Protein 6GMM (pdb70)

Sequence (433 aa):
QDLSDSYERLNNLLTNYSVLNALIRQSADPNAINNARGNLNASAKNLINDKKNSPAYQAVLLALNAAAGLWQVMSYAISPCGPGKDTSKNGGVQTFHNTPSNQWGGTTITCGTTGYEPGPYSILSTENYAKINKAYQIIQKAFGSSGKDIPALSDTNTELKFTINEEIVTKNNAQVLLEQASTIITTLNSACPWINNGGAGGASSGSLWEGIYLKGDGSACGIFKNEISAIQDMIKNAAIAVEQSKIVAANAQNQRNLDTGKTFNPYKDANFAQSMFANAKAQAEILNRAQAVVKDFERIPAEFVKDSLGVCHEVQNGHLRGDNTWGAGCAYVGETVTNLKDSIAHFGDQAERIHNARNLAYTLANFSSQYQKLGEHYDSITAAISSLPDAQSLQNVVSKKTNPNSPQGIQDNYYIDSNIHSQVQSRSQELKG

Foldseek 3Di:
DVQLVLLVVLLVLLVLLVLLQVLLVLLQALVSLLVLLVLLLVVLCQAQQDQLLHLLNLLLQLLLQLLLAVCLQAVQQFAQAAAAQDQVGQLHKDKFAQCRQHPVGDRIGIRHDHPWHFAAQAHHGNNLVVQLRVLSVQSLQLCPQQNPNQGGLLDWAAWRWDPGCNIDTDTSHSLSNLVSSCSNLVSCQGRQGFGHVLQADDDPLRGNFWQQHDPPGGTRCRSCVLSSQLSNLSSVLSNLLSVLSVLSSVSNDDDDRDPSPDGDALVPNLPVLVSLLSSLVSSLSNLVSSVVSLVSVPSRDPRRLVGRLCCGSCVVNPNDHDVRRSSGYSVCSVVSSVSSVVSSVVCVVSNVSSVVSNSSSVCSVVVVVSLVVSVVSLVVSCVSLVVRPPSVVVNVQKDWDADPVDPNPSRINIDGDVVSSVVSVVVSVVSVD

B-factor: mean 36.27, std 14.68, range [3.0, 115.53]

Radius of gyration: 29.17 Å; Cα contacts (8 Å, |Δi|>4): 776; chains: 1; bounding box: 36×54×90 Å

Structure (mmCIF, N/CA/C/O backbone):
data_6GMM
#
_entry.id   6GMM
#
_cell.length_a   59.860
_cell.length_b   59.860
_cell.length_c   264.740
_cell.angle_alpha   90.00
_cell.angle_beta   90.00
_cell.angle_gamma   90.00
#
_symmetry.space_group_name_H-M   'P 41 21 2'
#
loop_
_entity.id
_entity.type
_entity.pdbx_description
1 polymer 'adhesin LabA'
2 water water
#
loop_
_atom_site.group_PDB
_atom_site.id
_atom_site.type_symbol
_atom_site.label_atom_id
_atom_site.label_alt_id
_atom_site.label_comp_id
_atom_site.label_asym_id
_atom_site.label_entity_id
_atom_site.label_seq_id
_atom_site.pdbx_PDB_ins_code
_atom_site.Cartn_x
_atom_site.Cartn_y
_atom_site.Cartn_z
_atom_site.occupancy
_atom_site.B_iso_or_equiv
_atom_site.auth_seq_id
_atom_site.auth_comp_id
_atom_site.auth_asym_id
_atom_site.auth_atom_id
_atom_site.pdbx_PDB_model_num
ATOM 1 N N . GLN A 1 3 ? -5.466 -22.916 4.795 1.00 65.09 48 GLN A N 1
ATOM 2 C CA . GLN A 1 3 ? -6.036 -23.053 6.130 1.00 65.33 48 GLN A CA 1
ATOM 3 C C . GLN A 1 3 ? -6.811 -21.805 6.563 1.00 66.36 48 GLN A C 1
ATOM 4 O O . GLN A 1 3 ? -6.598 -20.716 6.021 1.00 63.24 48 GLN A O 1
ATOM 10 N N . ASP A 1 4 ? -7.701 -21.977 7.554 1.00 62.76 49 ASP A N 1
ATOM 11 C CA . ASP A 1 4 ? -8.578 -20.923 8.064 1.00 60.43 49 ASP A CA 1
ATOM 12 C C . ASP A 1 4 ? -7.814 -19.761 8.724 1.00 59.62 49 ASP A C 1
ATOM 13 O O . ASP A 1 4 ? -8.273 -18.617 8.631 1.00 56.74 49 ASP A O 1
ATOM 18 N N . LEU A 1 5 ? -6.641 -20.051 9.344 1.00 54.74 50 LEU A N 1
ATOM 19 C CA . LEU A 1 5 ? -5.767 -19.071 10.004 1.00 52.62 50 LEU A CA 1
ATOM 20 C C . LEU A 1 5 ? -5.087 -18.160 8.978 1.00 55.90 50 LEU A C 1
ATOM 21 O O . LEU A 1 5 ? -5.035 -16.945 9.188 1.00 54.13 50 LEU A O 1
ATOM 26 N N . SER A 1 6 ? -4.626 -18.733 7.841 1.00 53.13 51 SER A N 1
ATOM 27 C CA . SER A 1 6 ? -4.000 -17.966 6.762 1.00 50.58 51 SER A CA 1
ATOM 28 C C . SER A 1 6 ? -5.036 -17.069 6.105 1.00 52.05 51 SER A C 1
ATOM 29 O O . SER A 1 6 ? -4.732 -15.928 5.753 1.00 47.51 51 SER A O 1
ATOM 32 N N . ASP A 1 7 ? -6.273 -17.586 5.978 1.00 52.35 52 ASP A N 1
ATOM 33 C CA . ASP A 1 7 ? -7.417 -16.880 5.403 1.00 51.91 52 ASP A CA 1
ATOM 34 C C . ASP A 1 7 ? -7.791 -15.696 6.289 1.00 53.99 52 ASP A C 1
ATOM 35 O O . ASP A 1 7 ? -8.055 -14.605 5.776 1.00 51.31 52 ASP A O 1
ATOM 40 N N . SER A 1 8 ? -7.774 -15.915 7.619 1.00 51.50 53 SER A N 1
ATOM 41 C CA . SER A 1 8 ? -8.085 -14.906 8.619 1.00 50.88 53 SER A CA 1
ATOM 42 C C . SER A 1 8 ? -7.068 -13.765 8.613 1.00 52.86 53 SER A C 1
ATOM 43 O O . SER A 1 8 ? -7.452 -12.614 8.864 1.00 51.85 53 SER A O 1
ATOM 46 N N . TYR A 1 9 ? -5.779 -14.082 8.322 1.00 47.17 54 TYR A N 1
ATOM 47 C CA . TYR A 1 9 ? -4.711 -13.093 8.301 1.00 44.65 54 TYR A CA 1
ATOM 48 C C . TYR A 1 9 ? -4.794 -12.213 7.078 1.00 46.19 54 TYR A C 1
ATOM 49 O O . TYR A 1 9 ? -4.698 -10.996 7.224 1.00 44.38 54 TYR A O 1
ATOM 58 N N . GLU A 1 10 ? -5.038 -12.805 5.887 1.00 42.08 55 GLU A N 1
ATOM 59 C CA . GLU A 1 10 ? -5.204 -12.051 4.642 1.00 40.93 55 GLU A CA 1
ATOM 60 C C . GLU A 1 10 ? -6.446 -11.141 4.743 1.00 42.96 55 GLU A C 1
ATOM 61 O O . GLU A 1 10 ? -6.412 -10.003 4.270 1.00 40.71 55 GLU A O 1
ATOM 67 N N . ARG A 1 11 ? -7.490 -11.623 5.444 1.00 39.65 56 ARG A N 1
ATOM 68 C CA . ARG A 1 11 ? -8.750 -10.921 5.710 1.00 38.91 56 ARG A CA 1
ATOM 69 C C . ARG A 1 11 ? -8.486 -9.701 6.594 1.00 39.85 56 ARG A C 1
ATOM 70 O O . ARG A 1 11 ? -8.976 -8.615 6.297 1.00 37.99 56 ARG A O 1
ATOM 78 N N . LEU A 1 12 ? -7.712 -9.892 7.691 1.00 35.37 57 LEU A N 1
ATOM 79 C CA . LEU A 1 12 ? -7.366 -8.820 8.610 1.00 33.73 57 LEU A CA 1
ATOM 80 C C . LEU A 1 12 ? -6.471 -7.808 7.923 1.00 37.55 57 LEU A C 1
ATOM 81 O O . LEU A 1 12 ? -6.747 -6.610 8.015 1.00 34.89 57 LEU A O 1
ATOM 86 N N . ASN A 1 13 ? -5.449 -8.292 7.175 1.00 36.62 58 ASN A N 1
ATOM 87 C CA . ASN A 1 13 ? -4.510 -7.436 6.447 1.00 36.02 58 ASN A CA 1
ATOM 88 C C . ASN A 1 13 ? -5.203 -6.492 5.481 1.00 39.00 58 ASN A C 1
ATOM 89 O O . ASN A 1 13 ? -4.865 -5.307 5.455 1.00 37.95 58 ASN A O 1
ATOM 94 N N . ASN A 1 14 ? -6.198 -6.989 4.737 1.00 35.72 59 ASN A N 1
ATOM 95 C CA . ASN A 1 14 ? -6.909 -6.136 3.789 1.00 35.27 59 ASN A CA 1
ATOM 96 C C . ASN A 1 14 ? -7.782 -5.099 4.499 1.00 36.95 59 ASN A C 1
ATOM 97 O O . ASN A 1 14 ? -7.882 -3.969 4.016 1.00 34.91 59 ASN A O 1
ATOM 102 N N . LEU A 1 15 ? -8.309 -5.439 5.684 1.00 33.55 60 LEU A N 1
ATOM 103 C CA . LEU A 1 15 ? -9.079 -4.508 6.510 1.00 32.80 60 LEU A CA 1
ATOM 104 C C . LEU A 1 15 ? -8.134 -3.401 7.028 1.00 34.27 60 LEU A C 1
ATOM 105 O O . LEU A 1 15 ? -8.532 -2.242 7.112 1.00 33.54 60 LEU A O 1
ATOM 110 N N . LEU A 1 16 ? -6.887 -3.772 7.369 1.00 28.32 61 LEU A N 1
ATOM 111 C CA . LEU A 1 16 ? -5.878 -2.839 7.869 1.00 26.52 61 LEU A CA 1
ATOM 112 C C . LEU A 1 16 ? -5.484 -1.829 6.795 1.00 29.72 61 LEU A C 1
ATOM 113 O O . LEU A 1 16 ? -5.445 -0.631 7.071 1.00 29.22 61 LEU A O 1
ATOM 118 N N . THR A 1 17 ? -5.261 -2.320 5.565 1.00 25.55 62 THR A N 1
ATOM 119 C CA . THR A 1 17 ? -4.944 -1.535 4.364 1.00 24.66 62 THR A CA 1
ATOM 120 C C . THR A 1 17 ? -6.084 -0.551 4.086 1.00 27.10 62 THR A C 1
ATOM 121 O O . THR A 1 17 ? -5.848 0.660 4.000 1.00 26.41 62 THR A O 1
ATOM 125 N N . ASN A 1 18 ? -7.321 -1.059 4.056 1.00 25.29 63 ASN A N 1
ATOM 126 C CA . ASN A 1 18 ? -8.508 -0.230 3.818 1.00 26.08 63 ASN A CA 1
ATOM 127 C C . ASN A 1 18 ? -8.684 0.821 4.900 1.00 28.61 63 ASN A C 1
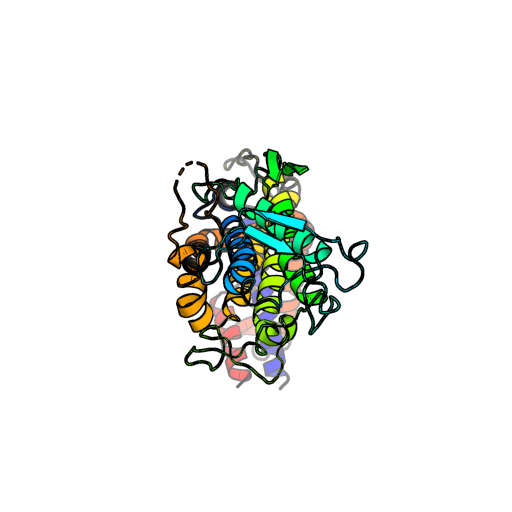ATOM 128 O O . ASN A 1 18 ? -8.983 1.970 4.591 1.00 26.55 63 ASN A O 1
ATOM 133 N N . TYR A 1 19 ? -8.441 0.438 6.167 1.00 26.28 64 TYR A N 1
ATOM 134 C CA . TYR A 1 19 ? -8.541 1.320 7.324 1.00 25.34 64 TYR A CA 1
ATOM 135 C C . TYR A 1 19 ? -7.487 2.437 7.207 1.00 27.04 64 TYR A C 1
ATOM 136 O O . TYR A 1 19 ? -7.833 3.615 7.288 1.00 25.58 64 TYR A O 1
ATOM 145 N N . SER A 1 20 ? -6.210 2.050 7.044 1.00 23.98 65 SER A N 1
ATOM 146 C CA . SER A 1 20 ? -5.054 2.944 6.969 1.00 24.78 65 SER A CA 1
ATOM 147 C C . SER A 1 20 ? -5.221 4.049 5.928 1.00 30.76 65 SER A C 1
ATOM 148 O O . SER A 1 20 ? -4.944 5.218 6.235 1.00 29.73 65 SER A O 1
ATOM 151 N N . VAL A 1 21 ? -5.673 3.657 4.700 1.00 27.28 66 VAL A N 1
ATOM 152 C CA . VAL A 1 21 ? -5.905 4.501 3.539 1.00 27.55 66 VAL A CA 1
ATOM 153 C C . VAL A 1 21 ? -7.084 5.463 3.779 1.00 34.20 66 VAL A C 1
ATOM 154 O O . VAL A 1 21 ? -6.956 6.668 3.519 1.00 34.51 66 VAL A O 1
ATOM 158 N N . LEU A 1 22 ? -8.217 4.935 4.297 1.00 29.76 67 LEU A N 1
ATOM 159 C CA . LEU A 1 22 ? -9.392 5.744 4.585 1.00 29.23 67 LEU A CA 1
ATOM 160 C C . LEU A 1 22 ? -9.066 6.736 5.717 1.00 33.97 67 LEU A C 1
ATOM 161 O O . LEU A 1 22 ? -9.534 7.878 5.707 1.00 34.19 67 LEU A O 1
ATOM 166 N N . ASN A 1 23 ? -8.186 6.331 6.627 1.00 29.46 68 ASN A N 1
ATOM 167 C CA . ASN A 1 23 ? -7.781 7.199 7.711 1.00 29.70 68 ASN A CA 1
ATOM 168 C C . ASN A 1 23 ? -6.962 8.379 7.197 1.00 32.19 68 ASN A C 1
ATOM 169 O O . ASN A 1 23 ? -7.328 9.520 7.476 1.00 32.43 68 ASN A O 1
ATOM 174 N N . ALA A 1 24 ? -5.905 8.114 6.393 1.00 26.04 69 ALA A N 1
ATOM 175 C CA . ALA A 1 24 ? -5.056 9.168 5.838 1.00 25.17 69 ALA A CA 1
ATOM 176 C C . ALA A 1 24 ? -5.879 10.162 5.023 1.00 28.39 69 ALA A C 1
ATOM 177 O O . ALA A 1 24 ? -5.597 11.356 5.066 1.00 28.52 69 ALA A O 1
ATOM 179 N N . LEU A 1 25 ? -6.932 9.675 4.333 1.00 25.22 70 LEU A N 1
ATOM 180 C CA . LEU A 1 25 ? -7.826 10.516 3.541 1.00 24.99 70 LEU A CA 1
ATOM 181 C C . LEU A 1 25 ? -8.725 11.399 4.390 1.00 29.33 70 LEU A C 1
ATOM 182 O O . LEU A 1 25 ? -8.909 12.566 4.048 1.00 28.87 70 LEU A O 1
ATOM 187 N N . ILE A 1 26 ? -9.249 10.860 5.514 1.00 26.72 71 ILE A N 1
ATOM 188 C CA . ILE A 1 26 ? -10.138 11.584 6.420 1.00 26.24 71 ILE A CA 1
ATOM 189 C C . ILE A 1 26 ? -9.379 12.709 7.112 1.00 28.80 71 ILE A C 1
ATOM 190 O O . ILE A 1 26 ? -9.915 13.815 7.259 1.00 27.20 71 ILE A O 1
ATOM 195 N N . ARG A 1 27 ? -8.104 12.433 7.459 1.00 26.06 72 ARG A N 1
ATOM 196 C CA . ARG A 1 27 ? -7.186 13.389 8.059 1.00 26.92 72 ARG A CA 1
ATOM 197 C C . ARG A 1 27 ? -6.934 14.484 7.024 1.00 31.98 72 ARG A C 1
ATOM 198 O O . ARG A 1 27 ? -7.172 15.654 7.326 1.00 33.42 72 ARG A O 1
ATOM 206 N N . GLN A 1 28 ? -6.579 14.090 5.769 1.00 26.90 73 GLN A N 1
ATOM 207 C CA . GLN A 1 28 ? -6.332 15.008 4.656 1.00 26.33 73 GLN A CA 1
ATOM 208 C C . GLN A 1 28 ? -7.549 15.915 4.375 1.00 30.18 73 GLN A C 1
ATOM 209 O O . GLN A 1 28 ? -7.368 17.115 4.159 1.00 32.50 73 GLN A O 1
ATOM 215 N N . SER A 1 29 ? -8.782 15.361 4.447 1.00 24.86 74 SER A N 1
ATOM 216 C CA . SER A 1 29 ? -10.049 16.083 4.203 1.00 24.79 74 SER A CA 1
ATOM 217 C C . SER A 1 29 ? -10.328 17.224 5.164 1.00 30.56 74 SER A C 1
ATOM 218 O O . SER A 1 29 ? -11.203 18.055 4.896 1.00 30.31 74 SER A O 1
ATOM 221 N N . ALA A 1 30 ? -9.639 17.219 6.316 1.00 28.15 75 ALA A N 1
ATOM 222 C CA . ALA A 1 30 ? -9.784 18.223 7.355 1.00 29.11 75 ALA A CA 1
ATOM 223 C C . ALA A 1 30 ? -8.664 19.281 7.293 1.00 33.67 75 ALA A C 1
ATOM 224 O O . ALA A 1 30 ? -8.575 20.133 8.177 1.00 33.08 75 ALA A O 1
ATOM 226 N N . ASP A 1 31 ? -7.830 19.245 6.240 1.00 31.49 76 ASP A N 1
ATOM 227 C CA . ASP A 1 31 ? -6.678 20.135 6.128 1.00 31.12 76 ASP A CA 1
ATOM 228 C C . ASP A 1 31 ? -6.794 21.092 4.926 1.00 33.80 76 ASP A C 1
ATOM 229 O O . ASP A 1 31 ? -6.546 20.656 3.807 1.00 32.40 76 ASP A O 1
ATOM 234 N N . PRO A 1 32 ? -7.147 22.399 5.128 1.00 31.98 77 PRO A N 1
ATOM 235 C CA . PRO A 1 32 ? -7.279 23.319 3.968 1.00 32.47 77 PRO A CA 1
ATOM 236 C C . PRO A 1 32 ? -6.007 23.509 3.154 1.00 37.37 77 PRO A C 1
ATOM 237 O O . PRO A 1 32 ? -6.104 23.708 1.951 1.00 38.47 77 PRO A O 1
ATOM 241 N N . ASN A 1 33 ? -4.828 23.378 3.790 1.00 34.33 78 ASN A N 1
ATOM 242 C CA . ASN A 1 33 ? -3.522 23.436 3.133 1.00 33.35 78 ASN A CA 1
ATOM 243 C C . ASN A 1 33 ? -3.425 22.272 2.136 1.00 33.87 78 ASN A C 1
ATOM 244 O O . ASN A 1 33 ? -3.136 22.519 0.973 1.00 33.25 78 ASN A O 1
ATOM 249 N N . ALA A 1 34 ? -3.733 21.024 2.578 1.00 28.65 79 ALA A N 1
ATOM 250 C CA . ALA A 1 34 ? -3.716 19.801 1.751 1.00 26.57 79 ALA A CA 1
ATOM 251 C C . ALA A 1 34 ? -4.747 19.855 0.632 1.00 30.17 79 ALA A C 1
ATOM 252 O O . ALA A 1 34 ? -4.498 19.333 -0.450 1.00 30.68 79 ALA A O 1
ATOM 254 N N . ILE A 1 35 ? -5.890 20.500 0.878 1.00 27.13 80 ILE A N 1
ATOM 255 C CA . ILE A 1 35 ? -6.923 20.658 -0.149 1.00 25.71 80 ILE A CA 1
ATOM 256 C C . ILE A 1 35 ? -6.436 21.685 -1.176 1.00 28.17 80 ILE A C 1
ATOM 257 O O . ILE A 1 35 ? -6.520 21.419 -2.375 1.00 26.44 80 ILE A O 1
ATOM 262 N N . ASN A 1 36 ? -5.885 22.843 -0.714 1.00 27.64 81 ASN A N 1
ATOM 263 C CA . ASN A 1 36 ? -5.348 23.875 -1.622 1.00 28.21 81 ASN A CA 1
ATOM 264 C C . ASN A 1 36 ? -4.249 23.281 -2.487 1.00 32.81 81 ASN A C 1
ATOM 265 O O . ASN A 1 36 ? -4.249 23.509 -3.692 1.00 32.76 81 ASN A O 1
ATOM 270 N N . ASN A 1 37 ? -3.343 22.475 -1.892 1.00 31.16 82 ASN A N 1
ATOM 271 C CA . ASN A 1 37 ? -2.275 21.825 -2.678 1.00 30.88 82 ASN A CA 1
ATOM 272 C C . ASN A 1 37 ? -2.818 20.926 -3.778 1.00 31.86 82 ASN A C 1
ATOM 273 O O . ASN A 1 37 ? -2.335 21.014 -4.914 1.00 34.84 82 ASN A O 1
ATOM 278 N N . ALA A 1 38 ? -3.854 20.115 -3.481 1.00 25.02 83 ALA A N 1
ATOM 279 C CA . ALA A 1 38 ? -4.441 19.211 -4.494 1.00 23.61 83 ALA A CA 1
ATOM 280 C C . ALA A 1 38 ? -5.168 19.966 -5.615 1.00 26.06 83 ALA A C 1
ATOM 281 O O . ALA A 1 38 ? -5.019 19.625 -6.795 1.00 24.18 83 ALA A O 1
ATOM 283 N N . ARG A 1 39 ? -5.893 21.035 -5.250 1.00 24.44 84 ARG A N 1
ATOM 284 C CA . ARG A 1 39 ? -6.626 21.859 -6.212 1.00 24.37 84 ARG A CA 1
ATOM 285 C C . ARG A 1 39 ? -5.663 22.599 -7.118 1.00 27.48 84 ARG A C 1
ATOM 286 O O . ARG A 1 39 ? -5.880 22.601 -8.322 1.00 27.47 84 ARG A O 1
ATOM 294 N N . GLY A 1 40 ? -4.573 23.131 -6.553 1.00 25.77 85 GLY A N 1
ATOM 295 C CA . GLY A 1 40 ? -3.522 23.809 -7.309 1.00 26.65 85 GLY A CA 1
ATOM 296 C C . GLY A 1 40 ? -2.802 22.836 -8.225 1.00 32.44 85 GLY A C 1
ATOM 297 O O . GLY A 1 40 ? -2.492 23.177 -9.377 1.00 34.00 85 GLY A O 1
ATOM 298 N N . ASN A 1 41 ? -2.592 21.579 -7.748 1.00 28.70 86 ASN A N 1
ATOM 299 C CA . ASN A 1 41 ? -1.976 20.522 -8.576 1.00 27.15 86 ASN A CA 1
ATOM 300 C C . ASN A 1 41 ? -2.837 20.172 -9.795 1.00 29.02 86 ASN A C 1
ATOM 301 O O . ASN A 1 41 ? -2.287 19.878 -10.852 1.00 26.88 86 ASN A O 1
ATOM 306 N N . LEU A 1 42 ? -4.176 20.086 -9.612 1.00 26.31 87 LEU A N 1
ATOM 307 C CA . LEU A 1 42 ? -5.096 19.724 -10.691 1.00 25.30 87 LEU A CA 1
ATOM 308 C C . LEU A 1 42 ? -5.173 20.822 -11.719 1.00 31.60 87 LEU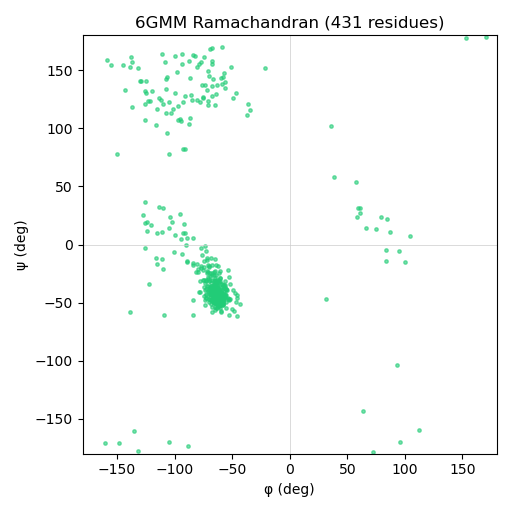 A C 1
ATOM 309 O O . LEU A 1 42 ? -5.173 20.525 -12.912 1.00 31.21 87 LEU A O 1
ATOM 314 N N . ASN A 1 43 ? -5.237 22.084 -11.268 1.00 29.17 88 ASN A N 1
ATOM 315 C CA . ASN A 1 43 ? -5.306 23.258 -12.152 1.00 29.82 88 ASN A CA 1
ATOM 316 C C . ASN A 1 43 ? -4.049 23.326 -13.025 1.00 35.34 88 ASN A C 1
ATOM 317 O O . ASN A 1 43 ? -4.166 23.552 -14.242 1.00 37.91 88 ASN A O 1
ATOM 322 N N . ALA A 1 44 ? -2.865 23.062 -12.433 1.00 30.96 89 ALA A N 1
ATOM 323 C CA . ALA A 1 44 ? -1.582 23.041 -13.148 1.00 31.92 89 ALA A CA 1
ATOM 324 C C . ALA A 1 44 ? -1.533 21.893 -14.157 1.00 34.82 89 ALA A C 1
ATOM 325 O O . ALA A 1 44 ? -1.257 22.152 -15.325 1.00 35.93 89 ALA A O 1
ATOM 327 N N . SER A 1 45 ? -1.857 20.647 -13.748 1.00 29.44 90 SER A N 1
ATOM 328 C CA . SER A 1 45 ? -1.865 19.537 -14.716 1.00 27.45 90 SER A CA 1
ATOM 329 C C . SER A 1 45 ? -2.992 19.626 -15.760 1.00 31.54 90 SER A C 1
ATOM 330 O O . SER A 1 45 ? -2.826 19.088 -16.865 1.00 31.19 90 SER A O 1
ATOM 333 N N . ALA A 1 46 ? -4.102 20.327 -15.450 1.00 27.90 91 ALA A N 1
ATOM 334 C CA . ALA A 1 46 ? -5.206 20.525 -16.407 1.00 27.31 91 ALA A CA 1
ATOM 335 C C . ALA A 1 46 ? -4.665 21.358 -17.542 1.00 31.60 91 ALA A C 1
ATOM 336 O O . ALA A 1 46 ? -4.672 20.909 -18.689 1.00 30.87 91 ALA A O 1
ATOM 338 N N . LYS A 1 47 ? -4.120 22.546 -17.209 1.00 28.91 92 LYS A N 1
ATOM 339 C CA . LYS A 1 47 ? -3.486 23.471 -18.148 1.00 29.10 92 LYS A CA 1
ATOM 340 C C . LYS A 1 47 ? -2.374 22.748 -18.902 1.00 32.79 92 LYS A C 1
ATOM 341 O O . LYS A 1 47 ? -2.230 22.961 -20.085 1.00 32.56 92 LYS A O 1
ATOM 347 N N . ASN A 1 48 ? -1.618 21.858 -18.243 1.00 30.54 93 ASN A N 1
ATOM 348 C CA . ASN A 1 48 ? -0.564 21.124 -18.936 1.00 30.87 93 ASN A CA 1
ATOM 349 C C . ASN A 1 48 ? -1.114 20.111 -19.947 1.00 34.38 93 ASN A C 1
ATOM 350 O O . ASN A 1 48 ? -0.440 19.831 -20.937 1.00 35.93 93 ASN A O 1
ATOM 355 N N . LEU A 1 49 ? -2.342 19.592 -19.728 1.00 27.18 94 LEU A N 1
ATOM 356 C CA . LEU A 1 49 ? -2.948 18.639 -20.669 1.00 24.59 94 LEU A CA 1
ATOM 357 C C . LEU A 1 49 ? -3.664 19.311 -21.849 1.00 27.10 94 LEU A C 1
ATOM 358 O O . LEU A 1 49 ? -3.439 18.943 -22.990 1.00 26.05 94 LEU A O 1
ATOM 363 N N . ILE A 1 50 ? -4.496 20.312 -21.583 1.00 24.10 95 ILE A N 1
ATOM 364 C CA . ILE A 1 50 ? -5.316 20.937 -22.612 1.00 24.27 95 ILE A CA 1
ATOM 365 C C . ILE A 1 50 ? -4.765 22.293 -23.160 1.00 29.33 95 ILE A C 1
ATOM 366 O O . ILE A 1 50 ? -5.336 22.817 -24.108 1.00 27.49 95 ILE A O 1
ATOM 371 N N . ASN A 1 51 ? -3.697 22.869 -22.595 1.00 28.04 96 ASN A N 1
ATOM 372 C CA . ASN A 1 51 ? -3.188 24.114 -23.192 1.00 29.91 96 ASN A CA 1
ATOM 373 C C . ASN A 1 51 ? -1.852 23.919 -23.882 1.00 35.55 96 ASN A C 1
ATOM 374 O O . ASN A 1 51 ? -1.485 24.738 -24.730 1.00 37.28 96 ASN A O 1
ATOM 379 N N . ASP A 1 52 ? -1.120 22.855 -23.514 1.00 31.23 97 ASP A N 1
ATOM 380 C CA . ASP A 1 52 ? 0.184 22.526 -24.087 1.00 31.49 97 ASP A CA 1
ATOM 381 C C . ASP A 1 52 ? 0.100 21.560 -25.240 1.00 35.29 97 ASP A C 1
ATOM 382 O O . ASP A 1 52 ? -0.841 20.764 -25.324 1.00 34.81 97 ASP A O 1
ATOM 387 N N . LYS A 1 53 ? 1.120 21.608 -26.105 1.00 31.37 98 LYS A N 1
ATOM 388 C CA . LYS A 1 53 ? 1.224 20.743 -27.263 1.00 30.84 98 LYS A CA 1
ATOM 389 C C . LYS A 1 53 ? 2.355 19.726 -27.049 1.00 36.13 98 LYS A C 1
ATOM 390 O O . LYS A 1 53 ? 2.103 18.519 -27.017 1.00 34.15 98 LYS A O 1
ATOM 396 N N . LYS A 1 54 ? 3.593 20.222 -26.879 1.00 35.42 99 LYS A N 1
ATOM 397 C CA . LYS A 1 54 ? 4.779 19.386 -26.755 1.00 36.76 99 LYS A CA 1
ATOM 398 C C . LYS A 1 54 ? 4.738 18.463 -25.546 1.00 39.86 99 LYS A C 1
ATOM 399 O O . LYS A 1 54 ? 4.882 17.251 -25.714 1.00 39.05 99 LYS A O 1
ATOM 405 N N . ASN A 1 55 ? 4.497 19.017 -24.346 1.00 35.58 100 ASN A N 1
ATOM 406 C CA . ASN A 1 55 ? 4.499 18.218 -23.133 1.00 33.90 100 ASN A CA 1
ATOM 407 C C . ASN A 1 55 ? 3.091 17.737 -22.710 1.00 33.45 100 ASN A C 1
ATOM 408 O O . ASN A 1 55 ? 2.866 17.441 -21.530 1.00 34.29 100 ASN A O 1
ATOM 413 N N . SER A 1 56 ? 2.160 17.608 -23.678 1.00 24.66 101 SER A N 1
ATOM 414 C CA . SER A 1 56 ? 0.847 17.068 -23.365 1.00 22.85 101 SER A CA 1
ATOM 415 C C . SER A 1 56 ? 0.685 15.668 -23.924 1.00 23.96 101 SER A C 1
ATOM 416 O O . SER A 1 56 ? 0.576 15.535 -25.138 1.00 25.24 101 SER A O 1
ATOM 419 N N . PRO A 1 57 ? 0.572 14.625 -23.069 1.00 19.39 102 PRO A N 1
ATOM 420 C CA . PRO A 1 57 ? 0.309 13.275 -23.595 1.00 18.66 102 PRO A CA 1
ATOM 421 C C . PRO A 1 57 ? -1.024 13.186 -24.348 1.00 23.10 102 PRO A C 1
ATOM 422 O O . PRO A 1 57 ? -1.131 12.356 -25.237 1.00 24.46 102 PRO A O 1
ATOM 426 N N . ALA A 1 58 ? -1.997 14.072 -24.055 1.00 19.40 103 ALA A N 1
ATOM 427 C CA . ALA A 1 58 ? -3.295 14.095 -24.739 1.00 19.63 103 ALA A CA 1
ATOM 428 C C . ALA A 1 58 ? -3.056 14.528 -26.216 1.00 24.98 103 ALA A C 1
ATOM 429 O O . ALA A 1 58 ? -3.304 13.759 -27.147 1.00 22.28 103 ALA A O 1
ATOM 431 N N . TYR A 1 59 ? -2.461 15.722 -26.401 1.00 22.64 104 TYR A N 1
ATOM 432 C CA . TYR A 1 59 ? -2.092 16.265 -27.704 1.00 21.39 104 TYR A CA 1
ATOM 433 C C . TYR A 1 59 ? -1.190 15.304 -28.480 1.00 22.41 104 TYR A C 1
ATOM 434 O O . TYR A 1 59 ? -1.508 15.009 -29.623 1.00 22.14 104 TYR A O 1
ATOM 443 N N . GLN A 1 60 ? -0.099 14.781 -27.865 1.00 18.64 105 GLN A N 1
ATOM 444 C CA . GLN A 1 60 ? 0.771 13.826 -28.569 1.00 18.60 105 GLN A CA 1
ATOM 445 C C . GLN A 1 60 ? 0.006 12.558 -28.898 1.00 20.20 105 GLN A C 1
ATOM 446 O O . GLN A 1 60 ? 0.279 11.970 -29.931 1.00 18.13 105 GLN A O 1
ATOM 452 N N . ALA A 1 61 ? -0.972 12.140 -28.062 1.00 17.81 106 ALA A N 1
ATOM 453 C CA . ALA A 1 61 ? -1.729 10.909 -28.406 1.00 17.46 106 ALA A CA 1
ATOM 454 C C . ALA A 1 61 ? -2.497 11.077 -29.694 1.00 21.38 106 ALA A C 1
ATOM 455 O O . ALA A 1 61 ? -2.482 10.172 -30.537 1.00 22.64 106 ALA A O 1
ATOM 457 N N . VAL A 1 62 ? -3.135 12.258 -29.863 1.00 18.55 107 VAL A N 1
ATOM 458 C CA . VAL A 1 62 ? -3.899 12.642 -31.046 1.00 17.28 107 VAL A CA 1
ATOM 459 C C . VAL A 1 62 ? -2.953 12.597 -32.211 1.00 22.71 107 VAL A C 1
ATOM 460 O O . VAL A 1 62 ? -3.190 11.832 -33.139 1.00 21.48 107 VAL A O 1
ATOM 464 N N . LEU A 1 63 ? -1.848 13.373 -32.139 1.00 21.01 108 LEU A N 1
ATOM 465 C CA . LEU A 1 63 ? -0.821 13.443 -33.183 1.00 21.17 108 LEU A CA 1
ATOM 466 C C . LEU A 1 63 ? -0.387 12.072 -33.709 1.00 24.56 108 LEU A C 1
ATOM 467 O O . LEU A 1 63 ? -0.338 11.883 -34.920 1.00 25.48 108 LEU A O 1
ATOM 472 N N . LEU A 1 64 ? -0.120 11.106 -32.826 1.00 19.77 109 LEU A N 1
ATOM 473 C CA . LEU A 1 64 ? 0.295 9.781 -33.312 1.00 18.70 109 LEU A CA 1
ATOM 474 C C . LEU A 1 64 ? -0.815 9.087 -34.032 1.00 20.56 109 LEU A C 1
ATOM 475 O O . LEU A 1 64 ? -0.540 8.484 -35.047 1.00 22.50 109 LEU A O 1
ATOM 480 N N . ALA A 1 65 ? -2.060 9.167 -33.546 1.00 17.11 110 ALA A N 1
ATOM 481 C CA . ALA A 1 65 ? -3.185 8.538 -34.254 1.00 16.90 110 ALA A CA 1
ATOM 482 C C . ALA A 1 65 ? -3.320 9.131 -35.648 1.00 22.61 110 ALA A C 1
ATOM 483 O O . ALA A 1 65 ? -3.466 8.365 -36.597 1.00 23.74 110 ALA A O 1
ATOM 485 N N . LEU A 1 66 ? -3.173 10.473 -35.798 1.00 19.40 111 LEU A N 1
ATOM 486 C CA . LEU A 1 66 ? -3.314 11.126 -37.124 1.00 18.62 111 LEU A CA 1
ATOM 487 C C . LEU A 1 66 ? -2.187 10.742 -38.094 1.00 24.05 111 LEU A C 1
ATOM 488 O O . LEU A 1 66 ? -2.460 10.237 -39.193 1.00 26.66 111 LEU A O 1
ATOM 493 N N . ASN A 1 67 ? -0.924 10.927 -37.670 1.00 19.47 112 ASN A N 1
ATOM 494 C CA . ASN A 1 67 ? 0.255 10.553 -38.449 1.00 18.60 112 ASN A CA 1
ATOM 495 C C . ASN A 1 67 ? 0.204 9.071 -38.778 1.00 20.33 112 ASN A C 1
ATOM 496 O O . ASN A 1 67 ? 0.584 8.674 -39.873 1.00 20.76 112 ASN A O 1
ATOM 501 N N . ALA A 1 68 ? -0.264 8.239 -37.862 1.00 17.64 113 ALA A N 1
ATOM 502 C CA . ALA A 1 68 ? -0.317 6.820 -38.214 1.00 17.69 113 ALA A CA 1
ATOM 503 C C . ALA A 1 68 ? -1.434 6.515 -39.223 1.00 18.61 113 ALA A C 1
ATOM 504 O O . ALA A 1 68 ? -1.236 5.650 -40.080 1.00 18.43 113 ALA A O 1
ATOM 506 N N . ALA A 1 69 ? -2.559 7.270 -39.201 1.00 17.09 114 ALA A N 1
ATOM 507 C CA . ALA A 1 69 ? -3.615 7.004 -40.195 1.00 17.14 114 ALA A CA 1
ATOM 508 C C . ALA A 1 69 ? -3.189 7.497 -41.585 1.00 23.37 114 ALA A C 1
ATOM 509 O O . ALA A 1 69 ? -3.298 6.746 -42.554 1.00 22.85 114 ALA A O 1
ATOM 511 N N . ALA A 1 70 ? -2.637 8.734 -41.667 1.00 21.00 115 ALA A N 1
ATOM 512 C CA . ALA A 1 70 ? -2.139 9.325 -42.905 1.00 19.91 115 ALA A CA 1
ATOM 513 C C . ALA A 1 70 ? -0.949 8.517 -43.438 1.00 25.01 115 ALA A C 1
ATOM 514 O O . ALA A 1 70 ? -0.861 8.274 -44.638 1.00 29.55 115 ALA A O 1
ATOM 516 N N . GLY A 1 71 ? -0.060 8.110 -42.554 1.00 21.02 116 GLY A N 1
ATOM 517 C CA . GLY A 1 71 ? 1.119 7.323 -42.905 1.00 21.77 116 GLY A CA 1
ATOM 518 C C . GLY A 1 71 ? 0.792 5.984 -43.552 1.00 22.37 116 GLY A C 1
ATOM 519 O O . GLY A 1 71 ? 1.461 5.611 -44.515 1.00 21.22 116 GLY A O 1
ATOM 520 N N . LEU A 1 72 ? -0.235 5.233 -43.039 1.00 18.86 117 LEU A N 1
ATOM 521 C CA . LEU A 1 72 ? -0.593 3.940 -43.649 1.00 18.81 117 LEU A CA 1
ATOM 522 C C . LEU A 1 72 ? -0.998 4.207 -45.101 1.00 21.36 117 LEU A C 1
ATOM 523 O O . LEU A 1 72 ? -0.426 3.610 -46.004 1.00 20.44 117 LEU A O 1
ATOM 528 N N . TRP A 1 73 ? -1.905 5.186 -45.305 1.00 19.39 118 TRP A N 1
ATOM 529 C CA . TRP A 1 73 ? -2.394 5.587 -46.605 1.00 20.13 118 TRP A CA 1
ATOM 530 C C . TRP A 1 73 ? -1.250 6.007 -47.500 1.00 23.14 118 TRP A C 1
ATOM 531 O O . TRP A 1 73 ? -1.184 5.517 -48.620 1.00 24.58 118 TRP A O 1
ATOM 542 N N . GLN A 1 74 ? -0.322 6.848 -47.011 1.00 18.99 119 GLN A N 1
ATOM 543 C CA . GLN A 1 74 ? 0.827 7.258 -47.823 1.00 19.49 119 GLN A CA 1
ATOM 544 C C . GLN A 1 74 ? 1.740 6.104 -48.204 1.00 24.26 119 GLN A C 1
ATOM 545 O O . GLN A 1 74 ? 2.269 6.102 -49.307 1.00 26.05 119 GLN A O 1
ATOM 551 N N . VAL A 1 75 ? 1.975 5.171 -47.304 1.00 21.06 120 VAL A N 1
ATOM 552 C CA . VAL A 1 75 ? 2.919 4.095 -47.580 1.00 22.66 120 VAL A CA 1
ATOM 553 C C . VAL A 1 75 ? 2.334 2.961 -48.458 1.00 28.65 120 VAL A C 1
ATOM 554 O O . VAL A 1 75 ? 3.128 2.244 -49.080 1.00 28.77 120 VAL A O 1
ATOM 558 N N . MET A 1 76 ? 0.984 2.783 -48.540 1.00 25.72 121 MET A N 1
ATOM 559 C CA . MET A 1 76 ? 0.555 1.661 -49.392 1.00 25.82 121 MET A CA 1
ATOM 560 C C . MET A 1 76 ? -0.484 2.001 -50.532 1.00 26.70 121 MET A C 1
ATOM 561 O O . MET A 1 76 ? -0.807 1.105 -51.311 1.00 23.81 121 MET A O 1
ATOM 566 N N . SER A 1 77 ? -0.973 3.253 -50.638 1.00 23.59 122 SER A N 1
ATOM 567 C CA . SER A 1 77 ? -1.948 3.673 -51.657 1.00 23.50 122 SER A CA 1
ATOM 568 C C . SER A 1 77 ? -1.446 3.423 -53.097 1.00 31.29 122 SER A C 1
ATOM 569 O O . SER A 1 77 ? -2.218 2.992 -53.974 1.00 32.05 122 SER A O 1
ATOM 572 N N . TYR A 1 78 ? -0.126 3.614 -53.313 1.00 26.58 123 TYR A N 1
ATOM 573 C CA . TYR A 1 78 ? 0.492 3.364 -54.597 1.00 24.65 123 TYR A CA 1
ATOM 574 C C . TYR A 1 78 ? 0.321 1.919 -55.053 1.00 27.72 123 TYR A C 1
ATOM 575 O O . TYR A 1 78 ? 0.209 1.690 -56.247 1.00 30.15 123 TYR A O 1
ATOM 584 N N . ALA A 1 79 ? 0.315 0.952 -54.155 1.00 23.26 124 ALA A N 1
ATOM 585 C CA . ALA A 1 79 ? 0.175 -0.432 -54.591 1.00 23.36 124 ALA A CA 1
ATOM 586 C C . ALA A 1 79 ? -1.280 -0.916 -54.600 1.00 24.62 124 ALA A C 1
ATOM 587 O O . ALA A 1 79 ? -1.538 -2.106 -54.790 1.00 23.76 124 ALA A O 1
ATOM 589 N N . ILE A 1 80 ? -2.235 0.000 -54.418 1.00 22.84 125 ILE A N 1
ATOM 590 C CA . ILE A 1 80 ? -3.644 -0.391 -54.463 1.00 24.64 125 ILE A CA 1
ATOM 591 C C . ILE A 1 80 ? -4.058 -0.485 -55.913 1.00 33.75 125 ILE A C 1
ATOM 592 O O . ILE A 1 80 ? -3.918 0.500 -56.661 1.00 33.80 125 ILE A O 1
ATOM 597 N N . SER A 1 81 ? -4.590 -1.675 -56.301 1.00 33.73 126 SER A N 1
ATOM 598 C CA . SER A 1 81 ? -5.097 -2.025 -57.627 1.00 34.01 126 SER A CA 1
ATOM 599 C C . SER A 1 81 ? -5.754 -0.787 -58.264 1.00 37.23 126 SER A C 1
ATOM 600 O O . SER A 1 81 ? -6.676 -0.221 -57.660 1.00 36.73 126 SER A O 1
ATOM 603 N N . PRO A 1 82 ? -5.189 -0.281 -59.394 1.00 31.94 127 PRO A N 1
ATOM 604 C CA . PRO A 1 82 ? -5.658 0.986 -59.978 1.00 30.51 127 PRO A CA 1
ATOM 605 C C . PRO A 1 82 ? -7.150 1.249 -59.881 1.00 33.06 127 PRO A C 1
ATOM 606 O O . PRO A 1 82 ? -7.980 0.488 -60.364 1.00 34.30 127 PRO A O 1
ATOM 610 N N . CYS A 1 83 ? -7.470 2.354 -59.233 1.00 28.60 128 CYS A N 1
ATOM 611 C CA . CYS A 1 83 ? -8.846 2.770 -58.977 1.00 28.00 128 CYS A CA 1
ATOM 612 C C . CYS A 1 83 ? -9.592 3.149 -60.242 1.00 26.76 128 CYS A C 1
ATOM 613 O O . CYS A 1 83 ? -8.967 3.564 -61.225 1.00 24.38 128 CYS A O 1
ATOM 616 N N . GLY A 1 84 ? -10.918 3.028 -60.172 1.00 23.34 129 GLY A N 1
ATOM 617 C CA . GLY A 1 84 ? -11.842 3.395 -61.232 1.00 23.76 129 GLY A CA 1
ATOM 618 C C . GLY A 1 84 ? -13.274 2.940 -60.989 1.00 27.13 129 GLY A C 1
ATOM 619 O O . GLY A 1 84 ? -13.536 2.280 -59.978 1.00 25.87 129 GLY A O 1
ATOM 620 N N . PRO A 1 85 ? -14.231 3.254 -61.911 1.00 24.95 130 PRO A N 1
ATOM 621 C CA . PRO A 1 85 ? -15.631 2.857 -61.686 1.00 26.19 130 PRO A CA 1
ATOM 622 C C . PRO A 1 85 ? -16.070 1.481 -62.201 1.00 32.29 130 PRO A C 1
ATOM 623 O O . PRO A 1 85 ? -17.169 1.044 -61.849 1.00 35.07 130 PRO A O 1
ATOM 627 N N . GLY A 1 86 ? -15.277 0.860 -63.079 1.00 28.07 131 GLY A N 1
ATOM 628 C CA . GLY A 1 86 ? -15.622 -0.406 -63.718 1.00 28.17 131 GLY A CA 1
ATOM 629 C C . GLY A 1 86 ? -16.254 -0.155 -65.080 1.00 32.85 131 GLY A C 1
ATOM 630 O O . GLY A 1 86 ? -16.263 0.986 -65.552 1.00 30.41 131 GLY A O 1
ATOM 631 N N . LYS A 1 87 ? -16.810 -1.211 -65.710 1.00 32.51 132 LYS A N 1
ATOM 632 C CA . LYS A 1 87 ? -17.423 -1.169 -67.051 1.00 35.00 132 LYS A CA 1
ATOM 633 C C . LYS A 1 87 ? -18.383 -0.009 -67.268 1.00 38.53 132 LYS A C 1
ATOM 634 O O . LYS A 1 87 ? -18.391 0.573 -68.343 1.00 39.42 132 LYS A O 1
ATOM 636 N N . ASP A 1 88 ? -19.213 0.299 -66.267 1.00 34.18 133 ASP A N 1
ATOM 637 C CA . ASP A 1 88 ? -20.200 1.365 -66.360 1.00 34.17 133 ASP A CA 1
ATOM 638 C C . ASP A 1 88 ? -19.627 2.610 -65.721 1.00 37.11 133 ASP A C 1
ATOM 639 O O . ASP A 1 88 ? -19.530 2.673 -64.504 1.00 38.55 133 ASP A O 1
ATOM 644 N N . THR A 1 89 ? -19.254 3.601 -66.534 1.00 33.88 134 THR A N 1
ATOM 645 C CA . THR A 1 89 ? -18.642 4.855 -66.059 1.00 32.67 134 THR A CA 1
ATOM 646 C C . THR A 1 89 ? -19.630 5.808 -65.369 1.00 37.22 134 THR A C 1
ATOM 647 O O . THR A 1 89 ? -19.211 6.869 -64.906 1.00 36.13 134 THR A O 1
ATOM 651 N N . SER A 1 90 ? -20.921 5.441 -65.288 1.00 34.43 135 SER A N 1
ATOM 652 C CA . SER A 1 90 ? -21.931 6.260 -64.612 1.00 34.88 135 SER A CA 1
ATOM 653 C C . SER A 1 90 ? -22.100 5.816 -63.160 1.00 39.26 135 SER A C 1
ATOM 654 O O . SER A 1 90 ? -22.757 6.489 -62.357 1.00 39.66 135 SER A O 1
ATOM 657 N N . LYS A 1 91 ? -21.465 4.696 -62.814 1.00 33.76 136 LYS A N 1
ATOM 658 C CA . LYS A 1 91 ? -21.569 4.109 -61.495 1.00 32.39 136 LYS A CA 1
ATOM 659 C C . LYS A 1 91 ? -20.260 4.192 -60.682 1.00 35.20 136 LYS A C 1
ATOM 660 O O . LYS A 1 91 ? -19.199 4.472 -61.262 1.00 34.89 136 LYS A O 1
ATOM 666 N N . ASN A 1 92 ? -20.354 3.986 -59.327 1.00 28.50 137 ASN A N 1
ATOM 667 C CA . ASN A 1 92 ? -19.228 3.886 -58.404 1.00 27.15 137 ASN A CA 1
ATOM 668 C C . ASN A 1 92 ? -18.327 5.133 -58.324 1.00 30.79 137 ASN A C 1
ATOM 669 O O . ASN A 1 92 ? -17.138 5.017 -58.010 1.00 30.05 137 ASN A O 1
ATOM 674 N N . GLY A 1 93 ? -18.911 6.312 -58.514 1.00 27.77 138 GLY A N 1
ATOM 675 C CA . GLY A 1 93 ? -18.158 7.564 -58.446 1.00 26.50 138 GLY A CA 1
ATOM 676 C C . GLY A 1 93 ? -17.692 8.031 -59.817 1.00 28.88 138 GLY A C 1
ATOM 677 O O . GLY A 1 93 ? -17.118 9.123 -59.940 1.00 28.67 138 GLY A O 1
ATOM 678 N N . GLY A 1 94 ? -17.919 7.196 -60.832 1.00 25.25 139 GLY A N 1
ATOM 679 C CA . GLY A 1 94 ? -17.554 7.492 -62.220 1.00 25.50 139 GLY A CA 1
ATOM 680 C C . GLY A 1 94 ? -16.056 7.628 -62.408 1.00 26.77 139 GLY A C 1
ATOM 681 O O . GLY A 1 94 ? -15.280 6.911 -61.773 1.00 24.77 139 GLY A O 1
ATOM 682 N N . VAL A 1 95 ? -15.642 8.547 -63.261 1.00 24.80 140 VAL A N 1
ATOM 683 C CA . VAL A 1 95 ? -14.222 8.790 -63.539 1.00 24.09 140 VAL A CA 1
ATOM 684 C C . VAL A 1 95 ? -13.869 10.147 -62.939 1.00 26.29 140 VAL A C 1
ATOM 685 O O . VAL A 1 95 ? -14.473 11.159 -63.329 1.00 26.43 140 VAL A O 1
ATOM 689 N N . GLN A 1 96 ? -12.888 10.171 -62.007 1.00 22.62 141 GLN A N 1
ATOM 690 C CA . GLN A 1 96 ? -12.424 11.395 -61.342 1.00 22.16 141 GLN A CA 1
ATOM 691 C C . GLN A 1 96 ? -10.889 11.466 -61.218 1.00 23.52 141 GLN A C 1
ATOM 692 O O . GLN A 1 96 ? -10.216 10.430 -61.251 1.00 21.54 141 GLN A O 1
ATOM 698 N N . THR A 1 97 ? -10.352 12.701 -61.081 1.00 21.52 142 THR A N 1
ATOM 699 C CA . THR A 1 97 ? -8.920 13.022 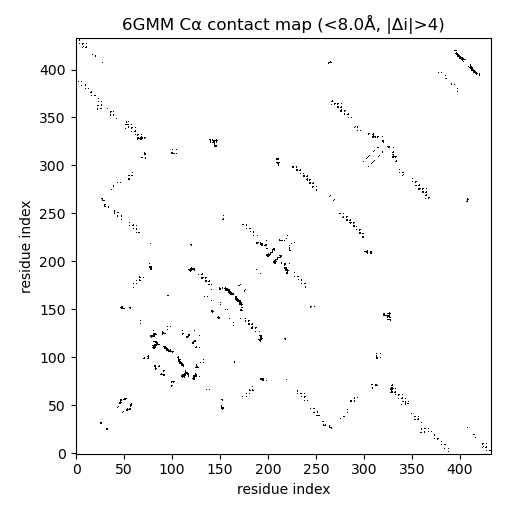-60.941 1.00 21.27 142 THR A CA 1
ATOM 700 C C . THR A 1 97 ? -8.684 13.746 -59.594 1.00 26.81 142 THR A C 1
ATOM 701 O O . THR A 1 97 ? -9.421 14.689 -59.243 1.00 27.59 142 THR A O 1
ATOM 705 N N . PHE A 1 98 ? -7.647 13.284 -58.844 1.00 21.29 143 PHE A N 1
ATOM 706 C CA . PHE A 1 98 ? -7.306 13.782 -57.529 1.00 20.53 143 PHE A CA 1
ATOM 707 C C . PHE A 1 98 ? -5.860 14.279 -57.488 1.00 25.67 143 PHE A C 1
ATOM 708 O O . PHE A 1 98 ? -4.925 13.556 -57.842 1.00 25.60 143 PHE A O 1
ATOM 716 N N . HIS A 1 99 ? -5.693 15.544 -57.103 1.00 22.56 144 HIS A N 1
ATOM 717 C CA . HIS A 1 99 ? -4.390 16.185 -56.983 1.00 21.84 144 HIS A CA 1
ATOM 718 C C . HIS A 1 99 ? -3.878 16.071 -55.555 1.00 27.06 144 HIS A C 1
ATOM 719 O O . HIS A 1 99 ? -4.663 15.838 -54.624 1.00 26.42 144 HIS A O 1
ATOM 726 N N . ASN A 1 100 ? -2.560 16.311 -55.377 1.00 23.34 145 ASN A N 1
ATOM 727 C CA . ASN A 1 100 ? -1.865 16.315 -54.093 1.00 22.67 145 ASN A CA 1
ATOM 728 C C . ASN A 1 100 ? -1.986 15.000 -53.356 1.00 23.68 145 ASN A C 1
ATOM 729 O O . ASN A 1 100 ? -1.804 14.973 -52.152 1.00 24.74 145 ASN A O 1
ATOM 734 N N . THR A 1 101 ? -2.233 13.899 -54.073 1.00 19.93 146 THR A N 1
ATOM 735 C CA . THR A 1 101 ? -2.314 12.592 -53.436 1.00 20.03 146 THR A CA 1
ATOM 736 C C . THR A 1 101 ? -0.914 12.132 -52.929 1.00 23.26 146 THR A C 1
ATOM 737 O O . THR A 1 101 ? 0.102 12.754 -53.283 1.00 20.84 146 THR A O 1
ATOM 741 N N . PRO A 1 102 ? -0.839 11.055 -52.098 1.00 20.79 147 PRO A N 1
ATOM 742 C CA . PRO A 1 102 ? 0.483 10.597 -51.649 1.00 21.14 147 PRO A CA 1
ATOM 743 C C . PRO A 1 102 ? 1.405 10.280 -52.819 1.00 22.84 147 PRO A C 1
ATOM 744 O O . PRO A 1 102 ? 0.992 9.651 -53.780 1.00 21.31 147 PRO A O 1
ATOM 748 N N . SER A 1 103 ? 2.643 10.750 -52.739 1.00 21.24 148 SER A N 1
ATOM 749 C CA . SER A 1 103 ? 3.702 10.482 -53.704 1.00 21.57 148 SER A CA 1
ATOM 750 C C . SER A 1 103 ? 3.750 8.968 -54.038 1.00 24.15 148 SER A C 1
ATOM 751 O O . SER A 1 103 ? 3.755 8.119 -53.120 1.00 22.86 148 SER A O 1
ATOM 754 N N . ASN A 1 104 ? 3.770 8.635 -55.336 1.00 22.12 149 ASN A N 1
ATOM 755 C CA . ASN A 1 104 ? 3.858 7.239 -55.757 1.00 23.63 149 ASN A CA 1
ATOM 756 C C . ASN A 1 104 ? 5.329 6.822 -55.872 1.00 32.00 149 ASN A C 1
ATOM 757 O O . ASN A 1 104 ? 6.206 7.609 -55.494 1.00 32.52 149 ASN A O 1
ATOM 762 N N . GLN A 1 105 ? 5.607 5.606 -56.390 1.00 31.61 150 GLN A N 1
ATOM 763 C CA . GLN A 1 105 ? 6.972 5.097 -56.483 1.00 33.20 150 GLN A CA 1
ATOM 764 C C . GLN A 1 105 ? 7.860 5.917 -57.448 1.00 39.37 150 GLN A C 1
ATOM 765 O O . GLN A 1 105 ? 9.086 5.798 -57.355 1.00 39.78 150 GLN A O 1
ATOM 771 N N . TRP A 1 106 ? 7.248 6.815 -58.287 1.00 35.91 151 TRP A N 1
ATOM 772 C CA . TRP A 1 106 ? 7.925 7.694 -59.267 1.00 35.71 151 TRP A CA 1
ATOM 773 C C . TRP A 1 106 ? 7.890 9.188 -58.903 1.00 38.38 151 TRP A C 1
ATOM 774 O O . TRP A 1 106 ? 8.628 9.982 -59.488 1.00 37.45 151 TRP A O 1
ATOM 785 N N . GLY A 1 107 ? 7.072 9.550 -57.924 1.00 33.89 152 GLY A N 1
ATOM 786 C CA . GLY A 1 107 ? 6.961 10.930 -57.466 1.00 33.05 152 GLY A CA 1
ATOM 787 C C . GLY A 1 107 ? 5.709 11.632 -57.944 1.00 34.31 152 GLY A C 1
ATOM 788 O O . GLY A 1 107 ? 5.564 12.842 -57.751 1.00 33.27 152 GLY A O 1
ATOM 789 N N . GLY A 1 108 ? 4.819 10.880 -58.583 1.00 28.85 153 GLY A N 1
ATOM 790 C CA . GLY A 1 108 ? 3.557 11.413 -59.063 1.00 26.66 153 GLY A CA 1
ATOM 791 C C . GLY A 1 108 ? 2.616 11.694 -57.919 1.00 28.01 153 GLY A C 1
ATOM 792 O O . GLY A 1 108 ? 2.514 10.872 -57.006 1.00 26.93 153 GLY A O 1
ATOM 793 N N . THR A 1 109 ? 1.990 12.897 -57.917 1.00 24.95 154 THR A N 1
ATOM 794 C CA . THR A 1 109 ? 1.024 13.354 -56.889 1.00 23.85 154 THR A CA 1
ATOM 795 C C . THR A 1 109 ? -0.391 13.564 -57.484 1.00 28.80 154 THR A C 1
ATOM 796 O O . THR A 1 109 ? -1.248 14.124 -56.828 1.00 28.49 154 THR A O 1
ATOM 800 N N . THR A 1 110 ? -0.631 13.139 -58.733 1.00 27.66 155 THR A N 1
ATOM 801 C CA . THR A 1 110 ? -1.950 13.269 -59.392 1.00 27.34 155 THR A CA 1
ATOM 802 C C . THR A 1 110 ? -2.375 11.891 -59.884 1.00 30.85 155 THR A C 1
ATOM 803 O O . THR A 1 110 ? -1.571 11.172 -60.485 1.00 29.80 155 THR A O 1
ATOM 807 N N . ILE A 1 111 ? -3.616 11.521 -59.580 1.00 26.80 156 ILE A N 1
ATOM 808 C CA . ILE A 1 111 ? -4.171 10.232 -59.945 1.00 26.98 156 ILE A CA 1
ATOM 809 C C . ILE A 1 111 ? -5.534 10.385 -60.614 1.00 27.84 156 ILE A C 1
ATOM 810 O O . ILE A 1 111 ? -6.342 11.221 -60.193 1.00 26.91 156 ILE A O 1
ATOM 815 N N . THR A 1 112 ? -5.786 9.569 -61.642 1.00 22.12 157 THR A N 1
ATOM 816 C CA . THR A 1 112 ? -7.081 9.506 -62.279 1.00 21.75 157 THR A CA 1
ATOM 817 C C . THR A 1 112 ? -7.654 8.119 -61.995 1.00 24.45 157 THR A C 1
ATOM 818 O O . THR A 1 112 ? -6.985 7.104 -62.235 1.00 24.23 157 THR A O 1
ATOM 822 N N . CYS A 1 113 ? -8.869 8.082 -61.444 1.00 23.55 158 CYS A N 1
ATOM 823 C CA . CYS A 1 113 ? -9.595 6.837 -61.167 1.00 24.18 158 CYS A CA 1
ATOM 824 C C . CYS A 1 113 ? -10.430 6.609 -62.394 1.00 29.76 158 CYS A C 1
ATOM 825 O O . CYS A 1 113 ? -11.591 7.019 -62.416 1.00 30.29 158 CYS A O 1
ATOM 828 N N . GLY A 1 114 ? -9.824 6.035 -63.433 1.00 28.29 159 GLY A N 1
ATOM 829 C CA . GLY A 1 114 ? -10.514 5.787 -64.698 1.00 28.54 159 GLY A CA 1
ATOM 830 C C . GLY A 1 114 ? -10.467 4.360 -65.206 1.00 32.80 159 GLY A C 1
ATOM 831 O O . GLY A 1 114 ? -10.702 4.137 -66.401 1.00 33.94 159 GLY A O 1
ATOM 832 N N . THR A 1 115 ? -10.163 3.382 -64.323 1.00 27.00 160 THR A N 1
ATOM 833 C CA . THR A 1 115 ? -10.093 1.968 -64.712 1.00 27.39 160 THR A CA 1
ATOM 834 C C . THR A 1 115 ? -11.491 1.349 -64.903 1.00 30.62 160 THR A C 1
ATOM 835 O O . THR A 1 115 ? -12.317 1.368 -63.991 1.00 30.10 160 THR A O 1
ATOM 839 N N . THR A 1 116 ? -11.705 0.750 -66.079 1.00 28.28 161 THR A N 1
ATOM 840 C CA . THR A 1 116 ? -12.952 0.127 -66.506 1.00 27.77 161 THR A CA 1
ATOM 841 C C . THR A 1 116 ? -12.825 -1.400 -66.724 1.00 30.34 161 THR A C 1
ATOM 842 O O . THR A 1 116 ? -13.843 -2.105 -66.777 1.00 29.45 161 THR A O 1
ATOM 846 N N . GLY A 1 117 ? -11.591 -1.889 -66.849 1.00 28.43 162 GLY A N 1
ATOM 847 C CA . GLY A 1 117 ? -11.313 -3.297 -67.123 1.00 29.65 162 GLY A CA 1
ATOM 848 C C . GLY A 1 117 ? -11.631 -4.289 -66.020 1.00 34.42 162 GLY A C 1
ATOM 849 O O . GLY A 1 117 ? -11.647 -5.497 -66.269 1.00 36.80 162 GLY A O 1
ATOM 850 N N . TYR A 1 118 ? -11.910 -3.794 -64.802 1.00 29.54 163 TYR A N 1
ATOM 851 C CA . TYR A 1 118 ? -12.205 -4.587 -63.598 1.00 29.42 163 TYR A CA 1
ATOM 852 C C . TYR A 1 118 ? -13.355 -3.971 -62.792 1.00 30.78 163 TYR A C 1
ATOM 853 O O . TYR A 1 118 ? -13.525 -2.762 -62.836 1.00 28.98 163 TYR A O 1
ATOM 862 N N . GLU A 1 119 ? -14.121 -4.784 -62.029 1.00 29.83 164 GLU A N 1
ATOM 863 C CA . GLU A 1 119 ? -15.228 -4.266 -61.207 1.00 29.38 164 GLU A CA 1
ATOM 864 C C . GLU A 1 119 ? -14.804 -3.933 -59.773 1.00 33.29 164 GLU A C 1
ATOM 865 O O . GLU A 1 119 ? -14.270 -4.799 -59.069 1.00 31.88 164 GLU A O 1
ATOM 871 N N . PRO A 1 120 ? -15.005 -2.670 -59.310 1.00 30.46 165 PRO A N 1
ATOM 872 C CA . PRO A 1 120 ? -14.556 -2.317 -57.947 1.00 29.35 165 PRO A CA 1
ATOM 873 C C . PRO A 1 120 ? -15.170 -3.125 -56.815 1.00 33.40 165 PRO A C 1
ATOM 874 O O . PRO A 1 120 ? -16.333 -3.514 -56.869 1.00 34.73 165 PRO A O 1
ATOM 878 N N . GLY A 1 121 ? -14.358 -3.395 -55.807 1.00 30.04 166 GLY A N 1
ATOM 879 C CA . GLY A 1 121 ? -14.777 -4.141 -54.628 1.00 30.05 166 GLY A CA 1
ATOM 880 C C . GLY A 1 121 ? -13.647 -4.888 -53.946 1.00 32.32 166 GLY A C 1
ATOM 881 O O . GLY A 1 121 ? -12.511 -4.858 -54.422 1.00 30.12 166 GLY A O 1
ATOM 882 N N . PRO A 1 122 ? -13.918 -5.577 -52.820 1.00 30.05 167 PRO A N 1
ATOM 883 C CA . PRO A 1 122 ? -12.837 -6.325 -52.140 1.00 29.27 167 PRO A CA 1
ATOM 884 C C . PRO A 1 122 ? -12.142 -7.341 -53.051 1.00 33.30 167 PRO A C 1
ATOM 885 O O . PRO A 1 122 ? -12.804 -7.964 -53.876 1.00 31.03 167 PRO A O 1
ATOM 889 N N . TYR A 1 123 ? -10.790 -7.444 -52.936 1.00 30.56 168 TYR A N 1
ATOM 890 C CA . TYR A 1 123 ? -9.931 -8.341 -53.729 1.00 31.18 168 TYR A CA 1
ATOM 891 C C . TYR A 1 123 ? -9.931 -7.934 -55.209 1.00 34.40 168 TYR A C 1
ATOM 892 O O . TYR A 1 123 ? -9.442 -8.669 -56.081 1.00 35.35 168 TYR A O 1
ATOM 901 N N . SER A 1 124 ? -10.437 -6.715 -55.474 1.00 28.40 169 SER A N 1
ATOM 902 C CA . SER A 1 124 ? -10.473 -6.131 -56.812 1.00 28.08 169 SER A CA 1
ATOM 903 C C . SER A 1 124 ? -10.019 -4.669 -56.701 1.00 28.72 169 SER A C 1
ATOM 904 O O . SER A 1 124 ? -9.373 -4.333 -55.719 1.00 27.53 169 SER A O 1
ATOM 907 N N . ILE A 1 125 ? -10.332 -3.819 -57.673 1.00 25.94 170 ILE A N 1
ATOM 908 C CA . ILE A 1 125 ? -9.910 -2.428 -57.645 1.00 24.92 170 ILE A CA 1
ATOM 909 C C . ILE A 1 125 ? -10.705 -1.587 -56.643 1.00 25.59 170 ILE A C 1
ATOM 910 O O . ILE A 1 125 ? -11.819 -1.945 -56.234 1.00 24.40 170 ILE A O 1
ATOM 915 N N . LEU A 1 126 ? -10.127 -0.440 -56.283 1.00 23.16 171 LEU A N 1
ATOM 916 C CA . LEU A 1 126 ? -10.787 0.485 -55.388 1.00 22.79 171 LEU A CA 1
ATOM 917 C C . LEU A 1 126 ? -11.718 1.369 -56.195 1.00 24.48 171 LEU A C 1
ATOM 918 O O . LEU A 1 126 ? -11.281 2.015 -57.109 1.00 23.50 171 LEU A O 1
ATOM 923 N N . SER A 1 127 ? -12.994 1.415 -55.840 1.00 23.50 172 SER A N 1
ATOM 924 C CA . SER A 1 127 ? -14.013 2.290 -56.426 1.00 23.48 172 SER A CA 1
ATOM 925 C C . SER A 1 127 ? -13.534 3.767 -56.456 1.00 23.57 172 SER A C 1
ATOM 926 O O . SER A 1 127 ? -12.774 4.181 -55.584 1.00 21.85 172 SER A O 1
ATOM 929 N N . THR A 1 128 ? -14.037 4.562 -57.399 1.00 22.54 173 THR A N 1
ATOM 930 C CA . THR A 1 128 ? -13.718 5.992 -57.496 1.00 22.04 173 THR A CA 1
ATOM 931 C C . THR A 1 128 ? -14.305 6.701 -56.275 1.00 23.67 173 THR A C 1
ATOM 932 O O . THR A 1 128 ? -13.564 7.439 -55.625 1.00 21.55 173 THR A O 1
ATOM 936 N N . GLU A 1 129 ? -15.582 6.381 -55.895 1.00 22.62 174 GLU A N 1
ATOM 937 C CA . GLU A 1 129 ? -16.244 6.964 -54.718 1.00 23.29 174 GLU A CA 1
ATOM 938 C C . GLU A 1 129 ? -15.450 6.742 -53.417 1.00 27.20 174 GLU A C 1
ATOM 939 O O . GLU A 1 129 ? -15.310 7.683 -52.637 1.00 26.48 174 GLU A O 1
ATOM 945 N N . ASN A 1 130 ? -14.892 5.522 -53.202 1.00 24.49 175 ASN A N 1
ATOM 946 C CA . ASN A 1 130 ? -14.074 5.239 -52.012 1.00 22.49 175 ASN A CA 1
ATOM 947 C C . ASN A 1 130 ? -12.722 5.958 -52.095 1.00 23.65 175 ASN A C 1
ATOM 948 O O . ASN A 1 130 ? -12.169 6.300 -51.088 1.00 23.04 175 ASN A O 1
ATOM 953 N N . TYR A 1 131 ? -12.188 6.188 -53.282 1.00 22.58 176 TYR A N 1
ATOM 954 C CA . TYR A 1 131 ? -10.929 6.919 -53.363 1.00 20.74 176 TYR A CA 1
ATOM 955 C C . TYR A 1 131 ? -11.217 8.358 -52.947 1.00 22.28 176 TYR A C 1
ATOM 956 O O . TYR A 1 131 ? -10.512 8.876 -52.081 1.00 20.45 176 TYR A O 1
ATOM 965 N N . ALA A 1 132 ? -12.316 8.942 -53.463 1.00 20.04 177 ALA A N 1
ATOM 966 C CA . ALA A 1 132 ? -12.740 10.306 -53.161 1.00 20.64 177 ALA A CA 1
ATOM 967 C C . ALA A 1 132 ? -12.914 10.501 -51.654 1.00 25.40 177 ALA A C 1
ATOM 968 O O . ALA A 1 132 ? -12.429 11.500 -51.112 1.00 26.05 177 ALA A O 1
ATOM 970 N N . LYS A 1 133 ? -13.563 9.508 -50.978 1.00 21.69 178 LYS A N 1
ATOM 971 C CA . LYS A 1 133 ? -13.846 9.455 -49.532 1.00 19.99 178 LYS A CA 1
ATOM 972 C C . LYS A 1 133 ? -12.547 9.494 -48.713 1.00 21.21 178 LYS A C 1
ATOM 973 O O . LYS A 1 133 ? -12.386 10.371 -47.849 1.00 20.24 178 LYS A O 1
ATOM 979 N N . ILE A 1 134 ? -11.642 8.535 -48.971 1.00 18.70 179 ILE A N 1
ATOM 980 C CA . ILE A 1 134 ? -10.336 8.428 -48.308 1.00 18.25 179 ILE A CA 1
ATOM 981 C C . ILE A 1 134 ? -9.515 9.712 -48.606 1.00 20.16 179 ILE A C 1
ATOM 982 O O . ILE A 1 134 ? -8.987 10.320 -47.682 1.00 18.05 179 ILE A O 1
ATOM 987 N N . ASN A 1 135 ? -9.442 10.123 -49.875 1.00 18.33 180 ASN A N 1
ATOM 988 C CA . ASN A 1 135 ? -8.705 11.338 -50.269 1.00 18.42 180 ASN A CA 1
ATOM 989 C C . ASN A 1 135 ? -9.150 12.599 -49.523 1.00 21.91 180 ASN A C 1
ATOM 990 O O . ASN A 1 135 ? -8.285 13.396 -49.142 1.00 19.89 180 ASN A O 1
ATOM 995 N N . LYS A 1 136 ? -10.495 12.800 -49.365 1.00 20.50 181 LYS A N 1
ATOM 996 C CA . LYS A 1 136 ? -11.054 13.997 -48.733 1.00 21.47 181 LYS A CA 1
ATOM 997 C C . LYS A 1 136 ? -10.574 14.035 -47.308 1.00 24.84 181 LYS A C 1
ATOM 998 O O . LYS A 1 136 ? -10.074 15.062 -46.855 1.00 26.40 181 LYS A O 1
ATOM 1004 N N . ALA A 1 137 ? -10.685 12.890 -46.620 1.00 21.02 182 ALA A N 1
ATOM 1005 C CA . ALA A 1 137 ? -10.243 12.717 -45.250 1.00 19.76 182 ALA A CA 1
ATOM 1006 C C . ALA A 1 137 ? -8.739 13.041 -45.140 1.00 24.20 182 ALA A C 1
ATOM 1007 O O . ALA A 1 137 ? -8.361 13.854 -44.300 1.00 24.99 182 ALA A O 1
ATOM 1009 N N . TYR A 1 138 ? -7.908 12.458 -46.027 1.00 19.48 183 TYR A N 1
ATOM 1010 C CA . TYR A 1 138 ? -6.460 12.676 -46.054 1.00 19.32 183 TYR A CA 1
ATOM 1011 C C . TYR A 1 138 ? -6.118 14.169 -46.244 1.00 20.34 183 TYR A C 1
ATOM 1012 O O . TYR A 1 138 ? -5.248 14.699 -45.551 1.00 18.21 183 TYR A O 1
ATOM 1021 N N . GLN A 1 139 ? -6.824 14.838 -47.169 1.00 18.46 184 GLN A N 1
ATOM 1022 C CA . GLN A 1 139 ? -6.578 16.250 -47.466 1.00 18.87 184 GLN A CA 1
ATOM 1023 C C . GLN A 1 139 ? -6.892 17.135 -46.297 1.00 21.41 184 GLN A C 1
ATOM 1024 O O . GLN A 1 139 ? -6.145 18.080 -46.075 1.00 21.98 184 GLN A O 1
ATOM 1030 N N . ILE A 1 140 ? -7.948 16.811 -45.506 1.00 19.11 185 ILE A N 1
ATOM 1031 C CA . ILE A 1 140 ? -8.300 17.594 -44.303 1.00 18.74 185 ILE A CA 1
ATOM 1032 C C . ILE A 1 140 ? -7.200 17.469 -43.253 1.00 21.94 185 ILE A C 1
ATOM 1033 O O . ILE A 1 140 ? -6.808 18.475 -42.653 1.00 22.17 185 ILE A O 1
ATOM 1038 N N . ILE A 1 141 ? -6.712 16.230 -43.024 1.00 19.05 186 ILE A N 1
ATOM 1039 C CA . ILE A 1 141 ? -5.627 15.963 -42.086 1.00 17.84 186 ILE A CA 1
ATOM 1040 C C . ILE A 1 141 ? -4.397 16.764 -42.478 1.00 19.39 186 ILE A C 1
ATOM 1041 O O . ILE A 1 141 ? -3.851 17.474 -41.641 1.00 18.44 186 ILE A O 1
ATOM 1046 N N . GLN A 1 142 ? -3.981 16.673 -43.755 1.00 18.52 187 GLN A N 1
ATOM 1047 C CA . GLN A 1 142 ? -2.811 17.382 -44.260 1.00 19.54 187 GLN A CA 1
ATOM 1048 C C . GLN A 1 142 ? -2.945 18.895 -44.125 1.00 26.15 187 GLN A C 1
ATOM 1049 O O . GLN A 1 142 ? -2.001 19.518 -43.648 1.00 24.72 187 GLN A O 1
ATOM 1055 N N . LYS A 1 143 ? -4.127 19.491 -44.476 1.00 25.44 188 LYS A N 1
ATOM 1056 C CA . LYS A 1 143 ? -4.331 20.951 -44.323 1.00 25.77 188 LYS A CA 1
ATOM 1057 C C . LYS A 1 143 ? -4.382 21.366 -42.860 1.00 30.17 188 LYS A C 1
ATOM 1058 O O . LYS A 1 143 ? -3.928 22.459 -42.521 1.00 31.86 188 LYS A O 1
ATOM 1064 N N . ALA A 1 144 ? -4.904 20.498 -41.978 1.00 24.92 189 ALA A N 1
ATOM 1065 C CA . ALA A 1 144 ? -4.965 20.838 -40.552 1.00 23.51 189 ALA A CA 1
ATOM 1066 C C . ALA A 1 144 ? -3.586 20.953 -39.917 1.00 27.47 189 ALA A C 1
ATOM 1067 O O . ALA A 1 144 ? -3.407 21.764 -38.996 1.00 27.09 189 ALA A O 1
ATOM 1069 N N . PHE A 1 145 ? -2.618 20.139 -40.379 1.00 22.60 190 PHE A N 1
ATOM 1070 C CA . PHE A 1 145 ? -1.248 20.172 -39.855 1.00 22.66 190 PHE A CA 1
ATOM 1071 C C . PHE A 1 145 ? -0.517 21.394 -40.388 1.00 29.61 190 PHE A C 1
ATOM 1072 O O . PHE A 1 145 ? 0.380 21.886 -39.730 1.00 29.04 190 PHE A O 1
ATOM 1080 N N . GLY A 1 146 ? -0.871 21.839 -41.594 1.00 30.30 191 GLY A N 1
ATOM 1081 C CA . GLY A 1 146 ? -0.250 22.998 -42.237 1.00 32.58 191 GLY A CA 1
ATOM 1082 C C . GLY A 1 146 ? 1.161 22.748 -42.738 1.00 38.67 191 GLY A C 1
ATOM 1083 O O . GLY A 1 146 ? 1.690 21.633 -42.609 1.00 37.84 191 GLY A O 1
ATOM 1084 N N . SER A 1 147 ? 1.787 23.788 -43.314 1.00 36.79 192 SER A N 1
ATOM 1085 C CA . SER A 1 147 ? 3.136 23.664 -43.879 1.00 38.05 192 SER A CA 1
ATOM 1086 C C . SER A 1 147 ? 4.189 23.312 -42.824 1.00 43.13 192 SER A C 1
ATOM 1087 O O . SER A 1 147 ? 5.074 22.509 -43.100 1.00 44.34 192 SER A O 1
ATOM 1090 N N . SER A 1 148 ? 4.048 23.867 -41.618 1.00 39.19 193 SER A N 1
ATOM 1091 C CA . SER A 1 148 ? 4.942 23.666 -40.476 1.00 39.14 193 SER A CA 1
ATOM 1092 C C . SER A 1 148 ? 4.736 22.314 -39.762 1.00 40.30 193 SER A C 1
ATOM 1093 O O . SER A 1 148 ? 5.597 21.875 -38.975 1.00 38.91 193 SER A O 1
ATOM 1096 N N . GLY A 1 149 ? 3.566 21.719 -39.978 1.00 33.93 194 GLY A N 1
ATOM 1097 C CA . GLY A 1 149 ? 3.181 20.477 -39.328 1.00 32.46 194 GLY A CA 1
ATOM 1098 C C . GLY A 1 149 ? 2.811 20.689 -37.874 1.00 37.53 194 GLY A C 1
ATOM 1099 O O . GLY A 1 149 ? 2.669 19.715 -37.137 1.00 38.55 194 GLY A O 1
ATOM 1100 N N . LYS A 1 150 ? 2.605 21.957 -37.451 1.00 32.63 195 LYS A N 1
ATOM 1101 C CA . LYS A 1 150 ? 2.269 22.285 -36.047 1.00 31.34 195 LYS A CA 1
ATOM 1102 C C . LYS A 1 150 ? 0.959 23.097 -35.872 1.00 34.09 195 LYS A C 1
ATOM 1103 O O . LYS A 1 150 ? 0.690 23.586 -34.778 1.00 34.83 195 LYS A O 1
ATOM 1109 N N . ASP A 1 151 ? 0.147 23.221 -36.925 1.00 30.17 196 ASP A N 1
ATOM 1110 C CA . ASP A 1 151 ? -1.054 24.057 -36.924 1.00 30.48 196 ASP A CA 1
ATOM 1111 C C . ASP A 1 151 ? -2.236 23.558 -36.073 1.00 34.67 196 ASP A C 1
ATOM 1112 O O . ASP A 1 151 ? -3.129 24.371 -35.776 1.00 36.44 196 ASP A O 1
ATOM 1117 N N . ILE A 1 152 ? -2.265 22.261 -35.684 1.00 27.33 197 ILE A N 1
ATOM 1118 C CA . ILE A 1 152 ? -3.396 21.749 -34.890 1.00 25.52 197 ILE A CA 1
ATOM 1119 C C . ILE A 1 152 ? -3.435 22.428 -33.509 1.00 29.00 197 ILE A C 1
ATOM 1120 O O . ILE A 1 152 ? -2.475 22.303 -32.746 1.00 29.30 197 ILE A O 1
ATOM 1125 N N . PRO A 1 153 ? -4.536 23.137 -33.167 1.00 25.22 198 PRO A N 1
ATOM 1126 C CA . PRO A 1 153 ? -4.600 23.795 -31.854 1.00 24.64 198 PRO A CA 1
ATOM 1127 C C . PRO A 1 153 ? -4.667 22.815 -30.693 1.00 27.70 198 PRO A C 1
ATOM 1128 O O . PRO A 1 153 ? -5.134 21.679 -30.861 1.00 23.10 198 PRO A O 1
ATOM 1132 N N . ALA A 1 154 ? -4.261 23.309 -29.488 1.00 26.10 199 ALA A N 1
ATOM 1133 C CA . ALA A 1 154 ? -4.321 22.625 -28.195 1.00 25.08 199 ALA A CA 1
ATOM 1134 C C . ALA A 1 154 ? -5.774 22.216 -27.924 1.00 31.85 199 ALA A C 1
ATOM 1135 O O . ALA A 1 154 ? -6.701 22.925 -28.345 1.00 32.57 199 ALA A O 1
ATOM 1137 N N . LEU A 1 155 ? -5.973 21.088 -27.219 1.00 26.63 200 LEU A N 1
ATOM 1138 C CA . LEU A 1 155 ? -7.285 20.478 -27.008 1.00 26.34 200 LEU A CA 1
ATOM 1139 C C . LEU A 1 155 ? -8.368 21.418 -26.430 1.00 30.65 200 LEU A C 1
ATOM 1140 O O . LEU A 1 155 ? -9.548 21.227 -26.738 1.00 30.15 200 LEU A O 1
ATOM 1145 N N . SER A 1 156 ? -7.973 22.450 -25.654 1.00 25.25 201 SER A N 1
ATOM 1146 C CA . SER A 1 156 ? -8.909 23.431 -25.080 1.00 24.67 201 SER A CA 1
ATOM 1147 C C . SER A 1 156 ? -9.544 24.291 -26.182 1.00 30.48 201 SER A C 1
ATOM 1148 O O . SER A 1 156 ? -10.644 24.812 -25.996 1.00 31.17 201 SER A O 1
ATOM 1151 N N . ASP A 1 157 ? -8.832 24.448 -27.317 1.00 28.38 202 ASP A N 1
ATOM 1152 C CA . ASP A 1 157 ? -9.253 25.240 -28.477 1.00 29.65 202 ASP A CA 1
ATOM 1153 C C . ASP A 1 157 ? -9.950 24.347 -29.529 1.00 32.79 202 ASP A C 1
ATOM 1154 O O . ASP A 1 157 ? -9.283 23.575 -30.232 1.00 30.37 202 ASP A O 1
ATOM 1159 N N . THR A 1 158 ? -11.291 24.458 -29.629 1.00 30.36 203 THR A N 1
ATOM 1160 C CA . THR A 1 158 ? -12.089 23.603 -30.515 1.00 30.48 203 THR A CA 1
ATOM 1161 C C . THR A 1 158 ? -12.823 24.321 -31.659 1.00 35.95 203 THR A C 1
ATOM 1162 O O . THR A 1 158 ? -13.352 23.650 -32.544 1.00 33.85 203 THR A O 1
ATOM 1166 N N . ASN A 1 159 ? -12.883 25.659 -31.625 1.00 35.24 204 ASN A N 1
ATOM 1167 C CA . ASN A 1 159 ? -13.600 26.420 -32.645 1.00 36.19 204 ASN A CA 1
ATOM 1168 C C . ASN A 1 159 ? -12.706 27.113 -33.699 1.00 39.44 204 ASN A C 1
ATOM 1169 O O . ASN A 1 159 ? -13.154 28.069 -34.344 1.00 39.48 204 ASN A O 1
ATOM 1174 N N . THR A 1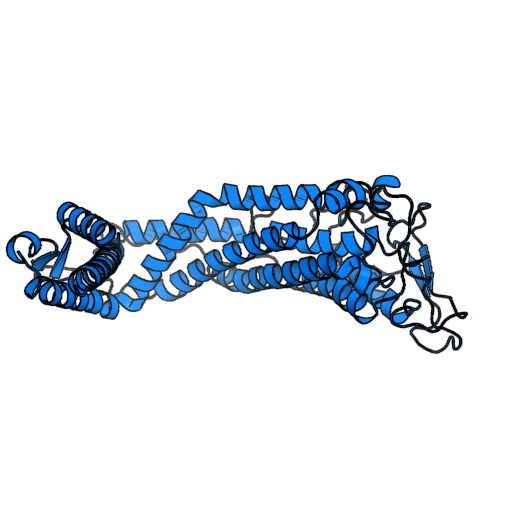 160 ? -11.470 26.610 -33.917 1.00 35.18 205 THR A N 1
ATOM 1175 C CA . THR A 1 160 ? -10.607 27.174 -34.965 1.00 35.68 205 THR A CA 1
ATOM 1176 C C . THR A 1 160 ? -11.085 26.624 -36.321 1.00 37.63 205 THR A C 1
ATOM 1177 O O . THR A 1 160 ? -11.164 25.408 -36.480 1.00 35.41 205 THR A O 1
ATOM 1181 N N . GLU A 1 161 ? -11.441 27.519 -37.269 1.00 34.91 206 GLU A N 1
ATOM 1182 C CA . GLU A 1 161 ? -11.949 27.155 -38.600 1.00 34.50 206 GLU A CA 1
ATOM 1183 C C . GLU A 1 161 ? -10.850 26.682 -39.551 1.00 39.78 206 GLU A C 1
ATOM 1184 O O . GLU A 1 161 ? -9.768 27.283 -39.621 1.00 39.76 206 GLU A O 1
ATOM 1190 N N . LEU A 1 162 ? -11.158 25.611 -40.300 1.00 36.10 207 LEU A N 1
ATOM 1191 C CA . LEU A 1 162 ? -10.321 25.059 -41.355 1.00 35.59 207 LEU A CA 1
ATOM 1192 C C . LEU A 1 162 ? -11.095 25.241 -42.672 1.00 38.92 207 LEU A C 1
ATOM 1193 O O . LEU A 1 162 ? -12.207 24.715 -42.819 1.00 37.01 207 LEU A O 1
ATOM 1198 N N . LYS A 1 163 ? -10.538 26.048 -43.592 1.00 36.52 208 LYS A N 1
ATOM 1199 C CA . LYS A 1 163 ? -11.196 26.360 -44.864 1.00 37.00 208 LYS A CA 1
ATOM 1200 C C . LYS A 1 163 ? -10.243 26.324 -46.070 1.00 40.53 208 LYS A C 1
ATOM 1201 O O . LYS A 1 163 ? -9.295 27.112 -46.143 1.00 41.28 208 LYS A O 1
ATOM 1207 N N . PHE A 1 164 ? -10.521 25.422 -47.022 1.00 34.96 209 PHE A N 1
ATOM 1208 C CA . PHE A 1 164 ? -9.731 25.236 -48.244 1.00 34.58 209 PHE A CA 1
ATOM 1209 C C . PHE A 1 164 ? -10.559 24.551 -49.328 1.00 40.59 209 PHE A C 1
ATOM 1210 O O . PHE A 1 164 ? -11.519 23.841 -49.027 1.00 39.72 209 PHE A O 1
ATOM 1218 N N . THR A 1 165 ? -10.132 24.719 -50.581 1.00 39.99 210 THR A N 1
ATOM 1219 C CA . THR A 1 165 ? -10.736 24.114 -51.772 1.00 40.00 210 THR A CA 1
ATOM 1220 C C . THR A 1 165 ? -9.925 22.888 -52.179 1.00 44.89 210 THR A C 1
ATOM 1221 O O . THR A 1 165 ? -8.692 22.948 -52.264 1.00 44.35 210 THR A O 1
ATOM 1225 N N . ILE A 1 166 ? -10.625 21.771 -52.390 1.00 42.94 211 ILE A N 1
ATOM 1226 C CA . ILE A 1 166 ? -10.060 20.517 -52.877 1.00 43.39 211 ILE A CA 1
ATOM 1227 C C . ILE A 1 166 ? -10.078 20.600 -54.425 1.00 48.53 211 ILE A C 1
ATOM 1228 O O . ILE A 1 166 ? -11.011 21.204 -54.966 1.00 49.78 211 ILE A O 1
ATOM 1233 N N . ASN A 1 167 ? -9.041 20.048 -55.119 1.00 43.61 212 ASN A N 1
ATOM 1234 C CA . ASN A 1 167 ? -8.890 19.980 -56.597 1.00 62.08 212 ASN A CA 1
ATOM 1235 C C . ASN A 1 167 ? -9.519 21.140 -57.396 1.00 87.91 212 ASN A C 1
ATOM 1236 O O . ASN A 1 167 ? -8.892 22.174 -57.623 1.00 52.23 212 ASN A O 1
ATOM 1241 N N . GLU A 1 180 ? -14.355 21.045 -54.676 1.00 44.84 225 GLU A N 1
ATOM 1242 C CA . GLU A 1 180 ? -15.262 21.554 -53.649 1.00 45.78 225 GLU A CA 1
ATOM 1243 C C . GLU A 1 180 ? -14.539 22.315 -52.533 1.00 47.74 225 GLU A C 1
ATOM 1244 O O . GLU A 1 180 ? -13.373 22.033 -52.236 1.00 45.32 225 GLU A O 1
ATOM 1250 N N . GLU A 1 181 ? -15.248 23.270 -51.914 1.00 44.31 226 GLU A N 1
ATOM 1251 C CA . GLU A 1 181 ? -14.704 24.064 -50.828 1.00 44.29 226 GLU A CA 1
ATOM 1252 C C . GLU A 1 181 ? -15.140 23.465 -49.476 1.00 43.59 226 GLU A C 1
ATOM 1253 O O . GLU A 1 181 ? -16.342 23.351 -49.182 1.00 42.92 226 GLU A O 1
ATOM 1259 N N . ILE A 1 182 ? -14.144 23.065 -48.670 1.00 35.90 227 ILE A N 1
ATOM 1260 C CA . ILE A 1 182 ? -14.365 22.481 -47.352 1.00 33.18 227 ILE A CA 1
ATOM 1261 C C . ILE A 1 182 ? -14.363 23.563 -46.288 1.00 34.85 227 ILE A C 1
ATOM 1262 O O . ILE A 1 182 ? -13.453 24.397 -46.240 1.00 32.81 227 ILE A O 1
ATOM 1267 N N . VAL A 1 183 ? -15.421 23.569 -45.466 1.00 31.77 228 VAL A N 1
ATOM 1268 C CA . VAL A 1 183 ? -15.563 24.466 -44.315 1.00 31.86 228 VAL A CA 1
ATOM 1269 C C . VAL A 1 183 ? -15.826 23.571 -43.124 1.00 35.37 228 VAL A C 1
ATOM 1270 O O . VAL A 1 183 ? -16.885 22.947 -43.049 1.00 36.07 228 VAL A O 1
ATOM 1274 N N . THR A 1 184 ? -14.816 23.429 -42.247 1.00 30.61 229 THR A N 1
ATOM 1275 C CA . THR A 1 184 ? -14.874 22.600 -41.033 1.00 29.01 229 THR A CA 1
ATOM 1276 C C . THR A 1 184 ? -14.008 23.208 -39.914 1.00 31.73 229 THR A C 1
ATOM 1277 O O . THR A 1 184 ? -13.583 24.364 -40.040 1.00 31.86 229 THR A O 1
ATOM 1281 N N . LYS A 1 185 ? -13.798 22.463 -38.795 1.00 27.31 230 LYS A N 1
ATOM 1282 C CA . LYS A 1 185 ? -12.981 22.933 -37.672 1.00 26.33 230 LYS A CA 1
ATOM 1283 C C . LYS A 1 185 ? -11.642 22.186 -37.630 1.00 29.26 230 LYS A C 1
ATOM 1284 O O . LYS A 1 185 ? -11.576 20.983 -37.939 1.00 27.33 230 LYS A O 1
ATOM 1290 N N . ASN A 1 186 ? -10.572 22.912 -37.266 1.00 26.53 231 ASN A N 1
ATOM 1291 C CA . ASN A 1 186 ? -9.246 22.348 -37.063 1.00 25.61 231 ASN A CA 1
ATOM 1292 C C . ASN A 1 186 ? -9.270 22.005 -35.591 1.00 30.47 231 ASN A C 1
ATOM 1293 O O . ASN A 1 186 ? -8.871 22.814 -34.735 1.00 31.25 231 ASN A O 1
ATOM 1298 N N . ASN A 1 187 ? -9.854 20.844 -35.283 1.00 24.82 232 ASN A N 1
ATOM 1299 C CA . ASN A 1 187 ? -9.974 20.384 -33.907 1.00 23.31 232 ASN A CA 1
ATOM 1300 C C . ASN A 1 187 ? -9.832 18.889 -33.919 1.00 27.70 232 ASN A C 1
ATOM 1301 O O . ASN A 1 187 ? -10.070 18.272 -34.962 1.00 27.83 232 ASN A O 1
ATOM 1306 N N . ALA A 1 188 ? -9.399 18.313 -32.798 1.00 23.46 233 ALA A N 1
ATOM 1307 C CA . ALA A 1 188 ? -9.117 16.888 -32.654 1.00 22.97 233 ALA A CA 1
ATOM 1308 C C . ALA A 1 188 ? -10.301 15.962 -32.898 1.00 29.48 233 ALA A C 1
ATOM 1309 O O . ALA A 1 188 ? -10.079 14.835 -33.327 1.00 29.56 233 ALA A O 1
ATOM 1311 N N . GLN A 1 189 ? -11.544 16.408 -32.639 1.00 27.35 234 GLN A N 1
ATOM 1312 C CA . GLN A 1 189 ? -12.729 15.569 -32.860 1.00 27.72 234 GLN A CA 1
ATOM 1313 C C . GLN A 1 189 ? -12.905 15.302 -34.353 1.00 31.55 234 GLN A C 1
ATOM 1314 O O . GLN A 1 189 ? -13.067 14.147 -34.772 1.00 32.12 234 GLN A O 1
ATOM 1320 N N . VAL A 1 190 ? -12.854 16.383 -35.151 1.00 26.01 235 VAL A N 1
ATOM 1321 C CA . VAL A 1 190 ? -12.971 16.363 -36.624 1.00 24.01 235 VAL A CA 1
ATOM 1322 C C . VAL A 1 190 ? -11.836 15.522 -37.223 1.00 24.65 235 VAL A C 1
ATOM 1323 O O . VAL A 1 190 ? -12.102 14.614 -38.008 1.00 24.06 235 VAL A O 1
ATOM 1327 N N . LEU A 1 191 ? -10.581 15.824 -36.849 1.00 19.45 236 LEU A N 1
ATOM 1328 C CA . LEU A 1 191 ? -9.390 15.134 -37.357 1.00 18.74 236 LEU A CA 1
ATOM 1329 C C . LEU A 1 191 ? -9.383 13.648 -37.068 1.00 19.88 236 LEU A C 1
ATOM 1330 O O . LEU A 1 191 ? -9.096 12.867 -37.973 1.00 19.84 236 LEU A O 1
ATOM 1335 N N . LEU A 1 192 ? -9.762 13.241 -35.855 1.00 16.93 237 LEU A N 1
ATOM 1336 C CA . LEU A 1 192 ? -9.844 11.818 -35.522 1.00 16.72 237 LEU A CA 1
ATOM 1337 C C . LEU A 1 192 ? -10.919 11.099 -36.335 1.00 22.20 237 LEU A C 1
ATOM 1338 O O . LEU A 1 192 ? -10.754 9.916 -36.647 1.00 23.06 237 LEU A O 1
ATOM 1343 N N . GLU A 1 193 ? -11.994 11.821 -36.714 1.00 19.43 238 GLU A N 1
ATOM 1344 C CA . GLU A 1 193 ? -13.045 11.274 -37.560 1.00 19.91 238 GLU A CA 1
ATOM 1345 C C . GLU A 1 193 ? -12.471 11.045 -38.974 1.00 21.28 238 GLU A C 1
ATOM 1346 O O . GLU A 1 193 ? -12.705 9.981 -39.578 1.00 18.70 238 GLU A O 1
ATOM 1352 N N . GLN A 1 194 ? -11.663 12.034 -39.467 1.00 18.38 239 GLN A N 1
ATOM 1353 C CA . GLN A 1 194 ? -11.002 11.975 -40.769 1.00 17.86 239 GLN A CA 1
ATOM 1354 C C . GLN A 1 194 ? -10.096 10.756 -40.781 1.00 21.71 239 GLN A C 1
ATOM 1355 O O . GLN A 1 194 ? -10.135 9.975 -41.729 1.00 23.30 239 GLN A O 1
ATOM 1361 N N . ALA A 1 195 ? -9.344 10.551 -39.691 1.00 17.73 240 ALA A N 1
ATOM 1362 C CA . ALA A 1 195 ? -8.427 9.424 -39.548 1.00 16.96 240 ALA A CA 1
ATOM 1363 C C . ALA A 1 195 ? -9.227 8.119 -39.590 1.00 20.35 240 ALA A C 1
ATOM 1364 O O . ALA A 1 195 ? -8.741 7.138 -40.142 1.00 19.22 240 ALA A O 1
ATOM 1366 N N . SER A 1 196 ? -10.454 8.106 -39.010 1.00 17.41 241 SER A N 1
ATOM 1367 C CA . SER A 1 196 ? -11.273 6.886 -38.983 1.00 17.72 241 SER A CA 1
ATOM 1368 C C . SER A 1 196 ? -11.819 6.569 -40.341 1.00 26.16 241 SER A C 1
ATOM 1369 O O . SER A 1 196 ? -11.894 5.400 -40.701 1.00 28.96 241 SER A O 1
ATOM 1372 N N . THR A 1 197 ? -12.163 7.612 -41.129 1.00 22.09 242 THR A N 1
ATOM 1373 C CA . THR A 1 197 ? -12.658 7.465 -42.488 1.00 20.43 242 THR A CA 1
ATOM 1374 C C . THR A 1 197 ? -11.617 6.770 -43.349 1.00 22.39 242 THR A C 1
ATOM 1375 O O . THR A 1 197 ? -11.981 5.866 -44.115 1.00 22.59 242 THR A O 1
ATOM 1379 N N . ILE A 1 198 ? -10.343 7.197 -43.262 1.00 17.50 243 ILE A N 1
ATOM 1380 C CA . ILE A 1 198 ? -9.254 6.576 -44.021 1.00 17.51 243 ILE A CA 1
ATOM 1381 C C . ILE A 1 198 ? -9.227 5.058 -43.785 1.00 21.12 243 ILE A C 1
ATOM 1382 O O . ILE A 1 198 ? -9.449 4.324 -44.717 1.00 21.43 243 ILE A O 1
ATOM 1387 N N . ILE A 1 199 ? -9.031 4.620 -42.525 1.00 21.48 244 ILE A N 1
ATOM 1388 C CA . ILE A 1 199 ? -8.876 3.230 -42.103 1.00 22.33 244 ILE A CA 1
ATOM 1389 C C . ILE A 1 199 ? -10.163 2.435 -42.284 1.00 24.37 244 ILE A C 1
ATOM 1390 O O . ILE A 1 199 ? -10.109 1.336 -42.843 1.00 22.45 244 ILE A O 1
ATOM 1395 N N . THR A 1 200 ? -11.317 2.981 -41.838 1.00 20.13 245 THR A N 1
ATOM 1396 C CA . THR A 1 200 ? -12.600 2.278 -41.996 1.00 20.28 245 THR A CA 1
ATOM 1397 C C . THR A 1 200 ? -12.887 2.018 -43.482 1.00 23.12 245 THR A C 1
ATOM 1398 O O . THR A 1 200 ? -13.152 0.857 -43.822 1.00 21.94 245 THR A O 1
ATOM 1402 N N . THR A 1 201 ? -12.751 3.075 -44.370 1.00 20.38 246 THR A N 1
ATOM 1403 C CA . THR A 1 201 ? -13.001 2.917 -45.819 1.00 21.31 246 THR A CA 1
ATOM 1404 C C . THR A 1 201 ? -12.016 1.914 -46.429 1.00 26.90 246 THR A C 1
ATOM 1405 O O . THR A 1 201 ? -12.448 1.039 -47.182 1.00 28.59 246 THR A O 1
ATOM 1409 N N . LEU A 1 202 ? -10.712 2.007 -46.061 1.00 22.97 247 LEU A N 1
ATOM 1410 C CA . LEU A 1 202 ? -9.669 1.091 -46.542 1.00 23.72 247 LEU A CA 1
ATOM 1411 C C . LEU A 1 202 ? -10.008 -0.346 -46.184 1.00 28.70 247 LEU A C 1
ATOM 1412 O O . LEU A 1 202 ? -9.935 -1.230 -47.030 1.00 29.35 247 LEU A O 1
ATOM 1417 N N . ASN A 1 203 ? -10.376 -0.570 -44.925 1.00 26.06 248 ASN A N 1
ATOM 1418 C CA . ASN A 1 203 ? -10.657 -1.887 -44.384 1.00 27.05 248 ASN A CA 1
ATOM 1419 C C . ASN A 1 203 ? -11.866 -2.553 -45.007 1.00 33.26 248 ASN A C 1
ATOM 1420 O O . ASN A 1 203 ? -11.753 -3.726 -45.378 1.00 33.51 248 ASN A O 1
ATOM 1425 N N . SER A 1 204 ? -13.013 -1.830 -45.123 1.00 31.15 249 SER A N 1
ATOM 1426 C CA . SER A 1 204 ? -14.254 -2.388 -45.703 1.00 32.66 249 SER A CA 1
ATOM 1427 C C . SER A 1 204 ? -14.191 -2.563 -47.236 1.00 33.58 249 SER A C 1
ATOM 1428 O O . SER A 1 204 ? -14.630 -3.605 -47.752 1.00 33.38 249 SER A O 1
ATOM 1431 N N . ALA A 1 205 ? -13.629 -1.560 -47.966 1.00 26.69 250 ALA A N 1
ATOM 1432 C CA . ALA A 1 205 ? -13.474 -1.666 -49.410 1.00 26.79 250 ALA A CA 1
ATOM 1433 C C . ALA A 1 205 ? -12.490 -2.807 -49.701 1.00 31.08 250 ALA A C 1
ATOM 1434 O O . ALA A 1 205 ? -12.691 -3.560 -50.651 1.00 31.29 250 ALA A O 1
ATOM 1436 N N . CYS A 1 206 ? -11.488 -2.992 -48.809 1.00 27.21 251 CYS A N 1
ATOM 1437 C CA . CYS A 1 206 ? -10.475 -4.051 -48.883 1.00 27.53 251 CYS A CA 1
ATOM 1438 C C . CYS A 1 206 ? -10.010 -4.324 -50.343 1.00 27.33 251 CYS A C 1
ATOM 1439 O O . CYS A 1 206 ? -10.158 -5.451 -50.823 1.00 26.63 251 CYS A O 1
ATOM 1442 N N . PRO A 1 207 ? -9.470 -3.322 -51.074 1.00 23.70 252 PRO A N 1
ATOM 1443 C CA . PRO A 1 207 ? -9.067 -3.570 -52.472 1.00 24.38 252 PRO A CA 1
ATOM 1444 C C . PRO A 1 207 ? -7.882 -4.533 -52.561 1.00 30.54 252 PRO A C 1
ATOM 1445 O O . PRO A 1 207 ? -7.276 -4.834 -51.533 1.00 32.11 252 PRO A O 1
ATOM 1449 N N . TRP A 1 208 ? -7.556 -5.011 -53.761 1.00 28.14 253 TRP A N 1
ATOM 1450 C CA . TRP A 1 208 ? -6.431 -5.915 -53.972 1.00 29.72 253 TRP A CA 1
ATOM 1451 C C . TRP A 1 208 ? -5.145 -5.107 -53.987 1.00 33.28 253 TRP A C 1
ATOM 1452 O O . TRP A 1 208 ? -5.182 -3.911 -54.230 1.00 31.12 253 TRP A O 1
ATOM 1463 N N . ILE A 1 209 ? -4.024 -5.742 -53.659 1.00 32.19 254 ILE A N 1
ATOM 1464 C CA . ILE A 1 209 ? -2.707 -5.104 -53.694 1.00 31.28 254 ILE A CA 1
ATOM 1465 C C . ILE A 1 209 ? -2.015 -5.724 -54.897 1.00 32.92 254 ILE A C 1
ATOM 1466 O O . ILE A 1 209 ? -2.087 -6.949 -55.050 1.00 32.72 254 ILE A O 1
ATOM 1471 N N . ASN A 1 210 ? -1.368 -4.898 -55.752 1.00 29.43 255 ASN A N 1
ATOM 1472 C CA . ASN A 1 210 ? -0.678 -5.348 -56.979 1.00 30.42 255 ASN A CA 1
ATOM 1473 C C . ASN A 1 210 ? 0.244 -6.530 -56.677 1.00 35.41 255 ASN A C 1
ATOM 1474 O O . ASN A 1 210 ? 1.040 -6.466 -55.729 1.00 31.24 255 ASN A O 1
ATOM 1479 N N . ASN A 1 211 ? 0.072 -7.640 -57.435 1.00 36.52 256 ASN A N 1
ATOM 1480 C CA . ASN A 1 211 ? 0.839 -8.889 -57.254 1.00 39.16 256 ASN A CA 1
ATOM 1481 C C . ASN A 1 211 ? 0.635 -9.521 -55.850 1.00 42.80 256 ASN A C 1
ATOM 1482 O O . ASN A 1 211 ? 1.509 -10.238 -55.349 1.00 44.37 256 ASN A O 1
ATOM 1487 N N . GLY A 1 212 ? -0.529 -9.258 -55.248 1.00 36.88 257 GLY A N 1
ATOM 1488 C CA . GLY A 1 212 ? -0.898 -9.773 -53.934 1.00 36.86 257 GLY A CA 1
ATOM 1489 C C . GLY A 1 212 ? 0.073 -9.352 -52.855 1.00 40.69 257 GLY A C 1
ATOM 1490 O O . GLY A 1 212 ? 0.324 -10.111 -51.914 1.00 41.11 257 GLY A O 1
ATOM 1491 N N . GLY A 1 213 ? 0.647 -8.160 -53.035 1.00 36.72 258 GLY A N 1
ATOM 1492 C CA . GLY A 1 213 ? 1.624 -7.569 -52.130 1.00 36.27 258 GLY A CA 1
ATOM 1493 C C . GLY A 1 213 ? 3.064 -8.009 -52.308 1.00 43.09 258 GLY A C 1
ATOM 1494 O O . GLY A 1 213 ? 3.930 -7.468 -51.622 1.00 42.22 258 GLY A O 1
ATOM 1495 N N . ALA A 1 214 ? 3.350 -8.984 -53.221 1.00 42.08 259 ALA A N 1
ATOM 1496 C CA . ALA A 1 214 ? 4.712 -9.491 -53.451 1.00 43.76 259 ALA A CA 1
ATOM 1497 C C . ALA A 1 214 ? 5.656 -8.371 -53.891 1.00 48.45 259 ALA A C 1
ATOM 1498 O O . ALA A 1 214 ? 5.258 -7.501 -54.669 1.00 48.01 259 ALA A O 1
ATOM 1500 N N . GLY A 1 215 ? 6.872 -8.375 -53.355 1.00 46.21 260 GLY A N 1
ATOM 1501 C CA . GLY A 1 215 ? 7.840 -7.330 -53.657 1.00 46.76 260 GLY A CA 1
ATOM 1502 C C . GLY A 1 215 ? 9.287 -7.661 -53.374 1.00 54.66 260 GLY A C 1
ATOM 1503 O O . GLY A 1 215 ? 9.623 -8.815 -53.089 1.00 55.65 260 GLY A O 1
ATOM 1504 N N . GLY A 1 216 ? 10.129 -6.628 -53.466 1.00 52.73 261 GLY A N 1
ATOM 1505 C CA . GLY A 1 216 ? 11.579 -6.721 -53.320 1.00 54.94 261 GLY A CA 1
ATOM 1506 C C . GLY A 1 216 ? 12.189 -6.532 -51.947 1.00 60.67 261 GLY A C 1
ATOM 1507 O O . GLY A 1 216 ? 13.416 -6.447 -51.837 1.00 62.60 261 GLY A O 1
ATOM 1508 N N . ALA A 1 217 ? 11.370 -6.481 -50.891 1.00 55.89 262 ALA A N 1
ATOM 1509 C CA . ALA A 1 217 ? 11.916 -6.344 -49.545 1.00 55.69 262 ALA A CA 1
ATOM 1510 C C . ALA A 1 217 ? 12.357 -7.719 -49.038 1.00 60.57 262 ALA A C 1
ATOM 1511 O O . ALA A 1 217 ? 11.946 -8.740 -49.603 1.00 61.43 262 ALA A O 1
ATOM 1513 N N . SER A 1 218 ? 13.212 -7.737 -47.991 1.00 56.67 263 SER A N 1
ATOM 1514 C CA . SER A 1 218 ? 13.743 -8.937 -47.318 1.00 57.91 263 SER A CA 1
ATOM 1515 C C . SER A 1 218 ? 12.611 -9.791 -46.702 1.00 57.31 263 SER A C 1
ATOM 1516 O O . SER A 1 218 ? 12.781 -11.003 -46.484 1.00 58.54 263 SER A O 1
ATOM 1519 N N . SER A 1 219 ? 11.466 -9.131 -46.441 1.00 46.69 264 SER A N 1
ATOM 1520 C CA . SER A 1 219 ? 10.224 -9.675 -45.898 1.00 44.04 264 SER A CA 1
ATOM 1521 C C . SER A 1 219 ? 9.481 -10.556 -46.921 1.00 48.29 264 SER A C 1
ATOM 1522 O O . SER A 1 219 ? 8.647 -11.382 -46.555 1.00 49.58 264 SER A O 1
ATOM 1525 N N . GLY A 1 220 ? 9.757 -10.337 -48.184 1.00 44.12 265 GLY A N 1
ATOM 1526 C CA . GLY A 1 220 ? 9.089 -11.043 -49.269 1.00 44.49 265 GLY A CA 1
ATOM 1527 C C . GLY A 1 220 ? 7.993 -10.208 -49.904 1.00 44.77 265 GLY A C 1
ATOM 1528 O O . GLY A 1 220 ? 7.520 -10.556 -50.980 1.00 45.17 265 GLY A O 1
ATOM 1529 N N . SER A 1 221 ? 7.567 -9.109 -49.239 1.00 37.92 266 SER A N 1
ATOM 1530 C CA . SER A 1 221 ? 6.533 -8.195 -49.745 1.00 35.62 266 SER A CA 1
ATOM 1531 C C . SER A 1 221 ? 7.136 -6.885 -50.262 1.00 39.49 266 SER A C 1
ATOM 1532 O O . SER A 1 221 ? 8.358 -6.772 -50.369 1.00 41.38 266 SER A O 1
ATOM 1535 N N . LEU A 1 222 ? 6.270 -5.893 -50.562 1.00 32.65 267 LEU A N 1
ATOM 1536 C CA . LEU A 1 222 ? 6.667 -4.572 -51.027 1.00 32.23 267 LEU A CA 1
ATOM 1537 C C . LEU A 1 222 ? 7.185 -3.688 -49.910 1.00 37.90 267 LEU A C 1
ATOM 1538 O O . LEU A 1 222 ? 7.818 -2.668 -50.210 1.00 38.24 267 LEU A O 1
ATOM 1543 N N . TRP A 1 223 ? 6.876 -4.036 -48.628 1.00 34.43 268 TRP A N 1
ATOM 1544 C CA . TRP A 1 223 ? 7.290 -3.270 -47.464 1.00 33.71 268 TRP A CA 1
ATOM 1545 C C . TRP A 1 223 ? 8.048 -4.140 -46.476 1.00 39.78 268 TRP A C 1
ATOM 1546 O O . TRP A 1 223 ? 7.658 -5.287 -46.224 1.00 39.43 268 TRP A O 1
ATOM 1557 N N . GLU A 1 224 ? 9.104 -3.571 -45.870 1.00 37.13 269 GLU A N 1
ATOM 1558 C CA . GLU A 1 224 ? 9.871 -4.229 -44.804 1.00 36.96 269 GLU A CA 1
ATOM 1559 C C . GLU A 1 224 ? 8.952 -4.350 -43.596 1.00 38.14 269 GLU A C 1
ATOM 1560 O O . GLU A 1 224 ? 8.128 -3.461 -43.377 1.00 37.33 269 GLU A O 1
ATOM 1566 N N . GLY A 1 225 ? 9.046 -5.458 -42.866 1.00 34.05 270 GLY A N 1
ATOM 1567 C CA . GLY A 1 225 ? 8.220 -5.674 -41.677 1.00 32.83 270 GLY A CA 1
ATOM 1568 C C . GLY A 1 225 ? 6.828 -6.216 -41.945 1.00 37.32 270 GLY A C 1
ATOM 1569 O O . GLY A 1 225 ? 6.166 -6.664 -41.007 1.00 38.55 270 GLY A O 1
ATOM 1570 N N . ILE A 1 226 ? 6.371 -6.181 -43.226 1.00 31.50 271 ILE A N 1
ATOM 1571 C CA . ILE A 1 226 ? 5.086 -6.703 -43.669 1.00 30.75 271 ILE A CA 1
ATOM 1572 C C . ILE A 1 226 ? 5.370 -8.037 -44.370 1.00 38.83 271 ILE A C 1
ATOM 1573 O O . ILE A 1 226 ? 6.041 -8.072 -45.398 1.00 37.73 271 ILE A O 1
ATOM 1578 N N . TYR A 1 227 ? 4.909 -9.131 -43.760 1.00 40.15 272 TYR A N 1
ATOM 1579 C CA . TYR A 1 227 ? 5.123 -10.506 -44.218 1.00 42.92 272 TYR A CA 1
ATOM 1580 C C . TYR A 1 227 ? 3.794 -11.093 -44.687 1.00 47.70 272 TYR A C 1
ATOM 1581 O O . TYR A 1 227 ? 2.810 -11.080 -43.939 1.00 47.04 272 TYR A O 1
ATOM 1590 N N . LEU A 1 228 ? 3.761 -11.577 -45.936 1.00 45.12 273 LEU A N 1
ATOM 1591 C CA . LEU A 1 228 ? 2.583 -12.183 -46.565 1.00 45.11 273 LEU A CA 1
ATOM 1592 C C . LEU A 1 228 ? 2.251 -13.553 -45.957 1.00 52.79 273 LEU A C 1
ATOM 1593 O O . LEU A 1 228 ? 3.099 -14.453 -45.918 1.00 55.06 273 LEU A O 1
ATOM 1598 N N . LYS A 1 229 ? 1.017 -13.687 -45.467 1.00 48.51 274 LYS A N 1
ATOM 1599 C CA . LYS A 1 229 ? 0.490 -14.893 -44.841 1.00 49.46 274 LYS A CA 1
ATOM 1600 C C . LYS A 1 229 ? -0.569 -15.561 -45.747 1.00 54.64 274 LYS A C 1
ATOM 1601 O O . LYS A 1 229 ? -1.508 -16.197 -45.267 1.00 56.18 274 LYS A O 1
ATOM 1607 N N . GLY A 1 230 ? -0.396 -15.412 -47.051 1.00 50.62 275 GLY A N 1
ATOM 1608 C CA . GLY A 1 230 ? -1.276 -16.018 -48.043 1.00 51.14 275 GLY A CA 1
ATOM 1609 C C . GLY A 1 230 ? -2.520 -15.252 -48.452 1.00 51.93 275 GLY A C 1
ATOM 1610 O O . GLY A 1 230 ? -3.367 -15.819 -49.141 1.00 53.89 275 GLY A O 1
ATOM 1611 N N . ASP A 1 231 ? -2.647 -13.972 -48.064 1.00 43.21 276 ASP A N 1
ATOM 1612 C CA . ASP A 1 231 ? -3.783 -13.142 -48.468 1.00 40.45 276 ASP A CA 1
ATOM 1613 C C . ASP A 1 231 ? -3.273 -11.867 -49.129 1.00 40.59 276 ASP A C 1
ATOM 1614 O O . ASP A 1 231 ? -2.528 -11.107 -48.503 1.00 37.60 276 ASP A O 1
ATOM 1619 N N . GLY A 1 232 ? -3.673 -11.656 -50.387 1.00 36.93 277 GLY A N 1
ATOM 1620 C CA . GLY A 1 232 ? -3.222 -10.532 -51.201 1.00 34.90 277 GLY A CA 1
ATOM 1621 C C . GLY A 1 232 ? -4.017 -9.245 -51.152 1.00 36.67 277 GLY A C 1
ATOM 1622 O O . GLY A 1 232 ? -3.636 -8.283 -51.819 1.00 36.65 277 GLY A O 1
ATOM 1623 N N . SER A 1 233 ? -5.105 -9.191 -50.368 1.00 32.82 278 SER A N 1
ATOM 1624 C CA . SER A 1 233 ? -5.928 -7.981 -50.253 1.00 31.54 278 SER A CA 1
ATOM 1625 C C . SER A 1 233 ? -5.349 -7.012 -49.220 1.00 34.66 278 SER A C 1
ATOM 1626 O O . SER A 1 233 ? -4.533 -7.441 -48.406 1.00 34.07 278 SER A O 1
ATOM 1629 N N . ALA A 1 234 ? -5.780 -5.722 -49.238 1.00 31.83 279 ALA A N 1
ATOM 1630 C CA . ALA A 1 234 ? -5.336 -4.683 -48.282 1.00 31.51 279 ALA A CA 1
ATOM 1631 C C . ALA A 1 234 ? -5.670 -5.030 -46.829 1.00 37.84 279 ALA A C 1
ATOM 1632 O O . ALA A 1 234 ? -4.811 -4.898 -45.937 1.00 37.42 279 ALA A O 1
ATOM 1634 N N . CYS A 1 235 ? -6.914 -5.478 -46.579 1.00 36.11 280 CYS A N 1
ATOM 1635 C CA . CYS A 1 235 ? -7.326 -5.822 -45.216 1.00 36.13 280 CYS A CA 1
ATOM 1636 C C . CYS A 1 235 ? -6.726 -7.170 -44.729 1.00 38.44 280 CYS A C 1
ATOM 1637 O O . CYS A 1 235 ? -6.727 -7.453 -43.531 1.00 40.32 280 CYS A O 1
ATOM 1640 N N . GLY A 1 236 ? -6.182 -7.955 -45.651 1.00 32.81 281 GLY A N 1
ATOM 1641 C CA . GLY A 1 236 ? -5.488 -9.198 -45.332 1.00 32.76 281 GLY A CA 1
ATOM 1642 C C . GLY A 1 236 ? -4.044 -8.921 -44.965 1.00 31.55 281 GLY A C 1
ATOM 1643 O O . GLY A 1 236 ? -3.631 -9.176 -43.839 1.00 29.52 281 GLY A O 1
ATOM 1644 N N . ILE A 1 237 ? -3.280 -8.344 -45.905 1.00 27.73 282 ILE A N 1
ATOM 1645 C CA . ILE A 1 237 ? -1.875 -7.958 -45.714 1.00 27.36 282 ILE A CA 1
ATOM 1646 C C . ILE A 1 237 ? -1.674 -7.048 -44.465 1.00 27.63 282 ILE A C 1
ATOM 1647 O O . ILE A 1 237 ? -0.746 -7.273 -43.692 1.00 24.76 282 ILE A O 1
ATOM 1652 N N . PHE A 1 238 ? -2.535 -6.026 -44.304 1.00 26.12 283 PHE A N 1
ATOM 1653 C CA . PHE A 1 238 ? -2.419 -5.027 -43.230 1.00 26.08 283 PHE A CA 1
ATOM 1654 C C . PHE A 1 238 ? -3.377 -5.193 -42.029 1.00 29.47 283 PHE A C 1
ATOM 1655 O O . PHE A 1 238 ? -3.521 -4.255 -41.247 1.00 28.38 283 PHE A O 1
ATOM 1663 N N . LYS A 1 239 ? -3.949 -6.395 -41.829 1.00 26.83 284 LYS A N 1
ATOM 1664 C CA . LYS A 1 239 ? -4.848 -6.766 -40.718 1.00 25.97 284 LYS A CA 1
ATOM 1665 C C . LYS A 1 239 ? -4.371 -6.244 -39.339 1.00 30.69 284 LYS A C 1
ATOM 1666 O O . LYS A 1 239 ? -5.143 -5.600 -38.606 1.00 29.16 284 LYS A O 1
ATOM 1672 N N . ASN A 1 240 ? -3.093 -6.508 -39.001 1.00 26.68 285 ASN A N 1
ATOM 1673 C CA . ASN A 1 240 ? -2.492 -6.095 -37.725 1.00 26.15 285 ASN A CA 1
ATOM 1674 C C . ASN A 1 240 ? -2.387 -4.572 -37.629 1.00 29.03 285 ASN A C 1
ATOM 1675 O O . ASN A 1 240 ? -2.834 -4.007 -36.648 1.00 29.50 285 ASN A O 1
ATOM 1680 N N . GLU A 1 241 ? -1.841 -3.922 -38.667 1.00 26.17 286 GLU A N 1
ATOM 1681 C CA . GLU A 1 241 ? -1.627 -2.478 -38.740 1.00 24.55 286 GLU A CA 1
ATOM 1682 C C . GLU A 1 241 ? -2.926 -1.698 -38.752 1.00 27.21 286 GLU A C 1
ATOM 1683 O O . GLU A 1 241 ? -3.030 -0.711 -38.038 1.00 23.89 286 GLU A O 1
ATOM 1689 N N . ILE A 1 242 ? -3.936 -2.166 -39.502 1.00 25.29 287 ILE A N 1
ATOM 1690 C CA . ILE A 1 242 ? -5.277 -1.553 -39.507 1.00 24.00 287 ILE A CA 1
ATOM 1691 C C . ILE A 1 242 ? -5.857 -1.662 -38.071 1.00 27.53 287 ILE A C 1
ATOM 1692 O O . ILE A 1 242 ? -6.350 -0.676 -37.534 1.00 25.81 287 ILE A O 1
ATOM 1697 N N . SER A 1 243 ? -5.766 -2.855 -37.458 1.00 24.40 288 SER A N 1
ATOM 1698 C CA . SER A 1 243 ? -6.313 -3.066 -36.126 1.00 24.38 288 SER A CA 1
ATOM 1699 C C . SER A 1 243 ? -5.683 -2.116 -35.091 1.00 25.60 288 SER A C 1
ATOM 1700 O O . SER A 1 243 ? -6.425 -1.412 -34.387 1.00 22.19 288 SER A O 1
ATOM 1703 N N . ALA A 1 244 ? -4.324 -2.040 -35.073 1.00 21.14 289 ALA A N 1
ATOM 1704 C CA . ALA A 1 244 ? -3.574 -1.178 -34.155 1.00 19.88 289 ALA A CA 1
ATOM 1705 C C . ALA A 1 244 ? -3.968 0.271 -34.341 1.00 22.36 289 ALA A C 1
ATOM 1706 O O . ALA A 1 244 ? -4.118 0.986 -33.364 1.00 22.75 289 ALA A O 1
ATOM 1708 N N . ILE A 1 245 ? -4.177 0.696 -35.581 1.00 18.13 290 ILE A N 1
ATOM 1709 C CA . ILE A 1 245 ? -4.493 2.094 -35.845 1.00 17.66 290 ILE A CA 1
ATOM 1710 C C . ILE A 1 245 ? -5.915 2.429 -35.424 1.00 19.62 290 ILE A C 1
ATOM 1711 O O . ILE A 1 245 ? -6.140 3.508 -34.874 1.00 17.47 290 ILE A O 1
ATOM 1716 N N . GLN A 1 246 ? -6.865 1.510 -35.666 1.00 19.12 291 GLN A N 1
ATOM 1717 C CA . GLN A 1 246 ? -8.271 1.689 -35.268 1.00 19.71 291 GLN A CA 1
ATOM 1718 C C . GLN A 1 246 ? -8.400 1.905 -33.783 1.00 24.56 291 GLN A C 1
ATOM 1719 O O . GLN A 1 246 ? -9.114 2.823 -33.368 1.00 26.90 291 GLN A O 1
ATOM 1725 N N . ASP A 1 247 ? -7.665 1.106 -32.978 1.00 19.85 292 ASP A N 1
ATOM 1726 C CA . ASP A 1 247 ? -7.670 1.203 -31.511 1.00 18.84 292 ASP A CA 1
ATOM 1727 C C . ASP A 1 247 ? -6.981 2.518 -31.068 1.00 24.26 292 ASP A C 1
ATOM 1728 O O . ASP A 1 247 ? -7.421 3.153 -30.109 1.00 24.10 292 ASP A O 1
ATOM 1733 N N . MET A 1 248 ? -5.914 2.941 -31.793 1.00 21.22 293 MET A N 1
ATOM 1734 C CA . MET A 1 248 ? -5.199 4.193 -31.530 1.00 20.62 293 MET A CA 1
ATOM 1735 C C . MET A 1 248 ? -6.192 5.367 -31.653 1.00 24.61 293 MET A C 1
ATOM 1736 O O . MET A 1 248 ? -6.256 6.220 -30.779 1.00 23.54 293 MET A O 1
ATOM 1741 N N . ILE A 1 249 ? -7.005 5.359 -32.712 1.00 21.67 294 ILE A N 1
ATOM 1742 C CA . ILE A 1 249 ? -8.032 6.373 -32.976 1.00 20.67 294 ILE A CA 1
ATOM 1743 C C . ILE A 1 249 ? -9.105 6.341 -31.856 1.00 24.49 294 ILE A C 1
ATOM 1744 O O . ILE A 1 249 ? -9.500 7.400 -31.349 1.00 21.78 294 ILE A O 1
ATOM 1749 N N . LYS A 1 250 ? -9.568 5.114 -31.496 1.00 22.29 295 LYS A N 1
ATOM 1750 C CA . LYS A 1 250 ? -10.606 4.908 -30.502 1.00 23.04 295 LYS A CA 1
ATOM 1751 C C . LYS A 1 250 ? -10.165 5.447 -29.128 1.00 24.98 295 LYS A C 1
ATOM 1752 O O . LYS A 1 250 ? -10.878 6.255 -28.525 1.00 24.43 295 LYS A O 1
ATOM 1758 N N . ASN A 1 251 ? -8.953 5.082 -28.698 1.00 20.49 296 ASN A N 1
ATOM 1759 C CA . ASN A 1 251 ? -8.362 5.536 -27.440 1.00 19.46 296 ASN A CA 1
ATOM 1760 C C . ASN A 1 251 ? -8.085 7.052 -27.425 1.00 23.88 296 ASN A C 1
ATOM 1761 O O . ASN A 1 251 ? -8.511 7.720 -26.496 1.00 24.43 296 ASN A O 1
ATOM 1766 N N . ALA A 1 252 ? -7.431 7.609 -28.447 1.00 20.99 297 ALA A N 1
ATOM 1767 C CA . ALA A 1 252 ? -7.191 9.073 -28.504 1.00 21.46 297 ALA A CA 1
ATOM 1768 C C . ALA A 1 252 ? -8.535 9.877 -28.527 1.00 24.48 297 ALA A C 1
ATOM 1769 O O . ALA A 1 252 ? -8.564 11.008 -28.052 1.00 22.54 297 ALA A O 1
ATOM 1771 N N . ALA A 1 253 ? -9.616 9.302 -29.116 1.00 20.13 298 ALA A N 1
ATOM 1772 C CA . ALA A 1 253 ? -10.934 9.954 -29.181 1.00 19.91 298 ALA A CA 1
ATOM 1773 C C . ALA A 1 253 ? -11.532 10.003 -27.784 1.00 21.98 298 ALA A C 1
ATOM 1774 O O . ALA A 1 253 ? -12.122 11.018 -27.407 1.00 21.05 298 ALA A O 1
ATOM 1776 N N . ILE A 1 254 ? -11.306 8.935 -26.989 1.00 18.40 299 ILE A N 1
ATOM 1777 C CA . ILE A 1 254 ? -11.762 8.888 -25.588 1.00 17.54 299 ILE A CA 1
ATOM 1778 C C . ILE A 1 254 ? -11.051 10.028 -24.809 1.00 20.25 299 ILE A C 1
ATOM 1779 O O . ILE A 1 254 ? -11.727 10.801 -24.125 1.00 19.62 299 ILE A O 1
ATOM 1784 N N . ALA A 1 255 ? -9.726 10.207 -25.027 1.00 16.39 300 ALA A N 1
ATOM 1785 C CA . ALA A 1 255 ? -8.943 11.268 -24.363 1.00 16.34 300 ALA A CA 1
ATOM 1786 C C . ALA A 1 255 ? -9.480 12.666 -24.695 1.00 20.44 300 ALA A C 1
ATOM 1787 O O . ALA A 1 255 ? -9.415 13.553 -23.861 1.00 20.38 300 ALA A O 1
ATOM 1789 N N . VAL A 1 256 ? -9.997 12.853 -25.931 1.00 19.80 301 VAL A N 1
ATOM 1790 C CA . VAL A 1 256 ? -10.508 14.116 -26.479 1.00 19.25 301 VAL A CA 1
ATOM 1791 C C . VAL A 1 256 ? -11.849 14.448 -25.833 1.00 26.19 301 VAL A C 1
ATOM 1792 O O . VAL A 1 256 ? -12.069 15.616 -25.530 1.00 27.74 301 VAL A O 1
ATOM 1796 N N . GLU A 1 257 ? -12.718 13.431 -25.582 1.00 24.04 302 GLU A N 1
ATOM 1797 C CA . GLU A 1 257 ? -14.012 13.598 -24.892 1.00 25.50 302 GLU A CA 1
ATOM 1798 C C . GLU A 1 257 ? -13.775 14.027 -23.426 1.00 29.27 302 GLU A C 1
ATOM 1799 O O . GLU A 1 257 ? -14.437 14.941 -22.922 1.00 27.12 302 GLU A O 1
ATOM 1805 N N . GLN A 1 258 ? -12.818 13.346 -22.754 1.00 25.43 303 GLN A N 1
ATOM 1806 C CA . GLN A 1 258 ? -12.465 13.566 -21.355 1.00 24.57 303 GLN A CA 1
ATOM 1807 C C . GLN A 1 258 ? -11.866 14.948 -21.154 1.00 28.99 303 GLN A C 1
ATOM 1808 O O . GLN A 1 258 ? -11.983 15.495 -20.061 1.00 30.96 303 GLN A O 1
ATOM 1814 N N . SER A 1 259 ? -11.250 15.515 -22.206 1.00 24.24 304 SER A N 1
ATOM 1815 C CA . SER A 1 259 ? -10.659 16.844 -22.173 1.00 24.64 304 SER A CA 1
ATOM 1816 C C . SER A 1 259 ? -11.742 17.905 -22.033 1.00 30.58 304 SER A C 1
ATOM 1817 O O . SER A 1 259 ? -11.439 18.980 -21.524 1.00 32.08 304 SER A O 1
ATOM 1820 N N . LYS A 1 260 ? -13.004 17.613 -22.450 1.00 25.93 305 LYS A N 1
ATOM 1821 C CA . LYS A 1 260 ? -14.128 18.552 -22.248 1.00 26.55 305 LYS A CA 1
ATOM 1822 C C . LYS A 1 260 ? -14.299 18.779 -20.742 1.00 31.19 305 LYS A C 1
ATOM 1823 O O . LYS A 1 260 ? -14.550 19.909 -20.311 1.00 32.98 305 LYS A O 1
ATOM 1829 N N . ILE A 1 261 ? -14.211 17.678 -19.948 1.00 24.45 306 ILE A N 1
ATOM 1830 C CA . ILE A 1 261 ? -14.351 17.699 -18.500 1.00 24.00 306 ILE A CA 1
ATOM 1831 C C . ILE A 1 261 ? -13.254 18.591 -17.906 1.00 27.28 306 ILE A C 1
ATOM 1832 O O . ILE A 1 261 ? -13.574 19.566 -17.234 1.00 28.45 306 ILE A O 1
ATOM 1837 N N . VAL A 1 262 ? -11.980 18.303 -18.228 1.00 21.26 307 VAL A N 1
ATOM 1838 C CA . VAL A 1 262 ? -10.818 19.077 -17.780 1.00 20.07 307 VAL A CA 1
ATOM 1839 C C . VAL A 1 262 ? -11.030 20.535 -18.133 1.00 23.25 307 VAL A C 1
ATOM 1840 O O . VAL A 1 262 ? -10.860 21.376 -17.270 1.00 25.01 307 VAL A O 1
ATOM 1844 N N . ALA A 1 263 ? -11.467 20.817 -19.386 1.00 20.93 308 ALA A N 1
ATOM 1845 C CA . ALA A 1 263 ? -11.721 22.146 -19.950 1.00 21.65 308 ALA A CA 1
ATOM 1846 C C . ALA A 1 263 ? -12.771 22.897 -19.193 1.00 28.02 308 ALA A C 1
ATOM 1847 O O . ALA A 1 263 ? -12.610 24.095 -18.960 1.00 29.28 308 ALA A O 1
ATOM 1849 N N . ALA A 1 264 ? -13.820 22.187 -18.752 1.00 27.98 309 ALA A N 1
ATOM 1850 C CA . ALA A 1 264 ? -14.889 22.772 -17.939 1.00 30.79 309 ALA A CA 1
ATOM 1851 C C . ALA A 1 264 ? -14.430 23.131 -16.514 1.00 36.65 309 ALA A C 1
ATOM 1852 O O . ALA A 1 264 ? -15.084 23.955 -15.864 1.00 37.96 309 ALA A O 1
ATOM 1854 N N . ASN A 1 265 ? -13.304 22.537 -16.040 1.00 33.32 310 ASN A N 1
ATOM 1855 C CA . ASN A 1 265 ? -12.757 22.771 -14.689 1.00 34.40 310 ASN A CA 1
ATOM 1856 C C . ASN A 1 265 ? -11.432 23.549 -14.672 1.00 42.88 310 ASN A C 1
ATOM 1857 O O . ASN A 1 265 ? -10.787 23.615 -13.626 1.00 43.62 310 ASN A O 1
ATOM 1862 N N . ALA A 1 266 ? -11.013 24.117 -15.806 1.00 43.38 311 ALA A N 1
ATOM 1863 C CA . ALA A 1 266 ? -9.729 24.819 -15.912 1.00 45.62 311 ALA A CA 1
ATOM 1864 C C . ALA A 1 266 ? -9.661 26.196 -15.198 1.00 55.76 311 ALA A C 1
ATOM 1865 O O . ALA A 1 266 ? -8.555 26.727 -15.025 1.00 56.20 311 ALA A O 1
ATOM 1867 N N . GLN A 1 267 ? -10.812 26.755 -14.759 1.00 55.96 312 GLN A N 1
ATOM 1868 C CA . GLN A 1 267 ? -10.835 28.048 -14.067 1.00 58.81 312 GLN A CA 1
ATOM 1869 C C . GLN A 1 267 ? -10.172 27.982 -12.696 1.00 65.42 312 GLN A C 1
ATOM 1870 O O . GLN A 1 267 ? -10.495 27.106 -11.881 1.00 63.88 312 GLN A O 1
ATOM 1872 N N . ASN A 1 268 ? -9.221 28.912 -12.463 1.00 64.59 313 ASN A N 1
ATOM 1873 C CA . ASN A 1 268 ? -8.467 29.057 -11.215 1.00 65.11 313 ASN A CA 1
ATOM 1874 C C . ASN A 1 268 ? -9.428 29.426 -10.070 1.00 68.48 313 ASN A C 1
ATOM 1875 O O . ASN A 1 268 ? -10.252 30.329 -10.237 1.00 69.45 313 ASN A O 1
ATOM 1877 N N . GLN A 1 269 ? -9.351 28.691 -8.940 1.00 62.81 314 GLN A N 1
ATOM 1878 C CA . GLN A 1 269 ? -10.203 28.883 -7.748 1.00 62.70 314 GLN A CA 1
ATOM 1879 C C . GLN A 1 269 ? -9.465 29.682 -6.684 1.00 64.89 314 GLN A C 1
ATOM 1880 O O . GLN A 1 269 ? -8.233 29.759 -6.730 1.00 64.67 314 GLN A O 1
ATOM 1886 N N . ARG A 1 270 ? -10.207 30.258 -5.715 1.00 60.19 315 ARG A N 1
ATOM 1887 C CA . ARG A 1 270 ? -9.611 30.998 -4.601 1.00 60.58 315 ARG A CA 1
ATOM 1888 C C . ARG A 1 270 ? -9.257 30.003 -3.484 1.00 62.84 315 ARG A C 1
ATOM 1889 O O . ARG A 1 270 ? -10.109 29.190 -3.089 1.00 62.67 315 ARG A O 1
ATOM 1891 N N . ASN A 1 271 ? -7.996 30.048 -2.992 1.00 56.84 316 ASN A N 1
ATOM 1892 C CA . ASN A 1 271 ? -7.518 29.181 -1.906 1.00 54.14 316 ASN A CA 1
ATOM 1893 C C . ASN A 1 271 ? -8.361 29.347 -0.642 1.00 55.38 316 ASN A C 1
ATOM 1894 O O . ASN A 1 271 ? -8.792 30.465 -0.340 1.00 56.55 316 ASN A O 1
ATOM 1899 N N . LEU A 1 272 ? -8.584 28.239 0.104 1.00 48.09 317 LEU A N 1
ATOM 1900 C CA . LEU A 1 272 ? -9.325 28.259 1.376 1.00 46.82 317 LEU A CA 1
ATOM 1901 C C . LEU A 1 272 ? -8.439 28.955 2.398 1.00 51.98 317 LEU A C 1
ATOM 1902 O O . LEU A 1 272 ? -7.211 28.859 2.294 1.00 51.56 317 LEU A O 1
ATOM 1907 N N . ASP A 1 273 ? -9.036 29.647 3.387 1.00 49.61 318 ASP A N 1
ATOM 1908 C CA . ASP A 1 273 ? -8.224 30.302 4.404 1.00 50.02 318 ASP A CA 1
ATOM 1909 C C . ASP A 1 273 ? -7.610 29.227 5.302 1.00 51.68 318 ASP A C 1
ATOM 1910 O O . ASP A 1 273 ? -8.326 28.398 5.876 1.00 51.65 318 ASP A O 1
ATOM 1915 N N . THR A 1 274 ? -6.269 29.200 5.344 1.00 46.02 319 THR A N 1
ATOM 1916 C CA . THR A 1 274 ? -5.478 28.250 6.124 1.00 44.42 319 THR A CA 1
ATOM 1917 C C . THR A 1 274 ? -5.610 28.575 7.638 1.00 48.57 319 THR A C 1
ATOM 1918 O O . THR A 1 274 ? -5.471 27.675 8.466 1.00 47.28 319 THR A O 1
ATOM 1922 N N . GLY A 1 275 ? -5.939 29.828 7.958 1.00 46.39 320 GLY A N 1
ATOM 1923 C CA . GLY A 1 275 ? -6.120 30.314 9.322 1.00 48.31 320 GLY A CA 1
ATOM 1924 C C . GLY A 1 275 ? -7.449 29.930 9.946 1.00 52.67 320 GLY A C 1
ATOM 1925 O O . GLY A 1 275 ? -7.517 29.740 11.153 1.00 52.64 320 GLY A O 1
ATOM 1926 N N . LYS A 1 276 ? -8.516 29.812 9.132 1.00 49.42 321 LYS A N 1
ATOM 1927 C CA . LYS A 1 276 ? -9.868 29.467 9.587 1.00 47.65 321 LYS A CA 1
ATOM 1928 C C . LYS A 1 276 ? -10.069 27.957 9.642 1.00 46.97 321 LYS A C 1
ATOM 1929 O O . LYS A 1 276 ? -9.349 27.201 8.971 1.00 44.95 321 LYS A O 1
ATOM 1931 N N . THR A 1 277 ? -11.049 27.516 10.451 1.00 40.92 322 THR A N 1
ATOM 1932 C CA . THR A 1 277 ? -11.399 26.102 10.581 1.00 37.96 322 THR A CA 1
ATOM 1933 C C . THR A 1 277 ? -12.145 25.673 9.316 1.00 37.83 322 THR A C 1
ATOM 1934 O O . THR A 1 277 ? -13.001 26.416 8.828 1.00 38.32 322 THR A O 1
ATOM 1938 N N . PHE A 1 278 ? -11.819 24.491 8.785 1.00 32.14 323 PHE A N 1
ATOM 1939 C CA . PHE A 1 278 ? -12.515 23.950 7.606 1.00 31.10 323 PHE A CA 1
ATOM 1940 C C . PHE A 1 278 ? -13.448 22.846 8.079 1.00 33.57 323 PHE A C 1
ATOM 1941 O O . PHE A 1 278 ? -13.014 21.895 8.743 1.00 32.22 323 PHE A O 1
ATOM 1949 N N . ASN A 1 279 ? -14.737 23.001 7.781 1.00 31.70 324 ASN A N 1
ATOM 1950 C CA . ASN A 1 279 ? -15.752 22.021 8.130 1.00 30.90 324 ASN A CA 1
ATOM 1951 C C . ASN A 1 279 ? -15.964 21.097 6.914 1.00 32.11 324 ASN A C 1
ATOM 1952 O O . ASN A 1 279 ? -16.533 21.516 5.902 1.00 30.56 324 ASN A O 1
ATOM 1957 N N . PRO A 1 280 ? -15.503 19.830 6.999 1.00 29.45 325 PRO A N 1
ATOM 1958 C CA . PRO A 1 280 ? -15.649 18.919 5.848 1.00 28.57 325 PRO A CA 1
ATOM 1959 C C . PRO A 1 280 ? -17.086 18.528 5.517 1.00 31.02 325 PRO A C 1
ATOM 1960 O O . PRO A 1 280 ? -17.351 18.035 4.440 1.00 28.60 325 PRO A O 1
ATOM 1964 N N . TYR A 1 281 ? -18.007 18.715 6.452 1.00 31.44 326 TYR A N 1
ATOM 1965 C CA . TYR A 1 281 ? -19.398 18.363 6.204 1.00 31.60 326 TYR A CA 1
ATOM 1966 C C . TYR A 1 281 ? -20.115 19.452 5.421 1.00 36.09 326 TYR A C 1
ATOM 1967 O O . TYR A 1 281 ? -21.127 19.166 4.780 1.00 36.23 326 TYR A O 1
ATOM 1976 N N . LYS A 1 282 ? -19.621 20.701 5.491 1.00 33.03 327 LYS A N 1
ATOM 1977 C CA . LYS A 1 282 ? -20.311 21.849 4.889 1.00 34.27 327 LYS A CA 1
ATOM 1978 C C . LYS A 1 282 ? -19.547 22.646 3.874 1.00 40.34 327 LYS A C 1
ATOM 1979 O O . LYS A 1 282 ? -20.150 23.186 2.941 1.00 43.70 327 LYS A O 1
ATOM 1985 N N . ASP A 1 283 ? -18.237 22.767 4.052 1.00 35.37 328 ASP A N 1
ATOM 1986 C CA . ASP A 1 283 ? -17.440 23.623 3.184 1.00 35.15 328 ASP A CA 1
ATOM 1987 C C . ASP A 1 283 ? -16.839 22.931 1.976 1.00 37.21 328 ASP A C 1
ATOM 1988 O O . ASP A 1 283 ? -15.947 23.517 1.373 1.00 36.86 328 ASP A O 1
ATOM 1993 N N . ALA A 1 284 ? -17.340 21.734 1.581 1.00 32.40 329 ALA A N 1
ATOM 1994 C CA . ALA A 1 284 ? -16.771 20.967 0.455 1.00 30.85 329 ALA A CA 1
ATOM 1995 C C . ALA A 1 284 ? -17.687 20.813 -0.778 1.00 35.57 329 ALA A C 1
ATOM 1996 O O . ALA A 1 284 ? -17.560 19.837 -1.534 1.00 35.00 329 ALA A O 1
ATOM 1998 N N . ASN A 1 285 ? -18.529 21.829 -1.047 1.00 32.49 330 ASN A N 1
ATOM 1999 C CA . ASN A 1 285 ? -19.437 21.820 -2.192 1.00 31.81 330 ASN A CA 1
ATOM 2000 C C . ASN A 1 285 ? -18.684 21.819 -3.538 1.00 34.29 330 ASN A C 1
ATOM 2001 O O . ASN A 1 285 ? -19.273 21.419 -4.549 1.00 34.09 330 ASN A O 1
ATOM 2006 N N . PHE A 1 286 ? -17.367 22.183 -3.533 1.00 28.56 331 PHE A N 1
ATOM 2007 C CA . PHE A 1 286 ? -16.461 22.205 -4.707 1.00 26.26 331 PHE A CA 1
ATOM 2008 C C . PHE A 1 286 ? -15.907 20.817 -5.041 1.00 27.79 331 PHE A C 1
ATOM 2009 O O . PHE A 1 286 ? -15.312 20.628 -6.103 1.00 27.66 331 PHE A O 1
ATOM 2017 N N . ALA A 1 287 ? -16.007 19.876 -4.097 1.00 26.44 332 ALA A N 1
ATOM 2018 C CA . ALA A 1 287 ? -15.434 18.535 -4.194 1.00 25.18 332 ALA A CA 1
ATOM 2019 C C . ALA A 1 287 ? -15.903 17.698 -5.378 1.00 29.10 332 ALA A C 1
ATOM 2020 O O . ALA A 1 287 ? -15.107 16.927 -5.902 1.00 28.17 332 ALA A O 1
ATOM 2022 N N . GLN A 1 288 ? -17.181 17.808 -5.764 1.00 27.17 333 GLN A N 1
ATOM 2023 C CA . GLN A 1 288 ? -17.764 17.048 -6.872 1.00 27.72 333 GLN A CA 1
ATOM 2024 C C . GLN A 1 288 ? -17.061 17.296 -8.201 1.00 31.19 333 GLN A C 1
ATOM 2025 O O . GLN A 1 288 ? -16.663 16.336 -8.861 1.00 29.38 333 GLN A O 1
ATOM 2031 N N . SER A 1 289 ? -16.902 18.587 -8.586 1.00 28.08 334 SER A N 1
ATOM 2032 C CA . SER A 1 289 ? -16.208 18.986 -9.818 1.00 26.72 334 SER A CA 1
ATOM 2033 C C . SER A 1 289 ? -14.695 18.692 -9.678 1.00 27.39 334 SER A C 1
ATOM 2034 O O . SER A 1 289 ? -14.043 18.347 -10.654 1.00 25.62 334 SER A O 1
ATOM 2037 N N . MET A 1 290 ? -14.160 18.760 -8.451 1.00 24.74 335 MET A N 1
ATOM 2038 C CA . MET A 1 290 ? -12.749 18.453 -8.184 1.00 23.63 335 MET A CA 1
ATOM 2039 C C . MET A 1 290 ? -12.499 16.977 -8.491 1.00 25.06 335 MET A C 1
ATOM 2040 O O . MET A 1 290 ? -11.517 16.662 -9.170 1.00 24.29 335 MET A O 1
ATOM 2045 N N . PHE A 1 291 ? -13.446 16.103 -8.090 1.00 21.12 336 PHE A N 1
ATOM 2046 C CA . PHE A 1 291 ? -13.401 14.667 -8.348 1.00 20.22 336 PHE A CA 1
ATOM 2047 C C . PHE A 1 291 ? -13.488 14.377 -9.861 1.00 24.65 336 PHE A C 1
ATOM 2048 O O . PHE A 1 291 ? -12.624 13.683 -10.430 1.00 25.49 336 PHE A O 1
ATOM 2056 N N . ALA A 1 292 ? -14.529 14.923 -10.512 1.00 20.54 337 ALA A N 1
ATOM 2057 C CA . ALA A 1 292 ? -14.733 14.738 -11.937 1.00 19.86 337 ALA A CA 1
ATOM 2058 C C . ALA A 1 292 ? -13.488 15.188 -12.744 1.00 22.33 337 ALA A C 1
ATOM 2059 O O . ALA A 1 292 ? -13.114 14.523 -13.727 1.00 21.67 337 ALA A O 1
ATOM 2061 N N . ASN A 1 293 ? -12.846 16.296 -12.329 1.00 19.71 338 ASN A N 1
ATOM 2062 C CA . ASN A 1 293 ? -11.666 16.809 -13.026 1.00 19.63 338 ASN A CA 1
ATOM 2063 C C . ASN A 1 293 ? -10.516 15.791 -12.968 1.00 21.91 338 ASN A C 1
ATOM 2064 O O . ASN A 1 293 ? -9.993 15.416 -13.998 1.00 22.02 338 ASN A O 1
ATOM 2069 N N . ALA A 1 294 ? -10.151 15.359 -11.781 1.00 19.32 339 ALA A N 1
ATOM 2070 C CA . ALA A 1 294 ? -9.085 14.404 -11.474 1.00 19.29 339 ALA A CA 1
ATOM 2071 C C . ALA A 1 294 ? -9.316 13.041 -12.136 1.00 23.52 339 ALA A C 1
ATOM 2072 O O . ALA A 1 294 ? -8.364 12.446 -12.653 1.00 20.80 339 ALA A O 1
ATOM 2074 N N . LYS A 1 295 ? -10.581 12.543 -12.099 1.00 21.54 340 LYS A N 1
ATOM 2075 C CA . LYS A 1 295 ? -10.973 11.270 -12.710 1.00 21.44 340 LYS A CA 1
ATOM 2076 C C . LYS A 1 295 ? -10.737 11.401 -14.222 1.00 25.09 340 LYS A C 1
ATOM 2077 O O . LYS A 1 295 ? -10.071 10.539 -14.813 1.00 21.55 340 LYS A O 1
ATOM 2083 N N . ALA A 1 296 ? -11.180 12.540 -14.825 1.00 21.90 341 ALA A N 1
ATOM 2084 C CA . ALA A 1 296 ? -10.932 12.784 -16.263 1.00 21.09 341 ALA A CA 1
ATOM 2085 C C . ALA A 1 296 ? -9.439 12.825 -16.577 1.00 24.52 341 ALA A C 1
ATOM 2086 O O . ALA A 1 296 ? -9.010 12.088 -17.445 1.00 23.92 341 ALA A O 1
ATOM 2088 N N . GLN A 1 297 ? -8.646 13.626 -15.850 1.00 22.03 342 GLN A N 1
ATOM 2089 C CA . GLN A 1 297 ? -7.195 13.718 -16.061 1.00 22.10 342 GLN A CA 1
ATOM 2090 C C . GLN A 1 297 ? -6.534 12.346 -15.992 1.00 25.41 342 GLN A C 1
ATOM 2091 O O . GLN A 1 297 ? -5.636 12.067 -16.773 1.00 24.50 342 GLN A O 1
ATOM 2097 N N . ALA A 1 298 ? -6.985 11.485 -15.077 1.00 21.79 343 ALA A N 1
ATOM 2098 C CA . ALA A 1 298 ? -6.422 10.144 -14.966 1.00 21.73 343 ALA A CA 1
ATOM 2099 C C . ALA A 1 298 ? -6.777 9.301 -16.172 1.00 25.99 343 ALA A C 1
ATOM 2100 O O . ALA A 1 298 ? -5.925 8.505 -16.595 1.00 26.47 343 ALA A O 1
ATOM 2102 N N . GLU A 1 299 ? -8.015 9.483 -16.745 1.00 21.98 344 GLU A N 1
ATOM 2103 C CA . GLU A 1 299 ? -8.476 8.750 -17.953 1.00 21.77 344 GLU A CA 1
ATOM 2104 C C . GLU A 1 299 ? -7.654 9.113 -19.156 1.00 22.74 344 GLU A C 1
ATOM 2105 O O . GLU A 1 299 ? -7.146 8.223 -19.829 1.00 23.11 344 GLU A O 1
ATOM 2111 N N . ILE A 1 300 ? -7.488 10.429 -19.408 1.00 18.02 345 ILE A N 1
ATOM 2112 C CA . ILE A 1 300 ? -6.642 10.975 -20.472 1.00 17.29 345 ILE A CA 1
ATOM 2113 C C . ILE A 1 300 ? -5.288 10.268 -20.448 1.00 20.62 345 ILE A C 1
ATOM 2114 O O . ILE A 1 300 ? -4.849 9.755 -21.470 1.00 21.91 345 ILE A O 1
ATOM 2119 N N . LEU A 1 301 ? -4.673 10.177 -19.283 1.00 17.15 346 LEU A N 1
ATOM 2120 C CA . LEU A 1 301 ? -3.396 9.490 -19.119 1.00 17.49 346 LEU A CA 1
ATOM 2121 C C . LEU A 1 301 ? -3.479 7.991 -19.470 1.00 21.20 346 LEU A C 1
ATOM 2122 O O . LEU A 1 301 ? -2.606 7.475 -20.191 1.00 19.81 346 LEU A O 1
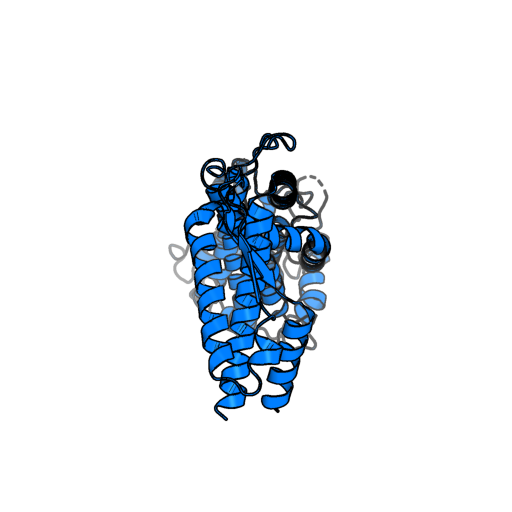ATOM 2127 N N . ASN A 1 302 ? -4.576 7.319 -19.040 1.00 17.63 347 ASN A N 1
ATOM 2128 C CA . ASN A 1 302 ? -4.800 5.894 -19.327 1.00 17.68 347 ASN A CA 1
ATOM 2129 C C . ASN A 1 302 ? -4.802 5.738 -20.844 1.00 22.71 347 ASN A C 1
ATOM 2130 O O . ASN A 1 302 ? -4.017 4.942 -21.376 1.00 24.21 347 ASN A O 1
ATOM 2135 N N . ARG A 1 303 ? -5.633 6.557 -21.524 1.00 18.03 348 ARG A N 1
ATOM 2136 C CA . ARG A 1 303 ? -5.795 6.545 -22.980 1.00 18.28 348 ARG A CA 1
ATOM 2137 C C . ARG A 1 303 ? -4.524 6.879 -23.749 1.00 19.95 348 ARG A C 1
ATOM 2138 O O . ARG A 1 303 ? -4.207 6.143 -24.678 1.00 19.43 348 ARG A O 1
ATOM 2146 N N . ALA A 1 304 ? -3.772 7.941 -23.359 1.00 17.42 349 ALA A N 1
ATOM 2147 C CA . ALA A 1 304 ? -2.498 8.300 -24.032 1.00 17.21 349 ALA A CA 1
ATOM 2148 C C . ALA A 1 304 ? -1.532 7.101 -23.961 1.00 20.70 349 ALA A C 1
ATOM 2149 O O . ALA A 1 304 ? -0.949 6.721 -24.959 1.00 20.88 349 ALA A O 1
ATOM 2151 N N . GLN A 1 305 ? -1.386 6.486 -22.808 1.00 18.84 350 GLN A N 1
ATOM 2152 C CA . GLN A 1 305 ? -0.549 5.287 -22.673 1.00 19.04 350 GLN A CA 1
ATOM 2153 C C . GLN A 1 305 ? -1.085 4.120 -23.550 1.00 21.39 350 GLN A C 1
ATOM 2154 O O . GLN A 1 305 ? -0.279 3.416 -24.173 1.00 21.48 350 GLN A O 1
ATOM 2160 N N . ALA A 1 306 ? -2.436 3.938 -23.636 1.00 17.23 351 ALA A N 1
ATOM 2161 C CA . ALA A 1 306 ? -3.013 2.842 -24.434 1.00 17.18 351 ALA A CA 1
ATOM 2162 C C . ALA A 1 306 ? -2.714 3.017 -25.915 1.00 19.79 351 ALA A C 1
ATOM 2163 O O . ALA A 1 306 ? -2.558 2.029 -26.652 1.00 17.59 351 ALA A O 1
ATOM 2165 N N . VAL A 1 307 ? -2.623 4.282 -26.347 1.00 17.30 352 VAL A N 1
ATOM 2166 C CA . VAL A 1 307 ? -2.282 4.631 -27.728 1.00 17.16 352 VAL A CA 1
ATOM 2167 C C . VAL A 1 307 ? -0.851 4.115 -27.988 1.00 20.28 352 VAL A C 1
ATOM 2168 O O . VAL A 1 307 ? -0.635 3.552 -29.059 1.00 17.74 352 VAL A O 1
ATOM 2172 N N . VAL A 1 308 ? 0.085 4.268 -27.000 1.00 17.75 353 VAL A N 1
ATOM 2173 C CA . VAL A 1 308 ? 1.482 3.797 -27.116 1.00 18.98 353 VAL A CA 1
ATOM 2174 C C . VAL A 1 308 ? 1.466 2.291 -27.327 1.00 25.60 353 VAL A C 1
ATOM 2175 O O . VAL A 1 308 ? 2.060 1.785 -28.279 1.00 25.98 353 VAL A O 1
ATOM 2179 N N . LYS A 1 309 ? 0.722 1.603 -26.467 1.00 24.36 354 LYS A N 1
ATOM 2180 C CA . LYS A 1 309 ? 0.592 0.157 -26.447 1.00 26.03 354 LYS A CA 1
ATOM 2181 C C . LYS A 1 309 ? -0.013 -0.405 -27.717 1.00 32.38 354 LYS A C 1
ATOM 2182 O O . LYS A 1 309 ? 0.461 -1.446 -28.163 1.00 33.61 354 LYS A O 1
ATOM 2188 N N . ASP A 1 310 ? -0.999 0.299 -28.330 1.00 28.06 355 ASP A N 1
ATOM 2189 C CA . ASP A 1 310 ? -1.602 -0.108 -29.618 1.00 28.39 355 ASP A CA 1
ATOM 2190 C C . ASP A 1 310 ? -0.560 0.042 -30.751 1.00 29.31 355 ASP A C 1
ATOM 2191 O O . ASP A 1 310 ? -0.347 -0.891 -31.545 1.00 27.75 355 ASP A O 1
ATOM 2196 N N . PHE A 1 311 ? 0.117 1.212 -30.782 1.00 23.87 356 PHE A N 1
ATOM 2197 C CA . PHE A 1 311 ? 1.157 1.520 -31.748 1.00 23.42 356 PHE A CA 1
ATOM 2198 C C . PHE A 1 311 ? 2.297 0.476 -31.750 1.00 27.69 356 PHE A C 1
ATOM 2199 O O . PHE A 1 311 ? 2.834 0.154 -32.811 1.00 29.25 356 PHE A O 1
ATOM 2207 N N . GLU A 1 312 ? 2.626 -0.080 -30.596 1.00 23.27 357 GLU A N 1
ATOM 2208 C CA . GLU A 1 312 ? 3.721 -1.040 -30.467 1.00 25.09 357 GLU A CA 1
ATOM 2209 C C . GLU A 1 312 ? 3.362 -2.435 -30.955 1.00 30.58 357 GLU A C 1
ATOM 2210 O O . GLU A 1 312 ? 4.250 -3.289 -31.003 1.00 31.28 357 GLU A O 1
ATOM 2216 N N . ARG A 1 313 ? 2.089 -2.656 -31.388 1.00 27.50 358 ARG A N 1
ATOM 2217 C CA . ARG A 1 313 ? 1.688 -3.929 -32.010 1.00 28.40 358 ARG A CA 1
ATOM 2218 C C . ARG A 1 313 ? 2.239 -3.953 -33.434 1.00 35.35 358 ARG A C 1
ATOM 2219 O O . ARG A 1 313 ? 2.369 -5.025 -34.026 1.00 38.16 358 ARG A O 1
ATOM 2227 N N . ILE A 1 314 ? 2.536 -2.755 -33.990 1.00 30.74 359 ILE A N 1
ATOM 2228 C CA . ILE A 1 314 ? 3.104 -2.561 -35.325 1.00 30.68 359 ILE A CA 1
ATOM 2229 C C . ILE A 1 314 ? 4.598 -2.947 -35.251 1.00 36.67 359 ILE A C 1
ATOM 2230 O O . ILE A 1 314 ? 5.310 -2.415 -34.389 1.00 35.53 359 ILE A O 1
ATOM 2235 N N . PRO A 1 315 ? 5.095 -3.851 -36.138 1.00 35.16 360 PRO A N 1
ATOM 2236 C CA . PRO A 1 315 ? 6.511 -4.253 -36.051 1.00 36.32 360 PRO A CA 1
ATOM 2237 C C . PRO A 1 315 ? 7.472 -3.104 -36.297 1.00 39.36 360 PRO A C 1
ATOM 2238 O O . PRO A 1 315 ? 7.254 -2.287 -37.186 1.00 38.13 360 PRO A O 1
ATOM 2242 N N . ALA A 1 316 ? 8.516 -3.035 -35.477 1.00 35.66 361 ALA A N 1
ATOM 2243 C CA . ALA A 1 316 ? 9.557 -2.016 -35.546 1.00 35.64 361 ALA A CA 1
ATOM 2244 C C . ALA A 1 316 ? 10.152 -1.790 -36.955 1.00 37.29 361 ALA A C 1
ATOM 2245 O O . ALA A 1 316 ? 10.393 -0.636 -37.295 1.00 36.82 361 ALA A O 1
ATOM 2247 N N . GLU A 1 317 ? 10.363 -2.870 -37.767 1.00 32.82 362 GLU A N 1
ATOM 2248 C CA . GLU A 1 317 ? 10.917 -2.812 -39.132 1.00 33.98 362 GLU A CA 1
ATOM 2249 C C . GLU A 1 317 ? 10.017 -2.042 -40.084 1.00 33.97 362 GLU A C 1
ATOM 2250 O O . GLU A 1 317 ? 10.508 -1.434 -41.027 1.00 33.69 362 GLU A O 1
ATOM 2256 N N . PHE A 1 318 ? 8.698 -2.120 -39.878 1.00 27.55 363 PHE A N 1
ATOM 2257 C CA . PHE A 1 318 ? 7.740 -1.412 -40.713 1.00 25.40 363 PHE A CA 1
ATOM 2258 C C . PHE A 1 318 ? 7.776 0.082 -40.367 1.00 28.62 363 PHE A C 1
ATOM 2259 O O . PHE A 1 318 ? 7.567 0.922 -41.231 1.00 28.42 363 PHE A O 1
ATOM 2267 N N . VAL A 1 319 ? 8.034 0.411 -39.118 1.00 26.51 364 V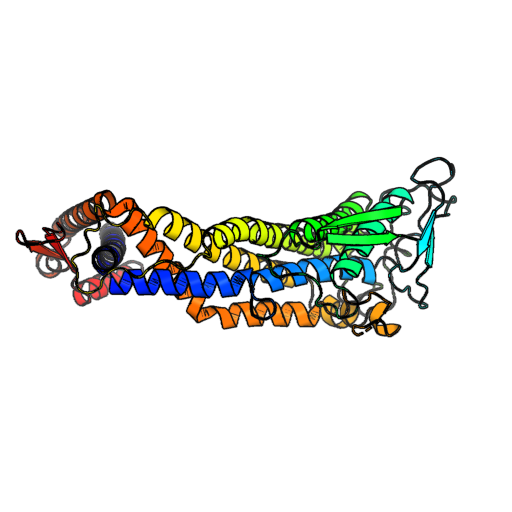AL A N 1
ATOM 2268 C CA . VAL A 1 319 ? 8.096 1.817 -38.711 1.00 26.27 364 VAL A CA 1
ATOM 2269 C C . VAL A 1 319 ? 9.397 2.448 -39.231 1.00 35.96 364 VAL A C 1
ATOM 2270 O O . VAL A 1 319 ? 9.318 3.448 -39.941 1.00 35.75 364 VAL A O 1
ATOM 2274 N N . LYS A 1 320 ? 10.571 1.823 -38.950 1.00 35.24 365 LYS A N 1
ATOM 2275 C CA . LYS A 1 320 ? 11.863 2.363 -39.360 1.00 36.84 365 LYS A CA 1
ATOM 2276 C C . LYS A 1 320 ? 12.223 2.133 -40.838 1.00 42.05 365 LYS A C 1
ATOM 2277 O O . LYS A 1 320 ? 12.762 3.057 -41.444 1.00 42.42 365 LYS A O 1
ATOM 2280 N N . ASP A 1 321 ? 11.945 0.942 -41.416 1.00 38.58 366 ASP A N 1
ATOM 2281 C CA . ASP A 1 321 ? 12.376 0.625 -42.780 1.00 39.67 366 ASP A CA 1
ATOM 2282 C C . ASP A 1 321 ? 11.277 0.660 -43.867 1.00 41.59 366 ASP A C 1
ATOM 2283 O O . ASP A 1 321 ? 11.508 0.224 -44.986 1.00 42.25 366 ASP A O 1
ATOM 2288 N N . SER A 1 322 ? 10.122 1.237 -43.559 1.00 37.63 367 SER A N 1
ATOM 2289 C CA . SER A 1 322 ? 9.068 1.442 -44.540 1.00 35.87 367 SER A CA 1
ATOM 2290 C C . SER A 1 322 ? 8.459 2.811 -44.329 1.00 36.24 367 SER A C 1
ATOM 2291 O O . SER A 1 322 ? 8.551 3.621 -45.238 1.00 35.60 367 SER A O 1
ATOM 2294 N N . LEU A 1 323 ? 7.909 3.114 -43.121 1.00 29.85 368 LEU A N 1
ATOM 2295 C CA . LEU A 1 323 ? 7.288 4.420 -42.880 1.00 28.14 368 LEU A CA 1
ATOM 2296 C C . LEU A 1 323 ? 8.290 5.572 -42.902 1.00 35.35 368 LEU A C 1
ATOM 2297 O O . LEU A 1 323 ? 8.028 6.605 -43.501 1.00 34.70 368 LEU A O 1
ATOM 2302 N N . GLY A 1 324 ? 9.438 5.372 -42.282 1.00 35.29 369 GLY A N 1
ATOM 2303 C CA . GLY A 1 324 ? 10.461 6.402 -42.195 1.00 36.20 369 GLY A CA 1
ATOM 2304 C C . GLY A 1 324 ? 11.235 6.582 -43.475 1.00 41.16 369 GLY A C 1
ATOM 2305 O O . GLY A 1 324 ? 12.026 7.520 -43.578 1.00 41.45 369 GLY A O 1
ATOM 2306 N N . VAL A 1 325 ? 11.023 5.663 -44.453 1.00 37.87 370 VAL A N 1
ATOM 2307 C CA . VAL A 1 325 ? 11.689 5.600 -45.765 1.00 37.33 370 VAL A CA 1
ATOM 2308 C C . VAL A 1 325 ? 10.609 5.626 -46.915 1.00 38.00 370 VAL A C 1
ATOM 2309 O O . VAL A 1 325 ? 10.901 5.289 -48.057 1.00 35.98 370 VAL A O 1
ATOM 2313 N N . CYS A 1 326 ? 9.378 6.094 -46.613 1.00 33.36 371 CYS A N 1
ATOM 2314 C CA . CYS A 1 326 ? 8.253 6.188 -47.561 1.00 33.15 371 CYS A CA 1
ATOM 2315 C C . CYS A 1 326 ? 8.572 7.058 -48.771 1.00 35.23 371 CYS A C 1
ATOM 2316 O O . CYS A 1 326 ? 9.562 7.789 -48.775 1.00 36.77 371 CYS A O 1
ATOM 2319 N N . HIS A 1 327 ? 7.694 7.023 -49.773 1.00 28.22 372 HIS A N 1
ATOM 2320 C CA . HIS A 1 327 ? 7.857 7.786 -51.006 1.00 27.78 372 HIS A CA 1
ATOM 2321 C C . HIS A 1 327 ? 7.794 9.317 -50.790 1.00 31.84 372 HIS A C 1
ATOM 2322 O O . HIS A 1 327 ? 8.462 10.035 -51.531 1.00 33.06 372 HIS A O 1
ATOM 2329 N N . GLU A 1 328 ? 7.051 9.803 -49.760 1.00 26.78 373 GLU A N 1
ATOM 2330 C CA . GLU A 1 328 ? 6.947 11.228 -49.417 1.00 26.94 373 GLU A CA 1
ATOM 2331 C C . GLU A 1 328 ? 8.317 11.810 -49.035 1.00 33.07 373 GLU A C 1
ATOM 2332 O O . GLU A 1 328 ? 8.675 12.866 -49.545 1.00 33.52 373 GLU A O 1
ATOM 2338 N N . VAL A 1 329 ? 9.086 11.117 -48.162 1.00 30.84 374 VAL A N 1
ATOM 2339 C CA . VAL A 1 329 ? 10.442 11.546 -47.781 1.00 32.65 374 VAL A CA 1
ATOM 2340 C C . VAL A 1 329 ? 11.405 11.363 -48.954 1.00 37.09 374 VAL A C 1
ATOM 2341 O O . VAL A 1 329 ? 12.249 12.236 -49.189 1.00 38.53 374 VAL A O 1
ATOM 2345 N N . GLN A 1 330 ? 11.243 10.246 -49.716 1.00 32.07 375 GLN A N 1
ATOM 2346 C CA . GLN A 1 330 ? 12.058 9.884 -50.888 1.00 31.65 375 GLN A CA 1
ATOM 2347 C C . GLN A 1 330 ? 12.044 11.007 -51.926 1.00 34.34 375 GLN A C 1
ATOM 2348 O O . GLN A 1 330 ? 13.063 11.280 -52.565 1.00 35.38 375 GLN A O 1
ATOM 2354 N N . ASN A 1 331 ? 10.892 11.679 -52.060 1.00 29.13 376 ASN A N 1
ATOM 2355 C CA . ASN A 1 331 ? 10.698 12.797 -52.970 1.00 29.08 376 ASN A CA 1
ATOM 2356 C C . ASN A 1 331 ? 10.912 14.190 -52.333 1.00 35.87 376 ASN A C 1
ATOM 2357 O O . ASN A 1 331 ? 10.745 15.206 -53.016 1.00 36.57 376 ASN A O 1
ATOM 2362 N N . GLY A 1 332 ? 11.342 14.229 -51.073 1.00 33.55 377 GLY A N 1
ATOM 2363 C CA . GLY A 1 332 ? 11.671 15.483 -50.396 1.00 34.52 377 GLY A CA 1
ATOM 2364 C C . GLY A 1 332 ? 10.508 16.293 -49.860 1.00 38.41 377 GLY A C 1
ATOM 2365 O O . GLY A 1 332 ? 10.639 17.506 -49.660 1.00 38.43 377 GLY A O 1
ATOM 2366 N N . HIS A 1 333 ? 9.378 15.635 -49.590 1.00 34.75 378 HIS A N 1
ATOM 2367 C CA . HIS A 1 333 ? 8.236 16.312 -48.994 1.00 35.09 378 HIS A CA 1
ATOM 2368 C C . HIS A 1 333 ? 8.378 16.278 -47.463 1.00 38.30 378 HIS A C 1
ATOM 2369 O O . HIS A 1 333 ? 8.183 15.233 -46.846 1.00 38.08 378 HIS A O 1
ATOM 2376 N N . LEU A 1 334 ? 8.766 17.406 -46.867 1.00 34.67 379 LEU A N 1
ATOM 2377 C CA . LEU A 1 334 ? 8.917 17.572 -45.414 1.00 33.96 379 LEU A CA 1
ATOM 2378 C C . LEU A 1 334 ? 8.212 18.867 -44.994 1.00 39.62 379 LEU A C 1
ATOM 2379 O O . LEU A 1 334 ? 7.647 19.569 -45.839 1.00 39.57 379 LEU A O 1
ATOM 2384 N N . ARG A 1 335 ? 8.283 19.204 -43.697 1.00 36.19 380 ARG A N 1
ATOM 2385 C CA . ARG A 1 335 ? 7.700 20.422 -43.149 1.00 35.89 380 ARG A CA 1
ATOM 2386 C C . ARG A 1 335 ? 8.573 21.640 -43.471 1.00 42.08 380 ARG A C 1
ATOM 2387 O O . ARG A 1 335 ? 9.769 21.479 -43.728 1.00 42.81 380 ARG A O 1
ATOM 2395 N N . GLY A 1 336 ? 7.955 22.827 -43.454 1.00 39.42 381 GLY A N 1
ATOM 2396 C CA . GLY A 1 336 ? 8.576 24.134 -43.677 1.00 71.46 381 GLY A CA 1
ATOM 2397 C C . GLY A 1 336 ? 9.695 24.199 -44.697 1.00 115.53 381 GLY A C 1
ATOM 2398 O O . GLY A 1 336 ? 10.872 24.145 -44.333 1.00 86.06 381 GLY A O 1
ATOM 2399 N N . ASP A 1 344 ? 1.873 27.483 -48.476 1.00 67.85 389 ASP A N 1
ATOM 2400 C CA . ASP A 1 344 ? 2.413 26.888 -49.694 1.00 67.53 389 ASP A CA 1
ATOM 2401 C C . ASP A 1 344 ? 1.888 25.441 -49.917 1.00 69.50 389 ASP A C 1
ATOM 2402 O O . ASP A 1 344 ? 0.731 25.262 -50.331 1.00 68.36 389 ASP A O 1
ATOM 2404 N N . ASN A 1 345 ? 2.741 24.423 -49.645 1.00 64.32 390 ASN A N 1
ATOM 2405 C CA . ASN A 1 345 ? 2.421 22.999 -49.782 1.00 61.75 390 ASN A CA 1
ATOM 2406 C C . ASN A 1 345 ? 2.237 22.401 -48.395 1.00 61.29 390 ASN A C 1
ATOM 2407 O O . ASN A 1 345 ? 2.947 22.777 -47.456 1.00 61.63 390 ASN A O 1
ATOM 2412 N N . THR A 1 346 ? 1.292 21.463 -48.272 1.00 52.75 391 THR A N 1
ATOM 2413 C CA . THR A 1 346 ? 0.987 20.814 -47.005 1.00 50.06 391 THR A CA 1
ATOM 2414 C C . THR A 1 346 ? 1.507 19.371 -46.990 1.00 49.43 391 THR A C 1
ATOM 2415 O O . THR A 1 346 ? 0.854 18.460 -47.506 1.00 46.54 391 THR A O 1
ATOM 2419 N N . TRP A 1 347 ? 2.710 19.183 -46.415 1.00 45.86 392 TRP A N 1
ATOM 2420 C CA . TRP A 1 347 ? 3.366 17.876 -46.281 1.00 45.43 392 TRP A CA 1
ATOM 2421 C C . TRP A 1 347 ? 3.786 17.617 -44.838 1.00 46.22 392 TRP A C 1
ATOM 2422 O O . TRP A 1 347 ? 4.730 16.866 -44.586 1.00 46.09 392 TRP A O 1
ATOM 2433 N N . GLY A 1 348 ? 3.085 18.253 -43.919 1.00 40.99 393 GLY A N 1
ATOM 2434 C CA . GLY A 1 348 ? 3.334 18.181 -42.486 1.00 39.65 393 GLY A CA 1
ATOM 2435 C C . GLY A 1 348 ? 2.968 16.882 -41.804 1.00 38.83 393 GLY A C 1
ATOM 2436 O O . GLY A 1 348 ? 3.543 16.579 -40.767 1.00 38.77 393 GLY A O 1
ATOM 2437 N N . ALA A 1 349 ? 2.029 16.107 -42.358 1.00 32.71 394 ALA A N 1
ATOM 2438 C CA . ALA A 1 349 ? 1.556 14.876 -41.715 1.00 31.74 394 ALA A CA 1
ATOM 2439 C C . ALA A 1 349 ? 1.985 13.576 -42.369 1.00 35.47 394 ALA A C 1
ATOM 2440 O O . ALA A 1 349 ? 2.245 13.540 -43.567 1.00 34.63 394 ALA A O 1
ATOM 2442 N N . GLY A 1 350 ? 1.980 12.500 -41.588 1.00 32.87 395 GLY A N 1
ATOM 2443 C CA . GLY A 1 350 ? 2.244 11.166 -42.110 1.00 33.20 395 GLY A CA 1
ATOM 2444 C C . GLY A 1 350 ? 3.502 10.431 -41.712 1.00 36.94 395 GLY A C 1
ATOM 2445 O O . GLY A 1 350 ? 4.133 10.723 -40.686 1.00 34.59 395 GLY A O 1
ATOM 2446 N N . CYS A 1 351 ? 3.853 9.445 -42.563 1.00 33.71 396 CYS A N 1
ATOM 2447 C CA . CYS A 1 351 ? 4.938 8.470 -42.417 1.00 35.17 396 CYS A CA 1
ATOM 2448 C C . CYS A 1 351 ? 6.313 9.084 -42.163 1.00 37.23 396 CYS A C 1
ATOM 2449 O O . CYS A 1 351 ? 7.162 8.412 -41.576 1.00 37.83 396 CYS A O 1
ATOM 2452 N N . ALA A 1 352 ? 6.521 10.361 -42.537 1.00 30.75 397 ALA A N 1
ATOM 2453 C CA . ALA A 1 352 ? 7.790 11.063 -42.304 1.00 31.05 397 ALA A CA 1
ATOM 2454 C C . ALA A 1 352 ? 7.997 11.385 -40.815 1.00 35.16 397 ALA A C 1
ATOM 2455 O O . ALA A 1 352 ? 9.141 11.541 -40.361 1.00 35.85 397 ALA A O 1
ATOM 2457 N N . TYR A 1 353 ? 6.887 11.556 -40.077 1.00 29.46 398 TYR A N 1
ATOM 2458 C CA . TYR A 1 353 ? 6.916 11.970 -38.673 1.00 28.95 398 TYR A CA 1
ATOM 2459 C C . TYR A 1 353 ? 6.263 10.982 -37.715 1.00 32.93 398 TYR A C 1
ATOM 2460 O O . TYR A 1 353 ? 5.969 11.363 -36.597 1.00 30.39 398 TYR A O 1
ATOM 2469 N N . VAL A 1 354 ? 6.039 9.720 -38.125 1.00 31.58 399 VAL A N 1
ATOM 2470 C CA . VAL A 1 354 ? 5.411 8.728 -37.235 1.00 31.50 399 VAL A CA 1
ATOM 2471 C C . VAL A 1 354 ? 6.367 8.340 -36.098 1.00 34.90 399 VAL A C 1
ATOM 2472 O O . VAL A 1 354 ? 5.980 8.391 -34.925 1.00 33.13 399 VAL A O 1
ATOM 2476 N N . GLY A 1 355 ? 7.606 8.011 -36.467 1.00 33.50 400 GLY A N 1
ATOM 2477 C CA . GLY A 1 355 ? 8.679 7.604 -35.561 1.00 34.76 400 GLY A CA 1
ATOM 2478 C C . GLY A 1 355 ? 9.031 8.581 -34.453 1.00 40.62 400 GLY A C 1
ATOM 2479 O O . GLY A 1 355 ? 9.216 8.172 -33.305 1.00 41.96 400 GLY A O 1
ATOM 2480 N N . GLU A 1 356 ? 9.144 9.873 -34.788 1.00 37.26 401 GLU A N 1
ATOM 2481 C CA . GLU A 1 356 ? 9.447 10.916 -33.816 1.00 37.96 401 GLU A CA 1
ATOM 2482 C C . GLU A 1 356 ? 8.223 11.220 -32.938 1.00 40.69 401 GLU A C 1
ATOM 2483 O O . GLU A 1 356 ? 8.392 11.576 -31.774 1.00 40.49 401 GLU A O 1
ATOM 2489 N N . THR A 1 357 ? 6.993 11.059 -33.478 1.00 34.96 402 THR A N 1
ATOM 2490 C CA . THR A 1 357 ? 5.800 11.329 -32.673 1.00 33.41 402 THR A CA 1
ATOM 2491 C C . THR A 1 357 ? 5.649 10.287 -31.543 1.00 35.17 402 THR A C 1
ATOM 2492 O O . THR A 1 357 ? 5.362 10.692 -30.411 1.00 34.61 402 THR A O 1
ATOM 2496 N N . VAL A 1 358 ? 5.922 8.975 -31.822 1.00 29.97 403 VAL A N 1
ATOM 2497 C CA . VAL A 1 358 ? 5.844 7.921 -30.798 1.00 28.48 403 VAL A CA 1
ATOM 2498 C C . VAL A 1 358 ? 6.882 8.214 -29.697 1.00 30.88 403 VAL A C 1
ATOM 2499 O O . VAL A 1 358 ? 6.555 8.109 -28.517 1.00 30.20 403 VAL A O 1
ATOM 2503 N N . THR A 1 359 ? 8.068 8.705 -30.076 1.00 26.62 404 THR A N 1
ATOM 2504 C CA . THR A 1 359 ? 9.103 9.117 -29.125 1.00 26.73 404 THR A CA 1
ATOM 2505 C C . THR A 1 359 ? 8.584 10.284 -28.295 1.00 30.91 404 THR A C 1
ATOM 2506 O O . THR A 1 359 ? 8.620 10.189 -27.075 1.00 32.02 404 THR A O 1
ATOM 2510 N N . ASN A 1 360 ? 8.051 11.347 -28.941 1.00 26.81 405 ASN A N 1
ATOM 2511 C CA . ASN A 1 360 ? 7.504 12.521 -28.239 1.00 26.08 405 ASN A CA 1
ATOM 2512 C C . ASN A 1 360 ? 6.333 12.190 -27.332 1.00 27.81 405 ASN A C 1
ATOM 2513 O O . ASN A 1 360 ? 6.215 12.800 -26.284 1.00 27.66 405 ASN A O 1
ATOM 2518 N N . LEU A 1 361 ? 5.514 11.186 -27.685 1.00 23.26 406 LEU A N 1
ATOM 2519 C CA . LEU A 1 361 ? 4.394 10.750 -26.845 1.00 21.93 406 LEU A CA 1
ATOM 2520 C C . LEU A 1 361 ? 4.894 9.982 -25.623 1.00 26.52 406 LEU A C 1
ATOM 2521 O O . LEU A 1 361 ? 4.474 10.296 -24.491 1.00 25.31 406 LEU A O 1
ATOM 2526 N N . LYS A 1 362 ? 5.816 9.006 -25.821 1.00 23.53 407 LYS A N 1
ATOM 2527 C CA . LYS A 1 362 ? 6.366 8.247 -24.682 1.00 23.89 407 LYS A CA 1
ATOM 2528 C C . LYS A 1 362 ? 7.097 9.185 -23.718 1.00 31.11 407 LYS A C 1
ATOM 2529 O O . LYS A 1 362 ? 6.891 9.089 -22.493 1.00 31.52 407 LYS A O 1
ATOM 2535 N N . ASP A 1 363 ? 7.910 10.127 -24.273 1.00 29.61 408 ASP A N 1
ATOM 2536 C CA . ASP A 1 363 ? 8.647 11.132 -23.492 1.00 31.42 408 ASP A CA 1
ATOM 2537 C C . ASP A 1 363 ? 7.695 12.026 -22.691 1.00 33.07 408 ASP A C 1
ATOM 2538 O O . ASP A 1 363 ? 7.987 12.296 -21.537 1.00 31.44 408 ASP A O 1
ATOM 2543 N N . SER A 1 364 ? 6.552 12.453 -23.293 1.00 27.81 409 SER A N 1
ATOM 2544 C CA . SER A 1 364 ? 5.569 13.311 -22.627 1.00 26.91 409 SER A CA 1
ATOM 2545 C C . SER A 1 364 ? 4.893 12.600 -21.469 1.00 31.26 409 SER A C 1
ATOM 2546 O O . SER A 1 364 ? 4.578 13.245 -20.476 1.00 30.98 409 SER A O 1
ATOM 2549 N N . ILE A 1 365 ? 4.655 11.283 -21.602 1.00 28.45 410 ILE A N 1
ATOM 2550 C CA . ILE A 1 365 ? 4.041 10.456 -20.547 1.00 28.38 410 ILE A CA 1
ATOM 2551 C C . ILE A 1 365 ? 5.035 10.295 -19.386 1.00 34.39 410 ILE A C 1
ATOM 2552 O O . ILE A 1 365 ? 4.675 10.539 -18.236 1.00 34.69 410 ILE A O 1
ATOM 2557 N N . ALA A 1 366 ? 6.304 9.967 -19.700 1.00 33.30 411 ALA A N 1
ATOM 2558 C CA . ALA A 1 366 ? 7.369 9.848 -18.695 1.00 35.03 411 ALA A CA 1
ATOM 2559 C C . ALA A 1 366 ? 7.571 11.171 -17.937 1.00 42.46 411 ALA A C 1
ATOM 2560 O O . ALA A 1 366 ? 7.705 11.151 -16.714 1.00 44.03 411 ALA A O 1
ATOM 2562 N N . HIS A 1 367 ? 7.548 12.316 -18.649 1.00 40.63 412 HIS A N 1
ATOM 2563 C CA . HIS A 1 367 ? 7.707 13.628 -18.020 1.00 42.05 412 HIS A CA 1
ATOM 2564 C C . HIS A 1 367 ? 6.479 14.028 -17.219 1.00 40.82 412 HIS A C 1
ATOM 2565 O O . HIS A 1 367 ? 6.562 14.973 -16.440 1.00 40.46 412 HIS A O 1
ATOM 2572 N N . PHE A 1 368 ? 5.347 13.316 -17.400 1.00 33.12 413 PHE A N 1
ATOM 2573 C CA . PHE A 1 368 ? 4.111 13.590 -16.653 1.00 30.92 413 PHE A CA 1
ATOM 2574 C C . PHE A 1 368 ? 4.012 12.815 -15.306 1.00 33.81 413 PHE A C 1
ATOM 2575 O O . PHE A 1 368 ? 2.973 12.893 -14.626 1.00 30.44 413 PHE A O 1
ATOM 2583 N N . GLY A 1 369 ? 5.098 12.100 -14.959 1.00 31.31 414 GLY A N 1
ATOM 2584 C CA . GLY A 1 369 ? 5.247 11.246 -13.784 1.00 32.14 414 GLY A CA 1
ATOM 2585 C C . GLY A 1 369 ? 4.774 11.831 -12.469 1.00 35.91 414 GLY A C 1
ATOM 2586 O O . GLY A 1 369 ? 3.850 11.288 -11.845 1.00 34.15 414 GLY A O 1
ATOM 2587 N N . ASP A 1 370 ? 5.408 12.956 -12.058 1.00 34.49 415 ASP A N 1
ATOM 2588 C CA . ASP A 1 370 ? 5.111 13.705 -10.827 1.00 34.89 415 ASP A CA 1
ATOM 2589 C C . ASP A 1 370 ? 3.623 14.083 -10.796 1.00 36.38 415 ASP A C 1
ATOM 2590 O O . ASP A 1 370 ? 2.911 13.731 -9.847 1.00 36.78 415 ASP A O 1
ATOM 2595 N N . GLN A 1 371 ? 3.163 14.757 -11.869 1.00 28.77 416 GLN A N 1
ATOM 2596 C CA . GLN A 1 371 ? 1.798 15.228 -12.074 1.00 27.69 416 GLN A CA 1
ATOM 2597 C C . GLN A 1 371 ? 0.770 14.111 -11.970 1.00 29.41 416 GLN A C 1
ATOM 2598 O O . GLN A 1 371 ? -0.318 14.333 -11.441 1.00 25.69 416 GLN A O 1
ATOM 2604 N N . ALA A 1 372 ? 1.114 12.916 -12.496 1.00 28.22 417 ALA A N 1
ATOM 2605 C CA . ALA A 1 372 ? 0.211 11.766 -12.530 1.00 27.69 417 ALA A CA 1
ATOM 2606 C C . ALA A 1 372 ? -0.091 11.277 -11.135 1.00 33.15 417 ALA A C 1
ATOM 2607 O O . ALA A 1 372 ? -1.251 11.003 -10.846 1.00 33.50 417 ALA A O 1
ATOM 2609 N N . GLU A 1 373 ? 0.939 11.195 -10.264 1.00 30.56 418 GLU A N 1
ATOM 2610 C CA . GLU A 1 373 ? 0.803 10.781 -8.867 1.00 30.92 418 GLU A CA 1
ATOM 2611 C C . GLU A 1 373 ? -0.115 11.765 -8.113 1.00 31.29 418 GLU A C 1
ATOM 2612 O O . GLU A 1 373 ? -1.043 11.319 -7.446 1.00 32.29 418 GLU A O 1
ATOM 2614 N N . ARG A 1 374 ? 0.104 13.094 -8.280 1.00 23.93 419 ARG A N 1
ATOM 2615 C CA . ARG A 1 374 ? -0.698 14.151 -7.646 1.00 23.07 419 ARG A CA 1
ATOM 2616 C C . ARG A 1 374 ? -2.170 14.085 -8.079 1.00 25.70 419 ARG A C 1
ATOM 2617 O O . ARG A 1 374 ? -3.048 14.433 -7.310 1.00 24.72 419 ARG A O 1
ATOM 2625 N N . ILE A 1 375 ? -2.434 13.623 -9.310 1.00 22.20 420 ILE A N 1
ATOM 2626 C CA . ILE A 1 375 ? -3.790 13.462 -9.868 1.00 21.84 420 ILE A CA 1
ATOM 2627 C C . ILE A 1 375 ? -4.526 12.364 -9.095 1.00 26.17 420 ILE A C 1
ATOM 2628 O O . ILE A 1 375 ? -5.669 12.565 -8.678 1.00 25.37 420 ILE A O 1
ATOM 2633 N N . HIS A 1 376 ? -3.865 11.209 -8.895 1.00 24.65 421 HIS A N 1
ATOM 2634 C CA . HIS A 1 376 ? -4.467 10.092 -8.178 1.00 25.44 421 HIS A CA 1
ATOM 2635 C C . HIS A 1 376 ? -4.768 10.519 -6.750 1.00 31.00 421 HIS A C 1
ATOM 2636 O O . HIS A 1 376 ? -5.911 10.382 -6.283 1.00 29.89 421 HIS A O 1
ATOM 2643 N N . ASN A 1 377 ? -3.777 11.147 -6.094 1.00 27.80 422 ASN A N 1
ATOM 2644 C CA . ASN A 1 377 ? -3.969 11.641 -4.723 1.00 28.02 422 ASN A CA 1
ATOM 2645 C C . ASN A 1 377 ? -5.119 12.675 -4.652 1.00 32.87 422 ASN A C 1
ATOM 2646 O O . ASN A 1 377 ? -5.974 12.557 -3.774 1.00 32.82 422 ASN A O 1
ATOM 2651 N N . ALA A 1 378 ? -5.194 13.618 -5.634 1.00 29.92 423 ALA A N 1
ATOM 2652 C CA . ALA A 1 378 ? -6.251 14.638 -5.676 1.00 29.00 423 ALA A CA 1
ATOM 2653 C C . ALA A 1 378 ? -7.633 14.008 -5.839 1.00 31.10 423 ALA A C 1
ATOM 2654 O O . ALA A 1 378 ? -8.589 14.468 -5.222 1.00 30.72 423 ALA A O 1
ATOM 2656 N N . ARG A 1 379 ? -7.720 12.932 -6.632 1.00 26.28 424 ARG A N 1
ATOM 2657 C CA . ARG A 1 379 ? -8.959 12.190 -6.913 1.00 24.76 424 ARG A CA 1
ATOM 2658 C C . ARG A 1 379 ? -9.521 11.592 -5.643 1.00 25.49 424 ARG A C 1
ATOM 2659 O O . ARG A 1 379 ? -10.698 11.797 -5.320 1.00 25.40 424 ARG A O 1
ATOM 2667 N N . ASN A 1 380 ? -8.673 10.843 -4.918 1.00 21.64 425 ASN A N 1
ATOM 2668 C CA . ASN A 1 380 ? -9.054 10.168 -3.684 1.00 21.15 425 ASN A CA 1
ATOM 2669 C C . ASN A 1 380 ? -9.494 11.165 -2.622 1.00 22.96 425 ASN A C 1
ATOM 2670 O O . ASN A 1 380 ? -10.576 10.984 -2.041 1.00 21.87 425 ASN A O 1
ATOM 2675 N N . LEU A 1 381 ? -8.731 12.266 -2.456 1.00 20.39 426 LEU A N 1
ATOM 2676 C CA . LEU A 1 381 ? -9.079 13.348 -1.516 1.00 20.89 426 LEU A CA 1
ATOM 2677 C C . LEU A 1 381 ? -10.452 13.937 -1.918 1.00 23.52 426 LEU A C 1
ATOM 2678 O O . LEU A 1 381 ? -11.354 14.047 -1.091 1.00 23.36 426 LEU A O 1
ATOM 2683 N N . ALA A 1 382 ? -10.619 14.243 -3.193 1.00 20.66 427 ALA A N 1
ATOM 2684 C CA . ALA A 1 382 ? -11.862 14.801 -3.716 1.00 20.84 427 ALA A CA 1
ATOM 2685 C C . ALA A 1 382 ? -13.058 13.860 -3.485 1.00 24.36 427 ALA A C 1
ATOM 2686 O O . ALA A 1 382 ? -14.102 14.333 -3.032 1.00 23.38 427 ALA A O 1
ATOM 2688 N N . TYR A 1 383 ? -12.886 12.531 -3.693 1.00 22.27 428 TYR A N 1
ATOM 2689 C CA . TYR A 1 383 ? -13.962 11.578 -3.417 1.00 23.17 428 TYR A CA 1
ATOM 2690 C C . TYR A 1 383 ? -14.305 11.528 -1.929 1.00 28.19 428 TYR A C 1
ATOM 2691 O O . TYR A 1 383 ? -15.484 11.450 -1.567 1.00 29.96 428 TYR A O 1
ATOM 2700 N N . THR A 1 384 ? -13.278 11.586 -1.067 1.00 23.51 429 THR A N 1
ATOM 2701 C CA . THR A 1 384 ? -13.459 11.568 0.398 1.00 22.95 429 THR A CA 1
ATOM 2702 C C . THR A 1 384 ? -14.209 12.829 0.841 1.00 25.45 429 THR A C 1
ATOM 2703 O O . THR A 1 384 ? -15.218 12.693 1.530 1.00 25.15 429 THR A O 1
ATOM 2707 N N . LEU A 1 385 ? -13.764 14.032 0.412 1.00 22.49 430 LEU A N 1
ATOM 2708 C CA . LEU A 1 385 ? -14.448 15.304 0.709 1.00 23.36 430 LEU A CA 1
ATOM 2709 C C . LEU A 1 385 ? -15.886 15.283 0.193 1.00 28.27 430 LEU A C 1
ATOM 2710 O O . LEU A 1 385 ? -16.771 15.740 0.887 1.00 29.78 430 LEU A O 1
ATOM 2715 N N . ALA A 1 386 ? -16.119 14.766 -1.031 1.00 25.89 431 ALA A N 1
ATOM 2716 C CA . ALA A 1 386 ? -17.461 14.685 -1.613 1.00 26.01 431 ALA A CA 1
ATOM 2717 C C . ALA A 1 386 ? -18.395 13.783 -0.806 1.00 30.76 431 ALA A C 1
ATOM 2718 O O . ALA A 1 386 ? -19.602 14.032 -0.775 1.00 29.71 431 ALA A O 1
ATOM 2720 N N . ASN A 1 387 ? -17.834 12.750 -0.146 1.00 27.53 432 ASN A N 1
ATOM 2721 C CA . ASN A 1 387 ? -18.627 11.785 0.621 1.00 27.88 432 ASN A CA 1
ATOM 2722 C C . ASN A 1 387 ? -18.166 11.647 2.054 1.00 31.23 432 ASN A C 1
ATOM 2723 O O . ASN A 1 387 ? -18.288 10.557 2.610 1.00 31.72 432 ASN A O 1
ATOM 2728 N N . PHE A 1 388 ? -17.728 12.764 2.692 1.00 28.03 433 PHE A N 1
ATOM 2729 C CA . PHE A 1 388 ? -17.135 12.802 4.034 1.00 26.65 433 PHE A CA 1
ATOM 2730 C C . PHE A 1 388 ? -17.933 12.076 5.105 1.00 32.30 433 PHE A C 1
ATOM 2731 O O . PHE A 1 388 ? -17.375 11.208 5.783 1.00 29.21 433 PHE A O 1
ATOM 2739 N N . SER A 1 389 ? -19.218 12.444 5.268 1.00 32.77 434 SER A N 1
ATOM 2740 C CA . SER A 1 389 ? -20.136 11.869 6.244 1.00 33.61 434 SER A CA 1
ATOM 2741 C C . SER A 1 389 ? -20.085 10.328 6.179 1.00 34.18 434 SER A C 1
ATOM 2742 O O . SER A 1 389 ? -19.786 9.676 7.182 1.00 32.30 434 SER A O 1
ATOM 2745 N N . SER A 1 390 ? -20.350 9.772 4.989 1.00 28.00 435 SER A N 1
ATOM 2746 C CA . SER A 1 390 ? -20.367 8.337 4.698 1.00 28.28 435 SER A CA 1
ATOM 2747 C C . SER A 1 390 ? -18.999 7.675 4.819 1.00 31.00 435 SER A C 1
ATOM 2748 O O . SER A 1 390 ? -18.908 6.537 5.277 1.00 30.31 435 SER A O 1
ATOM 2751 N N . GLN A 1 391 ? -17.950 8.363 4.361 1.00 27.66 436 GLN A N 1
ATOM 2752 C CA . GLN A 1 391 ? -16.573 7.875 4.403 1.00 27.03 436 GLN A CA 1
ATOM 2753 C C . GLN A 1 391 ? -16.056 7.786 5.833 1.00 33.01 436 GLN A C 1
ATOM 2754 O O . GLN A 1 391 ? -15.398 6.807 6.188 1.00 32.61 436 GLN A O 1
ATOM 2760 N N . TYR A 1 392 ? -16.417 8.771 6.673 1.00 31.39 437 TYR A N 1
ATOM 2761 C CA . TYR A 1 392 ? -16.049 8.816 8.086 1.00 30.79 437 TYR A CA 1
ATOM 2762 C C . TYR A 1 392 ? -16.738 7.700 8.877 1.00 35.14 437 TYR A C 1
ATOM 2763 O O . TYR A 1 392 ? -16.084 7.032 9.683 1.00 33.10 437 TYR A O 1
ATOM 2772 N N . GLN A 1 393 ? -18.033 7.448 8.591 1.00 33.19 438 GLN A N 1
ATOM 2773 C CA . GLN A 1 393 ? -18.823 6.353 9.175 1.00 32.33 438 GLN A CA 1
ATOM 2774 C C . GLN A 1 393 ? -18.154 5.021 8.788 1.00 34.65 438 GLN A C 1
ATOM 2775 O O . GLN A 1 393 ? -18.087 4.115 9.608 1.00 34.63 438 GLN A O 1
ATOM 2781 N N . LYS A 1 394 ? -17.662 4.916 7.543 1.00 29.70 439 LYS A N 1
ATOM 2782 C CA . LYS A 1 394 ? -16.982 3.717 7.038 1.00 29.90 439 LYS A CA 1
ATOM 2783 C C . LYS A 1 394 ? -15.686 3.401 7.837 1.00 35.46 439 LYS A C 1
ATOM 2784 O O . LYS A 1 394 ? -15.414 2.228 8.114 1.00 35.75 439 LYS A O 1
ATOM 2786 N N . LEU A 1 395 ? -14.954 4.454 8.278 1.00 32.40 440 LEU A N 1
ATOM 2787 C CA . LEU A 1 395 ? -13.722 4.351 9.083 1.00 32.10 440 LEU A CA 1
ATOM 2788 C C . LEU A 1 395 ? -14.022 3.687 10.425 1.00 37.46 440 LEU A C 1
ATOM 2789 O O . LEU A 1 395 ? -13.229 2.865 10.907 1.00 39.02 440 LEU A O 1
ATOM 2794 N N . GLY A 1 396 ? -15.177 4.037 10.995 1.00 32.90 441 GLY A N 1
ATOM 2795 C CA . GLY A 1 396 ? -15.662 3.495 12.256 1.00 32.63 441 GLY A CA 1
ATOM 2796 C C . GLY A 1 396 ? -16.048 2.038 12.121 1.00 37.39 441 GLY A C 1
ATOM 2797 O O . GLY A 1 396 ? -15.720 1.234 12.991 1.00 39.55 441 GLY A O 1
ATOM 2798 N N . GLU A 1 397 ? -16.738 1.692 11.028 1.00 33.20 442 GLU A N 1
ATOM 2799 C CA . GLU A 1 397 ? -17.180 0.331 10.690 1.00 34.13 442 GLU A CA 1
ATOM 2800 C C . GLU A 1 397 ? -15.975 -0.579 10.564 1.00 38.41 442 GLU A C 1
ATOM 2801 O O . GLU A 1 397 ? -15.986 -1.697 11.081 1.00 36.26 442 GLU A O 1
ATOM 2807 N N . HIS A 1 398 ? -14.935 -0.085 9.843 1.00 37.24 443 HIS A N 1
ATOM 2808 C CA . HIS A 1 398 ? -13.655 -0.754 9.647 1.00 36.37 443 HIS A CA 1
ATOM 2809 C C . HIS A 1 398 ? -12.989 -1.005 10.986 1.00 37.35 443 HIS A C 1
ATOM 2810 O O . HIS A 1 398 ? -12.526 -2.121 11.196 1.00 36.74 443 HIS A O 1
ATOM 2817 N N . TYR A 1 399 ? -13.012 -0.009 11.920 1.00 33.65 444 TYR A N 1
ATOM 2818 C CA . TYR A 1 399 ? -12.439 -0.151 13.285 1.00 33.64 444 TYR A CA 1
ATOM 2819 C C . TYR A 1 399 ? -13.099 -1.315 14.025 1.00 39.23 444 TYR A C 1
ATOM 2820 O O . TYR A 1 399 ? -12.401 -2.170 14.582 1.00 40.53 444 TYR A O 1
ATOM 2829 N N . ASP A 1 400 ? -14.446 -1.318 14.048 1.00 35.12 445 ASP A N 1
ATOM 2830 C CA . ASP A 1 400 ? -15.275 -2.355 14.647 1.00 36.24 445 ASP A CA 1
ATOM 2831 C C . ASP A 1 400 ? -15.007 -3.726 13.974 1.00 42.89 445 ASP A C 1
ATOM 2832 O O . ASP A 1 400 ? -14.867 -4.721 14.684 1.00 44.18 445 ASP A O 1
ATOM 2837 N N . SER A 1 401 ? -14.901 -3.764 12.618 1.00 39.81 446 SER A N 1
ATOM 2838 C CA . SER A 1 401 ? -14.618 -4.981 11.837 1.00 40.20 446 SER A CA 1
ATOM 2839 C C . SER A 1 401 ? -13.269 -5.641 12.220 1.00 43.04 446 SER A C 1
ATOM 2840 O O . SER A 1 401 ? -13.193 -6.869 12.292 1.00 43.50 446 SER A O 1
ATOM 2843 N N . ILE A 1 402 ? -12.218 -4.812 12.445 1.00 37.15 447 ILE A N 1
ATOM 2844 C CA . ILE A 1 402 ? -10.850 -5.208 12.818 1.00 36.12 447 ILE A CA 1
ATOM 2845 C C . ILE A 1 402 ? -10.838 -5.765 14.253 1.00 40.56 447 ILE A C 1
ATOM 2846 O O . ILE A 1 402 ? -10.272 -6.843 14.502 1.00 41.44 447 ILE A O 1
ATOM 2851 N N . THR A 1 403 ? -11.481 -5.038 15.183 1.00 35.52 448 THR A N 1
ATOM 2852 C CA . THR A 1 403 ? -11.572 -5.442 16.590 1.00 36.53 448 THR A CA 1
ATOM 2853 C C . THR A 1 403 ? -12.235 -6.820 16.685 1.00 42.75 448 THR A C 1
ATOM 2854 O O . THR A 1 403 ? -11.733 -7.693 17.393 1.00 42.92 448 THR A O 1
ATOM 2858 N N . ALA A 1 404 ? -13.305 -7.028 15.901 1.00 39.55 449 ALA A N 1
ATOM 2859 C CA . ALA A 1 404 ? -14.029 -8.296 15.824 1.00 40.93 449 ALA A CA 1
ATOM 2860 C C . ALA A 1 404 ? -13.108 -9.408 15.289 1.00 45.24 449 ALA A C 1
ATOM 2861 O O . ALA A 1 404 ? -12.992 -10.455 15.926 1.00 48.72 449 ALA A O 1
ATOM 2863 N N . ALA A 1 405 ? -12.408 -9.146 14.175 1.00 36.93 450 ALA A N 1
ATOM 2864 C CA . ALA A 1 405 ? -11.492 -10.084 13.521 1.00 36.71 450 ALA A CA 1
ATOM 2865 C C . ALA A 1 405 ? -10.373 -10.541 14.447 1.00 41.89 450 ALA A C 1
ATOM 2866 O O . ALA A 1 405 ? -10.113 -11.740 14.537 1.00 42.19 450 ALA A O 1
ATOM 2868 N N . ILE A 1 406 ? -9.776 -9.608 15.192 1.00 39.07 451 ILE A N 1
ATOM 2869 C CA . ILE A 1 406 ? -8.677 -9.899 16.124 1.00 40.23 451 ILE A CA 1
ATOM 2870 C C . ILE A 1 406 ? -9.123 -10.815 17.270 1.00 48.59 451 ILE A C 1
ATOM 2871 O O . ILE A 1 406 ? -8.393 -11.746 17.609 1.00 48.79 451 ILE A O 1
ATOM 2876 N N . SER A 1 407 ? -10.339 -10.596 17.800 1.00 48.30 452 SER A N 1
ATOM 2877 C CA . SER A 1 407 ? -10.936 -11.341 18.916 1.00 50.72 452 SER A CA 1
ATOM 2878 C C . SER A 1 407 ? -10.807 -12.865 18.834 1.00 59.60 452 SER A C 1
ATOM 2879 O O . SER A 1 407 ? -10.493 -13.491 19.846 1.00 61.29 452 SER A O 1
ATOM 2882 N N . SER A 1 408 ? -11.032 -13.454 17.650 1.00 58.05 453 SER A N 1
ATOM 2883 C CA . SER A 1 408 ? -10.944 -14.903 17.467 1.00 60.73 453 SER A CA 1
ATOM 2884 C C . SER A 1 408 ? -9.523 -15.421 17.215 1.00 67.36 453 SER A C 1
ATOM 2885 O O . SER A 1 408 ? -9.277 -16.618 17.371 1.00 69.06 453 SER A O 1
ATOM 2888 N N . LEU A 1 409 ? -8.598 -14.533 16.828 1.00 63.91 454 LEU A N 1
ATOM 2889 C CA . LEU A 1 409 ? -7.214 -14.882 16.507 1.00 64.75 454 LEU A CA 1
ATOM 2890 C C . LEU A 1 409 ? -6.370 -15.302 17.725 1.00 72.17 454 LEU A C 1
ATOM 2891 O O . LEU A 1 409 ? -6.566 -14.737 18.807 1.00 72.11 454 LEU A O 1
ATOM 2896 N N . PRO A 1 410 ? -5.418 -16.271 17.576 1.00 71.23 455 PRO A N 1
ATOM 2897 C CA . PRO A 1 410 ? -4.558 -16.635 18.722 1.00 72.88 455 PRO A CA 1
ATOM 2898 C C . PRO A 1 410 ? -3.624 -15.473 19.081 1.00 75.92 455 PRO A C 1
ATOM 2899 O O . PRO A 1 410 ? -3.087 -14.810 18.182 1.00 74.26 455 PRO A O 1
ATOM 2903 N N . ASP A 1 411 ? -3.489 -15.192 20.395 1.00 72.29 456 ASP A N 1
ATOM 2904 C CA . ASP A 1 411 ? -2.738 -14.058 20.956 1.00 71.31 456 ASP A CA 1
ATOM 2905 C C . ASP A 1 411 ? -3.284 -12.714 20.399 1.00 70.82 456 ASP A C 1
ATOM 2906 O O . ASP A 1 411 ? -2.558 -11.878 19.843 1.00 69.64 456 ASP A O 1
ATOM 2911 N N . ALA A 1 412 ? -4.609 -12.550 20.561 1.00 64.16 457 ALA A N 1
ATOM 2912 C CA . ALA A 1 412 ? -5.386 -11.373 20.194 1.00 60.67 457 ALA A CA 1
ATOM 2913 C C . ALA A 1 412 ? -4.926 -10.175 21.027 1.00 61.16 457 ALA A C 1
ATOM 2914 O O . ALA A 1 412 ? -5.070 -9.034 20.593 1.00 58.70 457 ALA A O 1
ATOM 2916 N N . GLN A 1 413 ? -4.373 -10.457 22.228 1.00 57.85 458 GLN A N 1
ATOM 2917 C CA . GLN A 1 413 ? -3.865 -9.491 23.198 1.00 56.89 458 GLN A CA 1
ATOM 2918 C C . GLN A 1 413 ? -2.695 -8.643 22.670 1.00 57.97 458 GLN A C 1
ATOM 2919 O O . GLN A 1 413 ? -2.678 -7.441 22.936 1.00 55.94 458 GLN A O 1
ATOM 2921 N N . SER A 1 414 ? -1.726 -9.243 21.930 1.00 53.96 459 SER A N 1
ATOM 2922 C CA . SER A 1 414 ? -0.593 -8.473 21.374 1.00 52.83 459 SER A CA 1
ATOM 2923 C C . SER A 1 414 ? -1.061 -7.557 20.209 1.00 51.66 459 SER A C 1
ATOM 2924 O O . SER A 1 414 ? -0.601 -6.415 20.064 1.00 47.88 459 SER A O 1
ATOM 2927 N N . LEU A 1 415 ? -2.019 -8.082 19.438 1.00 47.24 460 LEU A N 1
ATOM 2928 C CA . LEU A 1 415 ? -2.620 -7.500 18.251 1.00 45.52 460 LEU A CA 1
ATOM 2929 C C . LEU A 1 415 ? -3.694 -6.452 18.529 1.00 48.52 460 LEU A C 1
ATOM 2930 O O . LEU A 1 415 ? -3.930 -5.623 17.663 1.00 46.04 460 LEU A O 1
ATOM 2935 N N . GLN A 1 416 ? -4.344 -6.469 19.709 1.00 46.62 461 GLN A N 1
ATOM 2936 C CA . GLN A 1 416 ? -5.462 -5.554 20.006 1.00 46.58 461 GLN A CA 1
ATOM 2937 C C . GLN A 1 416 ? -5.150 -4.057 19.743 1.00 50.50 461 GLN A C 1
ATOM 2938 O O . GLN A 1 416 ? -6.032 -3.322 19.263 1.00 49.92 461 GLN A O 1
ATOM 2944 N N . ASN A 1 417 ? -3.881 -3.643 19.970 1.00 45.40 462 ASN A N 1
ATOM 2945 C CA . ASN A 1 417 ? -3.429 -2.263 19.805 1.00 43.26 462 ASN A CA 1
ATOM 2946 C C . ASN A 1 417 ? -3.032 -1.857 18.361 1.00 41.86 462 ASN A C 1
ATOM 2947 O O . ASN A 1 417 ? -2.597 -0.715 18.166 1.00 40.55 462 ASN A O 1
ATOM 2952 N N . VAL A 1 418 ? -3.237 -2.749 17.353 1.00 35.78 463 VAL A N 1
ATOM 2953 C CA . VAL A 1 418 ? -2.966 -2.470 15.920 1.00 33.27 463 VAL A CA 1
ATOM 2954 C C . VAL A 1 418 ? -3.737 -1.221 15.450 1.00 35.32 463 VAL A C 1
ATOM 2955 O O . VAL A 1 418 ? -3.292 -0.493 14.568 1.00 32.76 463 VAL A O 1
ATOM 2959 N N . VAL A 1 419 ? -4.909 -1.012 16.054 1.00 33.23 464 VAL A N 1
ATOM 2960 C CA . VAL A 1 419 ? -5.797 0.120 15.856 1.00 33.01 464 VAL A CA 1
ATOM 2961 C C . VAL A 1 419 ? -6.182 0.623 17.235 1.00 38.62 464 VAL A C 1
ATOM 2962 O O . VAL A 1 419 ? -6.163 -0.128 18.226 1.00 37.80 464 VAL A O 1
ATOM 2966 N N . SER A 1 420 ? -6.477 1.910 17.301 1.00 35.63 465 SER A N 1
ATOM 2967 C CA . SER A 1 420 ? -6.944 2.574 18.510 1.00 35.08 465 SER A CA 1
ATOM 2968 C C . SER A 1 420 ? -7.742 3.794 18.094 1.00 38.47 465 SER A C 1
ATOM 2969 O O . SER A 1 420 ? -7.574 4.301 16.972 1.00 35.83 465 SER A O 1
ATOM 2972 N N . LYS A 1 421 ? -8.657 4.209 18.969 1.00 35.95 466 LYS A N 1
ATOM 2973 C CA . LYS A 1 421 ? -9.456 5.412 18.784 1.00 36.09 466 LYS A CA 1
ATOM 2974 C C . LYS A 1 421 ? -9.375 6.279 20.049 1.00 41.72 466 LYS A C 1
ATOM 2975 O O . LYS A 1 421 ? -9.272 5.767 21.172 1.00 41.69 466 LYS A O 1
ATOM 2981 N N . LYS A 1 422 ? -9.288 7.588 19.839 1.00 39.50 467 LYS A N 1
ATOM 2982 C CA . LYS A 1 422 ? -9.173 8.590 20.894 1.00 40.76 467 LYS A CA 1
ATOM 2983 C C . LYS A 1 422 ? -10.319 9.575 20.657 1.00 46.63 467 LYS A C 1
ATOM 2984 O O . LYS A 1 422 ? -10.515 10.017 19.524 1.00 43.52 467 LYS A O 1
ATOM 2990 N N . THR A 1 423 ? -11.097 9.887 21.697 1.00 46.94 468 THR A N 1
ATOM 2991 C CA . THR A 1 423 ? -12.196 10.849 21.567 1.00 48.99 468 THR A CA 1
ATOM 2992 C C . THR A 1 423 ? -11.650 12.296 21.641 1.00 57.45 468 THR A C 1
ATOM 2993 O O . THR A 1 423 ? -10.591 12.542 22.219 1.00 57.15 468 THR A O 1
ATOM 2997 N N . ASN A 1 424 ? -12.363 13.230 21.010 1.00 57.86 469 ASN A N 1
ATOM 2998 C CA . ASN A 1 424 ? -12.084 14.667 20.997 1.00 59.89 469 ASN A CA 1
ATOM 2999 C C . ASN A 1 424 ? -13.453 15.370 20.862 1.00 66.36 469 ASN A C 1
ATOM 3000 O O . ASN A 1 424 ? -13.825 15.764 19.753 1.00 66.33 469 ASN A O 1
ATOM 3005 N N . PRO A 1 425 ? -14.257 15.484 21.949 1.00 64.01 470 PRO A N 1
ATOM 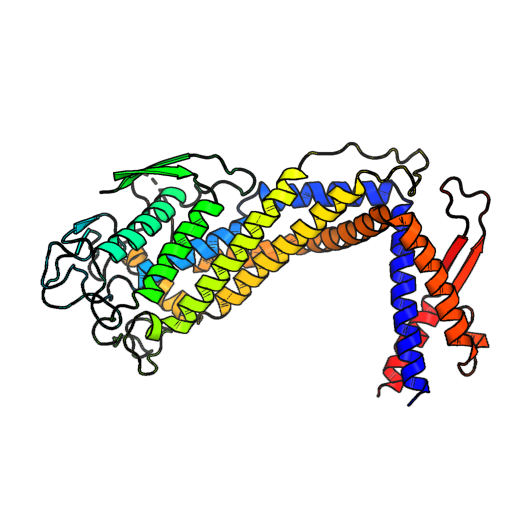3006 C CA . PRO A 1 425 ? -15.582 16.128 21.811 1.00 64.39 470 PRO A CA 1
ATOM 3007 C C . PRO A 1 425 ? -15.514 17.649 21.636 1.00 66.78 470 PRO A C 1
ATOM 3008 O O . PRO A 1 425 ? -16.539 18.287 21.405 1.00 66.84 470 PRO A O 1
ATOM 3012 N N . ASN A 1 426 ? -14.299 18.218 21.748 1.00 61.81 471 ASN A N 1
ATOM 3013 C CA . ASN A 1 426 ? -14.005 19.641 21.603 1.00 61.92 471 ASN A CA 1
ATOM 3014 C C . ASN A 1 426 ? -13.814 20.019 20.125 1.00 62.26 471 ASN A C 1
ATOM 3015 O O . ASN A 1 426 ? -13.861 21.214 19.800 1.00 62.98 471 ASN A O 1
ATOM 3020 N N . SER A 1 427 ? -13.611 18.997 19.237 1.00 53.68 472 SER A N 1
ATOM 3021 C CA . SER A 1 427 ? -13.389 19.137 17.794 1.00 50.90 472 SER A CA 1
ATOM 3022 C C . SER A 1 427 ? -14.208 20.256 17.145 1.00 52.88 472 SER A C 1
ATOM 3023 O O . SER A 1 427 ? -15.432 20.122 17.031 1.00 53.04 472 SER A O 1
ATOM 3026 N N . PRO A 1 428 ? -13.553 21.346 16.675 1.00 47.77 473 PRO A N 1
ATOM 3027 C CA . PRO A 1 428 ? -14.311 22.407 15.992 1.00 47.95 473 PRO A CA 1
ATOM 3028 C C . PRO A 1 428 ? -14.834 21.971 14.619 1.00 48.53 473 PRO A C 1
ATOM 3029 O O . PRO A 1 428 ? -15.766 22.592 14.107 1.00 48.83 473 PRO A O 1
ATOM 3033 N N . GLN A 1 429 ? -14.250 20.886 14.048 1.00 42.36 474 GLN A N 1
ATOM 3034 C CA . GLN A 1 429 ? -14.572 20.304 12.722 1.00 39.96 474 GLN A CA 1
ATOM 3035 C C . GLN A 1 429 ? -15.678 19.234 12.763 1.00 45.17 474 GLN A C 1
ATOM 3036 O O . GLN A 1 429 ? -16.183 18.854 11.715 1.00 43.97 474 GLN A O 1
ATOM 3042 N N . GLY A 1 430 ? -16.016 18.733 13.952 1.00 43.93 475 GLY A N 1
ATOM 3043 C CA . GLY A 1 430 ? -17.033 17.697 14.109 1.00 44.48 475 GLY A CA 1
ATOM 3044 C C . GLY A 1 430 ? -16.538 16.276 13.915 1.00 49.41 475 GLY A C 1
ATOM 3045 O O . GLY A 1 430 ? -17.330 15.372 13.612 1.00 49.35 475 GLY A O 1
ATOM 3046 N N . ILE A 1 431 ? -15.217 16.083 14.080 1.00 45.73 476 ILE A N 1
ATOM 3047 C CA . ILE A 1 431 ? -14.527 14.794 13.993 1.00 44.74 476 ILE A CA 1
ATOM 3048 C C . ILE A 1 431 ? -14.219 14.418 15.456 1.00 47.77 476 ILE A C 1
ATOM 3049 O O . ILE A 1 431 ? -13.102 14.614 15.956 1.00 46.92 476 ILE A O 1
ATOM 3054 N N . GLN A 1 432 ? -15.266 13.937 16.145 1.00 45.16 477 GLN A N 1
ATOM 3055 C CA . GLN A 1 432 ? -15.238 13.556 17.560 1.00 45.85 477 GLN A CA 1
ATOM 3056 C C . GLN A 1 432 ? -14.342 12.349 17.853 1.00 48.46 477 GLN A C 1
ATOM 3057 O O . GLN A 1 432 ? -13.909 12.186 18.990 1.00 49.03 477 GLN A O 1
ATOM 3063 N N . ASP A 1 433 ? -14.080 11.495 16.849 1.00 43.24 478 ASP A N 1
ATOM 3064 C CA . ASP A 1 433 ? -13.235 10.319 17.054 1.00 42.32 478 ASP A CA 1
ATOM 3065 C C . ASP A 1 433 ? -12.033 10.345 16.134 1.00 43.30 478 ASP A C 1
ATOM 3066 O O . ASP A 1 433 ? -12.166 10.495 14.911 1.00 40.93 478 ASP A O 1
ATOM 3071 N N . ASN A 1 434 ? -10.856 10.277 16.753 1.00 37.69 479 ASN A N 1
ATOM 3072 C CA . ASN A 1 434 ? -9.574 10.283 16.080 1.00 36.26 479 ASN A CA 1
ATOM 3073 C C . ASN A 1 434 ? -9.092 8.851 16.035 1.00 37.19 479 ASN A C 1
ATOM 3074 O O . ASN A 1 434 ? -8.920 8.222 17.081 1.00 36.80 479 ASN A O 1
ATOM 3079 N N . TYR A 1 435 ? -8.952 8.309 14.824 1.00 29.57 480 TYR A N 1
ATOM 3080 C CA . TYR A 1 435 ? -8.548 6.926 14.652 1.00 28.29 480 TYR A CA 1
ATOM 3081 C C . TYR A 1 435 ? -7.065 6.838 14.380 1.00 31.58 480 TYR A C 1
ATOM 3082 O O . TYR A 1 435 ? -6.462 7.777 13.847 1.00 29.57 480 TYR A O 1
ATOM 3091 N N . TYR A 1 436 ? -6.461 5.740 14.829 1.00 29.47 481 TYR A N 1
ATOM 3092 C CA . TYR A 1 436 ? -5.029 5.527 14.719 1.00 30.40 481 TYR A CA 1
ATOM 3093 C C . TYR A 1 436 ? -4.750 4.103 14.310 1.00 33.76 481 TYR A C 1
ATOM 3094 O O . TYR A 1 436 ? -5.613 3.232 14.437 1.00 33.50 481 TYR A O 1
ATOM 3103 N N . ILE A 1 437 ? -3.543 3.875 13.802 1.00 30.24 482 ILE A N 1
ATOM 3104 C CA . ILE A 1 437 ? -3.060 2.568 13.393 1.00 30.04 482 ILE A CA 1
ATOM 3105 C C . ILE A 1 437 ? -1.566 2.449 13.729 1.00 34.60 482 ILE A C 1
ATOM 3106 O O . ILE A 1 437 ? -0.802 3.384 13.472 1.00 34.46 482 ILE A O 1
ATOM 3111 N N . ASP A 1 438 ? -1.172 1.322 14.344 1.00 29.95 483 ASP A N 1
ATOM 3112 C CA . ASP A 1 438 ? 0.216 1.038 14.682 1.00 31.65 483 ASP A CA 1
ATOM 3113 C C . ASP A 1 438 ? 0.836 0.397 13.467 1.00 40.52 483 ASP A C 1
ATOM 3114 O O . ASP A 1 438 ? 0.471 -0.730 13.100 1.00 41.86 483 ASP A O 1
ATOM 3119 N N . SER A 1 439 ? 1.728 1.150 12.793 1.00 37.59 484 SER A N 1
ATOM 3120 C CA . SER A 1 439 ? 2.422 0.745 11.561 1.00 36.45 484 SER A CA 1
ATOM 3121 C C . SER A 1 439 ? 3.231 -0.537 11.721 1.00 40.23 484 SER A C 1
ATOM 3122 O O . SER A 1 439 ? 3.323 -1.322 10.776 1.00 39.66 484 SER A O 1
ATOM 3125 N N . ASN A 1 440 ? 3.813 -0.741 12.920 1.00 37.32 485 ASN A N 1
ATOM 3126 C CA . ASN A 1 440 ? 4.636 -1.896 13.260 1.00 38.68 485 ASN A CA 1
ATOM 3127 C C . ASN A 1 440 ? 3.817 -3.161 13.424 1.00 42.21 485 ASN A C 1
ATOM 3128 O O . ASN A 1 440 ? 4.205 -4.197 12.881 1.00 43.14 485 ASN A O 1
ATOM 3133 N N . ILE A 1 441 ? 2.657 -3.079 14.118 1.00 35.80 486 ILE A N 1
ATOM 3134 C CA . ILE A 1 441 ? 1.785 -4.247 14.237 1.00 35.20 486 ILE A CA 1
ATOM 3135 C C . ILE A 1 441 ? 1.202 -4.562 12.840 1.00 38.75 486 ILE A C 1
ATOM 3136 O O . ILE A 1 441 ? 1.120 -5.738 12.476 1.00 38.76 486 ILE A O 1
ATOM 3141 N N . HIS A 1 442 ? 0.915 -3.506 12.023 1.00 33.89 487 HIS A N 1
ATOM 3142 C CA . HIS A 1 442 ? 0.398 -3.640 10.651 1.00 33.67 487 HIS A CA 1
ATOM 3143 C C . HIS A 1 442 ? 1.404 -4.392 9.774 1.00 37.61 487 HIS A C 1
ATOM 3144 O O . HIS A 1 442 ? 1.036 -5.408 9.201 1.00 37.12 487 HIS A O 1
ATOM 3151 N N . SER A 1 443 ? 2.677 -3.931 9.744 1.00 34.81 488 SER A N 1
ATOM 3152 C CA . SER A 1 443 ? 3.793 -4.568 9.040 1.00 36.99 488 SER A CA 1
ATOM 3153 C C . SER A 1 443 ? 3.905 -6.034 9.435 1.00 40.07 488 SER A C 1
ATOM 3154 O O . SER A 1 443 ? 3.996 -6.899 8.566 1.00 40.89 488 SER A O 1
ATOM 3157 N N . GLN A 1 444 ? 3.846 -6.307 10.741 1.00 36.69 489 GLN A N 1
ATOM 3158 C CA . GLN A 1 444 ? 3.881 -7.650 11.306 1.00 36.88 489 GLN A CA 1
ATOM 3159 C C . GLN A 1 444 ? 2.773 -8.525 10.747 1.00 40.12 489 GLN A C 1
ATOM 3160 O O . GLN A 1 444 ? 3.066 -9.630 10.318 1.00 42.06 489 GLN A O 1
ATOM 3166 N N . VAL A 1 445 ? 1.529 -8.009 10.673 1.00 34.51 490 VAL A N 1
ATOM 3167 C CA . VAL A 1 445 ? 0.376 -8.735 10.140 1.00 34.08 490 VAL A CA 1
ATOM 3168 C C . VAL A 1 445 ? 0.562 -8.995 8.646 1.00 41.01 490 VAL A C 1
ATOM 3169 O O . VAL A 1 445 ? 0.434 -10.139 8.208 1.00 42.97 490 VAL A O 1
ATOM 3173 N N . GLN A 1 446 ? 0.930 -7.938 7.889 1.00 36.86 491 GLN A N 1
ATOM 3174 C CA . GLN A 1 446 ? 1.201 -7.914 6.454 1.00 35.83 491 GLN A CA 1
ATOM 3175 C C . GLN A 1 446 ? 2.230 -9.002 6.123 1.00 42.50 491 GLN A C 1
ATOM 3176 O O . GLN A 1 446 ? 2.032 -9.790 5.192 1.00 43.89 491 GLN A O 1
ATOM 3182 N N . SER A 1 447 ? 3.310 -9.054 6.908 1.00 38.86 492 SER A N 1
ATOM 3183 C CA . SER A 1 447 ? 4.359 -10.033 6.748 1.00 40.79 492 SER A CA 1
ATOM 3184 C C . SER A 1 447 ? 3.947 -11.430 7.244 1.00 47.44 492 SER A C 1
ATOM 3185 O O . SER A 1 447 ? 4.331 -12.411 6.623 1.00 48.85 492 SER A O 1
ATOM 3188 N N . ARG A 1 448 ? 3.166 -11.530 8.329 1.00 45.54 493 ARG A N 1
ATOM 3189 C CA . ARG A 1 448 ? 2.714 -12.832 8.838 1.00 47.76 493 ARG A CA 1
ATOM 3190 C C . ARG A 1 448 ? 1.736 -13.494 7.858 1.00 54.52 493 ARG A C 1
ATOM 3191 O O . ARG A 1 448 ? 1.716 -14.718 7.757 1.00 56.96 493 ARG A O 1
ATOM 3193 N N . SER A 1 449 ? 0.963 -12.681 7.116 1.00 50.01 494 SER A N 1
ATOM 3194 C CA . SER A 1 449 ? -0.007 -13.140 6.119 1.00 50.01 494 SER A CA 1
ATOM 3195 C C . SER A 1 449 ? 0.679 -13.767 4.898 1.00 55.57 494 SER A C 1
ATOM 3196 O O . SER A 1 449 ? 0.217 -14.806 4.419 1.00 55.68 494 SER A O 1
ATOM 3199 N N . GLN A 1 450 ? 1.782 -13.142 4.412 1.00 53.00 495 GLN A N 1
ATOM 3200 C CA . GLN A 1 450 ? 2.567 -13.612 3.260 1.00 54.03 495 GLN A CA 1
ATOM 3201 C C . GLN A 1 450 ? 3.422 -14.824 3.629 1.00 60.77 495 GLN A C 1
ATOM 3202 O O . GLN A 1 450 ? 3.855 -15.566 2.743 1.00 62.16 495 GLN A O 1
ATOM 3204 N N . GLU A 1 451 ? 3.657 -15.020 4.932 1.00 57.88 496 GLU A N 1
ATOM 3205 C CA . GLU A 1 451 ? 4.416 -16.147 5.464 1.00 60.65 496 GLU A CA 1
ATOM 3206 C C . GLU A 1 451 ? 3.510 -17.377 5.487 1.00 67.96 496 GLU A C 1
ATOM 3207 O O . GLU A 1 451 ? 3.952 -18.474 5.153 1.00 69.32 496 GLU A O 1
ATOM 3213 N N . LEU A 1 452 ? 2.238 -17.177 5.881 1.00 65.12 497 LEU A N 1
ATOM 3214 C CA . LEU A 1 452 ? 1.212 -18.217 5.970 1.00 65.67 497 LEU A CA 1
ATOM 3215 C C . LEU A 1 452 ? 0.732 -18.654 4.584 1.00 68.94 497 LEU A C 1
ATOM 3216 O O . LEU A 1 452 ? 0.373 -19.821 4.413 1.00 71.06 497 LEU A O 1
ATOM 3221 N N . LYS A 1 453 ? 0.739 -17.727 3.599 1.00 62.08 498 LYS A N 1
ATOM 3222 C CA . LYS A 1 453 ? 0.356 -17.997 2.204 1.00 61.01 498 LYS A CA 1
ATOM 3223 C C . LYS A 1 453 ? 1.312 -18.991 1.503 1.00 66.45 498 LYS A C 1
ATOM 3224 O O . LYS A 1 453 ? 0.907 -19.642 0.539 1.00 66.72 498 LYS A O 1
ATOM 3226 N N . GLY A 1 454 ? 2.546 -19.104 2.009 1.00 63.72 499 GLY A N 1
ATOM 3227 C CA . GLY A 1 454 ? 3.573 -20.009 1.505 1.00 85.48 499 GLY A CA 1
ATOM 3228 C C . GLY A 1 454 ? 3.667 -21.297 2.299 1.00 113.91 499 GLY A C 1
ATOM 3229 O O . GLY A 1 454 ? 4.752 -21.702 2.725 1.00 80.28 499 GLY A O 1
#

Solvent-accessible surface area: 19728 Å² total; per-residue (Å²): 148,119,64,18,74,25,27,80,142,0,16,75,40,0,54,80,0,35,88,16,9,56,25,6,134,65,0,19,57,14,73,16,0,21,86,8,36,43,46,4,34,50,1,0,83,47,0,3,78,55,77,157,76,0,0,0,7,8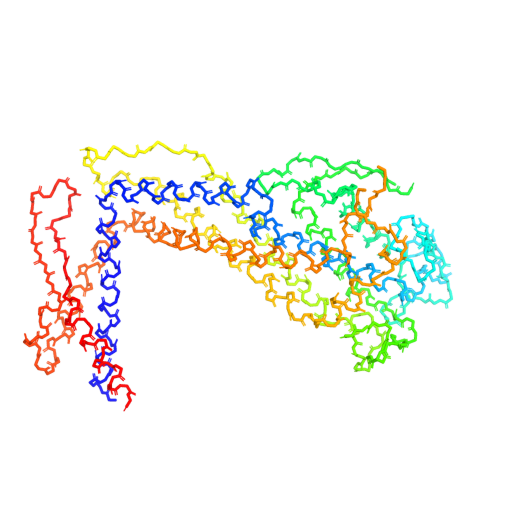,0,1,24,0,0,0,0,5,0,0,0,2,0,2,7,0,14,47,2,13,15,77,6,0,1,0,83,67,74,98,124,53,30,11,79,67,60,7,82,94,7,7,1,45,74,215,27,32,44,72,63,79,0,32,34,61,67,143,101,29,23,81,115,30,3,2,10,0,90,30,8,29,109,0,2,75,2,6,6,8,0,4,52,0,0,5,47,46,5,146,75,2,16,13,14,49,65,72,114,55,99,18,126,28,93,23,100,121,100,10,89,34,74,8,14,8,110,34,0,6,102,26,0,28,30,0,0,68,13,0,62,81,14,5,0,88,0,51,126,14,0,47,32,86,24,110,19,41,0,61,8,48,3,5,110,65,188,84,47,9,0,0,33,21,18,0,155,58,7,7,42,0,4,51,48,0,13,131,16,0,40,52,0,20,85,40,4,117,61,0,44,89,39,24,76,81,116,93,118,40,105,92,75,58,82,8,48,3,90,153,60,13,144,28,0,120,54,10,46,38,7,0,99,2,0,12,48,0,22,84,56,0,75,27,0,3,120,18,9,88,105,9,40,71,71,2,21,76,76,9,8,41,97,4,30,10,42,118,60,51,22,94,56,101,146,84,31,82,0,4,0,2,28,24,1,35,86,6,13,67,61,0,88,71,3,37,79,142,4,40,102,37,22,54,101,1,85,90,1,77,69,0,0,100,1,5,34,50,6,77,68,34,22,124,21,1,14,98,40,39,92,51,0,69,68,26,6,84,102,13,92,102,26,66,67,18,112,98,0,5,50,102,129,94,64,122,135,21,107,41,32,18,84,28,58,20,62,41,53,78,112,26,21,63,124,2,82,57,31,2,76,125,56,82,103

Secondary structure (DSSP, 8-state):
-HHHHHHHHHHHHHHHHHHHHHHHHHTT-HHHHHHHHHHHHHHHHHHHT-STT-HHHHHHHHHHHHHHHHHHHHGGGB------S-TTSTT-SEEESSPPP-TT----EEE---SS--STTSPPPHHHHHHHHHHHHHHHHHHTTTS--SPPTT----EEEEE---EEEEE-SHHHHHHHHHHHHHHHHHH--BBGGGGB-SSTTSBSSTT----S--BHHHHTHHHHHHHHHHHHHHHHHHHHHHHHHHT-SPPPPPPSSS---TTTS-TTHHHHHHHHHHHHHHHHHHHHHHHHHTTS-HHHHHHTGGG-HHHHTT---------SSTTSHHHHHHHHHHHHHTTHHHHHHHHHHHHHHHHHHTHHHHHHHHHHHHHHHHHHHHHSTTHHHHGGGEEEEE-TT-TTS--EEEEE-HHHHHHHHHHHHHH--

Nearest PDB structures (foldseek):
  6gmm-assembly1_A  TM=1.002E+00  e=1.540E-64  Helicobacter pylori
  8r4p-assembly1_A  TM=7.871E-01  e=5.604E-30  Helicobacter pylori
  4zh0-assembly1_A  TM=7.966E-01  e=1.196E-28  Helicobacter pylori
  4zh7-assembly1_A  TM=7.832E-01  e=8.769E-29  Helicobacter pylori
  5f8q-assembly2_B  TM=7.868E-01  e=6.077E-21  Helicobacter pylori